Protein 3F63 (pdb70)

B-factor: mean 29.63, std 4.8, range [13.78, 55.69]

Structure (mmCIF, N/CA/C/O backbone):
data_3F63
#
_entry.id   3F63
#
_cell.length_a   49.552
_cell.length_b   49.552
_cell.length_c   274.393
_cell.angle_alpha   90.00
_cell.angle_beta   90.00
_cell.angle_gamma   120.00
#
_symmetry.space_group_name_H-M   'P 32 2 1'
#
loop_
_entity.id
_entity.type
_entity.pdbx_description
1 polymer 'Glutathione transferase GST1-4'
2 non-polymer S-HEXYLGLUTATHIONE
3 water water
#
loop_
_atom_site.group_PDB
_atom_site.id
_atom_site.type_symbol
_atom_site.label_atom_id
_atom_site.label_alt_id
_atom_site.label_comp_id
_atom_site.label_asym_id
_atom_site.label_entity_id
_atom_site.label_seq_id
_atom_site.pdbx_PDB_ins_code
_atom_site.Cartn_x
_atom_site.Cartn_y
_atom_site.Cartn_z
_atom_site.occupancy
_atom_site.B_iso_or_equiv
_atom_site.auth_seq_id
_atom_site.auth_comp_id
_atom_site.auth_asym_id
_atom_site.auth_atom_id
_atom_site.pdbx_PDB_model_num
ATOM 1 N N . MET A 1 1 ? -8.563 1.701 39.495 1.00 35.29 1 MET A N 1
ATOM 2 C CA . MET A 1 1 ? -7.894 2.490 38.427 1.00 35.90 1 MET A CA 1
ATOM 3 C C . MET A 1 1 ? -6.891 3.478 39.026 1.00 33.81 1 MET A C 1
ATOM 4 O O . MET A 1 1 ? -7.260 4.368 39.791 1.00 33.79 1 MET A O 1
ATOM 9 N N . ASP A 1 2 ? -5.622 3.310 38.666 1.00 32.23 2 ASP A N 1
ATOM 10 C CA . ASP A 1 2 ? -4.552 4.144 39.216 1.00 30.35 2 ASP A CA 1
ATOM 11 C C . ASP A 1 2 ? -4.591 5.523 38.589 1.00 29.34 2 ASP A C 1
ATOM 12 O O . ASP A 1 2 ? -4.813 5.656 37.385 1.00 28.86 2 ASP A O 1
ATOM 17 N N . PHE A 1 3 ? -4.391 6.551 39.415 1.00 27.81 3 PHE A N 1
ATOM 18 C CA . PHE A 1 3 ? -4.482 7.927 38.960 1.00 27.12 3 PHE A CA 1
ATOM 19 C C . PHE A 1 3 ? -3.230 8.673 39.411 1.00 26.39 3 PHE A C 1
ATOM 20 O O . PHE A 1 3 ? -3.080 9.015 40.582 1.00 26.34 3 PHE A O 1
ATOM 28 N N . TYR A 1 4 ? -2.316 8.884 38.473 1.00 25.95 4 TYR A N 1
ATOM 29 C CA . TYR A 1 4 ? -1.078 9.606 38.751 1.00 25.17 4 TYR A CA 1
ATOM 30 C C . TYR A 1 4 ? -1.363 11.092 38.655 1.00 24.80 4 TYR A C 1
ATOM 31 O O . TYR A 1 4 ? -1.769 11.582 37.595 1.00 24.46 4 TYR A O 1
ATOM 40 N N . TYR A 1 5 ? -1.145 11.810 39.754 1.00 24.80 5 TYR A N 1
ATOM 41 C CA . TYR A 1 5 ? -1.659 13.176 39.870 1.00 25.20 5 TYR A CA 1
ATOM 42 C C . TYR A 1 5 ? -0.936 14.051 40.913 1.00 25.46 5 TYR A C 1
ATOM 43 O O . TYR A 1 5 ? -0.107 13.579 41.696 1.00 25.62 5 TYR A O 1
ATOM 52 N N . LEU A 1 6 ? -1.307 15.327 40.925 1.00 25.38 6 LEU A N 1
ATOM 53 C CA . LEU A 1 6 ? -1.036 16.242 42.032 1.00 25.37 6 LEU A CA 1
ATOM 54 C C . LEU A 1 6 ? -2.302 17.083 42.216 1.00 25.65 6 LEU A C 1
ATOM 55 O O . LEU A 1 6 ? -2.944 17.450 41.228 1.00 25.81 6 LEU A O 1
ATOM 60 N N . PRO A 1 7 ? -2.670 17.375 43.470 1.00 26.52 7 PRO A N 1
ATOM 61 C CA . PRO A 1 7 ? -3.894 18.162 43.697 1.00 26.93 7 PRO A CA 1
ATOM 62 C C . PRO A 1 7 ? -3.839 19.560 43.072 1.00 27.37 7 PRO A C 1
ATOM 63 O O . PRO A 1 7 ? -4.864 20.070 42.602 1.00 28.29 7 PRO A O 1
ATOM 67 N N . GLY A 1 8 ? -2.655 20.173 43.041 1.00 26.96 8 GLY A N 1
ATOM 68 C CA . GLY A 1 8 ? -2.521 21.502 42.444 1.00 26.72 8 GLY A CA 1
ATOM 69 C C . GLY A 1 8 ? -2.782 21.590 40.945 1.00 26.52 8 GLY A C 1
ATOM 70 O O . GLY A 1 8 ? -3.130 22.657 40.426 1.00 26.35 8 GLY A O 1
ATOM 71 N N . SER A 1 9 ? -2.609 20.470 40.245 1.00 26.31 9 SER A N 1
ATOM 72 C CA . SER A 1 9 ? -2.736 20.409 38.796 1.00 26.29 9 SER A CA 1
ATOM 73 C C . SER A 1 9 ? -4.181 20.551 38.308 1.00 26.46 9 SER A C 1
ATOM 74 O O . SER A 1 9 ? -5.032 19.693 38.606 1.00 26.89 9 SER A O 1
ATOM 77 N N . ALA A 1 10 ? -4.452 21.613 37.547 1.00 26.24 10 ALA A N 1
ATOM 78 C CA . ALA A 1 10 ? -5.779 21.821 36.953 1.00 26.34 10 ALA A CA 1
ATOM 79 C C . ALA A 1 10 ? -6.286 20.604 36.147 1.00 27.09 10 ALA A C 1
ATOM 80 O O . ALA A 1 10 ? -7.397 20.132 36.389 1.00 26.72 10 ALA A O 1
ATOM 82 N N . PRO A 1 11 ? -5.480 20.085 35.195 1.00 27.37 11 PRO A N 1
ATOM 83 C CA . PRO A 1 11 ? -6.031 18.929 34.462 1.00 27.24 11 PRO A CA 1
ATOM 84 C C . PRO A 1 11 ? -6.304 17.707 35.357 1.00 27.18 11 PRO A C 1
ATOM 85 O O . PRO A 1 11 ? -7.253 16.976 35.100 1.00 26.67 11 PRO A O 1
ATOM 89 N N . CYS A 1 12 ? -5.500 17.495 36.401 1.00 26.51 12 CYS A N 1
ATOM 90 C CA . CYS A 1 12 ? -5.797 16.422 37.356 1.00 26.74 12 CYS A CA 1
ATOM 91 C C . CYS A 1 12 ? -7.162 16.647 38.021 1.00 26.80 12 CYS A C 1
ATOM 92 O O . CYS A 1 12 ? -7.952 15.714 38.169 1.00 26.23 12 CYS A O 1
ATOM 95 N N . ARG A 1 13 ? -7.431 17.895 38.395 1.00 26.35 13 ARG A N 1
ATOM 96 C CA . ARG A 1 13 ? -8.670 18.246 39.091 1.00 26.80 13 ARG A CA 1
ATOM 97 C C . ARG A 1 13 ? -9.894 18.075 38.188 1.00 26.87 13 ARG A C 1
ATOM 98 O O . ARG A 1 13 ? -10.942 17.623 38.657 1.00 26.67 13 ARG A O 1
ATOM 106 N N . ALA A 1 14 ? -9.740 18.396 36.903 1.00 26.83 14 ALA A N 1
ATOM 107 C CA . ALA A 1 14 ? -10.805 18.129 35.915 1.00 25.95 14 ALA A CA 1
ATOM 108 C C . ALA A 1 14 ? -11.181 16.633 35.882 1.00 26.82 14 ALA A C 1
ATOM 109 O O . ALA A 1 14 ? -12.363 16.283 35.859 1.00 25.65 14 ALA A O 1
ATOM 111 N N . VAL A 1 15 ? -10.173 15.759 35.897 1.00 26.34 15 VAL A N 1
ATOM 112 C CA . VAL A 1 15 ? -10.430 14.305 35.985 1.00 26.20 15 VAL A CA 1
ATOM 113 C C . VAL A 1 15 ? -11.095 13.925 37.309 1.00 26.12 15 VAL A C 1
ATOM 114 O O . VAL A 1 15 ? -12.050 13.146 37.332 1.00 26.37 15 VAL A O 1
ATOM 118 N N . GLN A 1 16 ? -10.612 14.491 38.411 1.00 25.87 16 GLN A N 1
ATOM 119 C CA . GLN A 1 16 ? -11.227 14.231 39.723 1.00 26.43 16 GLN A CA 1
ATOM 120 C C . GLN A 1 16 ? -12.730 14.523 39.762 1.00 26.22 16 GLN A C 1
ATOM 121 O O . GLN A 1 16 ? -13.516 13.708 40.270 1.00 25.44 16 GLN A O 1
ATOM 127 N N . MET A 1 17 ? -13.115 15.676 39.221 1.00 26.98 17 MET A N 1
ATOM 128 C CA . MET A 1 17 ? -14.521 16.063 39.145 1.00 27.50 17 MET A CA 1
ATOM 129 C C . MET A 1 17 ? -15.309 15.120 38.240 1.00 27.19 17 MET A C 1
ATOM 130 O O . MET A 1 17 ? -16.418 14.707 38.581 1.00 26.66 17 MET A O 1
ATOM 135 N N . THR A 1 18 ? -14.730 14.768 37.099 1.00 26.89 18 THR A N 1
ATOM 136 C CA . THR A 1 18 ? -15.401 13.847 36.172 1.00 26.74 18 THR A CA 1
ATOM 137 C C . THR A 1 18 ? -15.577 12.433 36.763 1.00 26.36 18 THR A C 1
ATOM 138 O O . THR A 1 18 ? -16.657 11.838 36.644 1.00 25.36 18 THR A O 1
ATOM 142 N N . ALA A 1 19 ? -14.518 11.899 37.380 1.00 26.51 19 ALA A N 1
ATOM 143 C CA . ALA A 1 19 ? -14.595 10.582 38.043 1.00 26.65 19 ALA A CA 1
ATOM 144 C C . ALA A 1 19 ? -15.689 10.607 39.104 1.00 26.53 19 ALA A C 1
ATOM 145 O O . ALA A 1 19 ? -16.498 9.682 39.182 1.00 26.37 19 ALA A O 1
ATOM 147 N N . ALA A 1 20 ? -15.729 11.683 39.897 1.00 26.28 20 ALA A N 1
ATOM 148 C CA . ALA A 1 20 ? -16.774 11.840 40.912 1.00 26.69 20 ALA A CA 1
ATOM 149 C C . ALA A 1 20 ? -18.170 11.846 40.282 1.00 26.59 20 ALA A C 1
ATOM 150 O O . ALA A 1 20 ? -19.067 11.151 40.775 1.00 26.68 20 ALA A O 1
ATOM 152 N N . ALA A 1 21 ? -18.332 12.597 39.188 1.00 27.01 21 ALA A N 1
ATOM 153 C CA . ALA A 1 21 ? -19.601 12.660 38.450 1.00 27.24 21 ALA A CA 1
ATOM 154 C C . ALA A 1 21 ? -20.089 11.292 37.945 1.00 27.70 21 ALA A C 1
ATOM 155 O O . ALA A 1 21 ? -21.300 11.013 37.947 1.00 28.06 21 ALA A O 1
ATOM 157 N N . VAL A 1 22 ? -19.160 10.425 37.549 1.00 27.85 22 VAL A N 1
ATOM 158 C CA . VAL A 1 22 ? -19.550 9.106 37.014 1.00 28.07 22 VAL A CA 1
ATOM 159 C C . VAL A 1 22 ? -19.488 7.967 38.037 1.00 28.29 22 VAL A C 1
ATOM 160 O O . VAL A 1 22 ? -19.816 6.826 37.714 1.00 27.28 22 VAL A O 1
ATOM 164 N N . GLY A 1 23 ? -19.072 8.279 39.265 1.00 28.69 23 GLY A N 1
ATOM 165 C CA . GLY A 1 23 ? -19.107 7.312 40.369 1.00 29.54 23 GLY A CA 1
ATOM 166 C C . GLY A 1 23 ? -17.956 6.328 40.351 1.00 30.40 23 GLY A C 1
ATOM 167 O O . GLY A 1 23 ? -18.085 5.196 40.832 1.00 30.17 23 GLY A O 1
ATOM 168 N N . VAL A 1 24 ? -16.837 6.773 39.793 1.00 31.10 24 VAL A N 1
ATOM 169 C CA . VAL A 1 24 ? -15.608 5.999 39.649 1.00 32.49 24 VAL A CA 1
ATOM 170 C C . VAL A 1 24 ? -14.644 6.426 40.753 1.00 32.98 24 VAL A C 1
ATOM 171 O O . VAL A 1 24 ? -14.426 7.625 40.961 1.00 32.92 24 VAL A O 1
ATOM 175 N N . GLU A 1 25 ? -14.099 5.451 41.477 1.00 34.03 25 GLU A N 1
ATOM 176 C CA . GLU A 1 25 ? -13.105 5.738 42.497 1.00 34.95 25 GLU A CA 1
ATOM 177 C C . GLU A 1 25 ? -11.712 5.716 41.881 1.00 34.91 25 GLU A C 1
ATOM 178 O O . GLU A 1 25 ? -11.355 4.786 41.147 1.00 35.54 25 GLU A O 1
ATOM 184 N N . LEU A 1 26 ? -10.945 6.768 42.148 1.00 33.45 26 LEU A N 1
ATOM 185 C CA . LEU A 1 26 ? -9.566 6.815 41.698 1.00 32.55 26 LEU A CA 1
ATOM 186 C C . LEU A 1 26 ? -8.632 6.397 42.820 1.00 31.38 26 LEU A C 1
ATOM 187 O O . LEU A 1 26 ? -8.779 6.843 43.966 1.00 31.10 26 LEU A O 1
ATOM 192 N N . ASN A 1 27 ? -7.691 5.520 42.482 1.00 30.80 27 ASN A N 1
ATOM 193 C CA . ASN A 1 27 ? -6.593 5.174 43.381 1.00 29.66 27 ASN A CA 1
ATOM 194 C C . ASN A 1 27 ? -5.508 6.231 43.187 1.00 29.22 27 ASN A C 1
ATOM 195 O O . ASN A 1 27 ? -4.792 6.233 42.172 1.00 27.41 27 ASN A O 1
ATOM 200 N N . LEU A 1 28 ? -5.415 7.133 44.161 1.00 28.48 28 LEU A N 1
ATOM 201 C CA . LEU A 1 28 ? -4.591 8.335 44.033 1.00 28.43 28 LEU A CA 1
ATOM 202 C C . LEU A 1 28 ? -3.120 8.013 44.218 1.00 27.88 28 LEU A C 1
ATOM 203 O O . LEU A 1 28 ? -2.728 7.389 45.200 1.00 28.12 28 LEU A O 1
ATOM 208 N N . LYS A 1 29 ? -2.308 8.450 43.262 1.00 27.50 29 LYS A N 1
ATOM 209 C CA . LYS A 1 29 ? -0.879 8.191 43.303 1.00 27.78 29 LYS A CA 1
ATOM 210 C C . LYS A 1 29 ? -0.133 9.503 43.106 1.00 26.87 29 LYS A C 1
ATOM 211 O O . LYS A 1 29 ? 0.086 9.919 41.979 1.00 26.80 29 LYS A O 1
ATOM 217 N N . LEU A 1 30 ? 0.233 10.163 44.206 1.00 26.55 30 LEU A N 1
ATOM 218 C CA . LEU A 1 30 ? 0.958 11.438 44.109 1.00 26.69 30 LEU A CA 1
ATOM 219 C C . LEU A 1 30 ? 2.219 11.257 43.265 1.00 26.55 30 LEU A C 1
ATOM 220 O O . LEU A 1 30 ? 2.960 10.295 43.445 1.00 26.79 30 LEU A O 1
ATOM 225 N N . THR A 1 31 ? 2.429 12.171 42.322 1.00 26.76 31 THR A N 1
ATOM 226 C CA . THR A 1 31 ? 3.530 12.058 41.384 1.00 26.62 31 THR A CA 1
ATOM 227 C C . THR A 1 31 ? 4.234 13.404 41.401 1.00 27.30 31 THR A C 1
ATOM 228 O O . THR A 1 31 ? 3.739 14.388 40.844 1.00 26.89 31 THR A O 1
ATOM 232 N N . ASN A 1 32 ? 5.368 13.451 42.091 1.00 27.45 32 ASN A N 1
ATOM 233 C CA . ASN A 1 32 ? 6.062 14.712 42.279 1.00 28.52 32 ASN A CA 1
ATOM 234 C C . ASN A 1 32 ? 6.931 15.071 41.077 1.00 28.33 32 ASN A C 1
ATOM 235 O O . ASN A 1 32 ? 7.996 14.493 40.876 1.00 28.33 32 ASN A O 1
ATOM 240 N N . LEU A 1 33 ? 6.450 16.032 40.294 1.00 28.58 33 LEU A N 1
ATOM 241 C CA . LEU A 1 33 ? 7.118 16.486 39.068 1.00 28.36 33 LEU A CA 1
ATOM 242 C C . LEU A 1 33 ? 8.434 17.204 39.368 1.00 28.83 33 LEU A C 1
ATOM 243 O O . LEU A 1 33 ? 9.454 16.931 38.731 1.00 28.50 33 LEU A O 1
ATOM 248 N N . MET A 1 34 ? 8.412 18.102 40.353 1.00 29.29 34 MET A N 1
ATOM 249 C CA . MET A 1 34 ? 9.636 18.786 40.784 1.00 29.71 34 MET A CA 1
ATOM 250 C C . MET A 1 34 ? 10.733 17.795 41.209 1.00 29.87 34 MET A C 1
ATOM 251 O O . MET A 1 34 ? 11.930 18.105 41.108 1.00 29.85 34 MET A O 1
ATOM 256 N N . ALA A 1 35 ? 10.318 16.607 41.661 1.00 29.67 35 ALA A N 1
ATOM 257 C CA . ALA A 1 35 ? 11.235 15.537 42.068 1.00 29.69 35 ALA A CA 1
ATOM 258 C C . ALA A 1 35 ? 11.623 14.574 40.937 1.00 29.57 35 ALA A C 1
ATOM 259 O O . ALA A 1 35 ? 12.438 13.673 41.140 1.00 29.91 35 ALA A O 1
ATOM 261 N N . GLY A 1 36 ? 11.035 14.766 39.757 1.00 29.30 36 GLY A N 1
ATOM 262 C CA . GLY A 1 36 ? 11.333 13.932 38.598 1.00 28.97 36 GLY A CA 1
ATOM 263 C C . GLY A 1 36 ? 10.664 12.567 38.618 1.00 29.03 36 GLY A C 1
ATOM 264 O O . GLY A 1 36 ? 11.097 11.656 37.915 1.00 28.55 36 GLY A O 1
ATOM 265 N N . GLU A 1 37 ? 9.598 12.423 39.407 1.00 28.89 37 GLU A N 1
ATOM 266 C CA . GLU A 1 37 ? 8.938 11.119 39.546 1.00 29.18 37 GLU A CA 1
ATOM 267 C C . GLU A 1 37 ? 8.259 10.670 38.259 1.00 29.05 37 GLU A C 1
ATOM 268 O O . GLU A 1 37 ? 8.130 9.469 38.012 1.00 29.56 37 GLU A O 1
ATOM 274 N N . HIS A 1 38 ? 7.858 11.643 37.443 1.00 28.92 38 HIS A N 1
ATOM 275 C CA . HIS A 1 38 ? 7.279 11.401 36.121 1.00 28.84 38 HIS A CA 1
ATOM 276 C C . HIS A 1 38 ? 8.333 10.976 35.086 1.00 29.18 38 HIS A C 1
ATOM 277 O O . HIS A 1 38 ? 7.985 10.563 33.974 1.00 28.95 38 HIS A O 1
ATOM 284 N N . MET A 1 39 ? 9.611 11.086 35.462 1.00 28.94 39 MET A N 1
ATOM 285 C CA . MET A 1 39 ? 10.743 10.736 34.594 1.00 29.63 39 MET A CA 1
ATOM 286 C C . MET A 1 39 ? 11.384 9.391 34.959 1.00 29.92 39 MET A C 1
ATOM 287 O O . MET A 1 39 ? 12.421 9.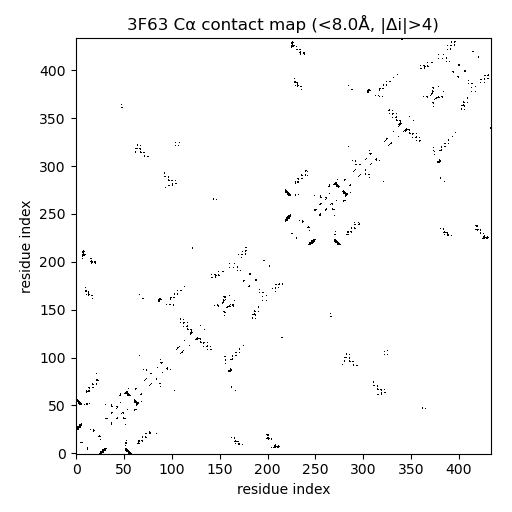009 34.388 1.00 29.86 39 MET A O 1
ATOM 292 N N . LYS A 1 40 ? 10.783 8.682 35.916 1.00 30.47 40 LYS A N 1
ATOM 293 C CA . LYS A 1 40 ? 11.272 7.346 36.307 1.00 31.00 40 LYS A CA 1
ATOM 294 C C . LYS A 1 40 ? 10.930 6.362 35.199 1.00 30.95 40 LYS A C 1
ATOM 295 O O . LYS A 1 40 ? 9.846 6.466 34.602 1.00 30.23 40 LYS A O 1
ATOM 301 N N . PRO A 1 41 ? 11.840 5.402 34.915 1.00 31.01 41 PRO A N 1
ATOM 302 C CA . PRO A 1 41 ? 11.670 4.502 33.768 1.00 31.30 41 PRO A CA 1
ATOM 303 C C . PRO A 1 41 ? 10.314 3.796 33.717 1.00 31.75 41 PRO A C 1
ATOM 304 O O . PRO A 1 41 ? 9.739 3.674 32.638 1.00 32.39 41 PRO A O 1
ATOM 308 N N . GLU A 1 42 ? 9.807 3.359 34.868 1.00 31.98 42 GLU A N 1
ATOM 309 C CA . GLU A 1 42 ? 8.509 2.676 34.939 1.00 32.22 42 GLU A CA 1
ATOM 310 C C . GLU A 1 42 ? 7.354 3.602 34.548 1.00 31.47 42 GLU A C 1
ATOM 311 O O . GLU A 1 42 ? 6.392 3.163 33.911 1.00 31.66 42 GLU A O 1
ATOM 317 N N . PHE A 1 43 ? 7.455 4.877 34.921 1.00 30.79 43 PHE A N 1
ATOM 318 C CA . PHE A 1 43 ? 6.462 5.862 34.497 1.00 30.08 43 PHE A CA 1
ATOM 319 C C . PHE A 1 43 ? 6.528 6.121 32.995 1.00 29.61 43 PHE A C 1
ATOM 320 O O . PHE A 1 43 ? 5.495 6.136 32.334 1.00 29.67 43 PHE A O 1
ATOM 328 N N . LEU A 1 44 ? 7.732 6.339 32.465 1.00 29.32 44 LEU A N 1
ATOM 329 C CA . LEU A 1 44 ? 7.900 6.572 31.029 1.00 29.65 44 LEU A CA 1
ATOM 330 C C . LEU A 1 44 ? 7.371 5.414 30.205 1.00 30.00 44 LEU A C 1
ATOM 331 O O . LEU A 1 44 ? 6.880 5.611 29.095 1.00 29.88 44 LEU A O 1
ATOM 336 N N . LYS A 1 45 ? 7.464 4.209 30.765 1.00 30.47 45 LYS A N 1
ATOM 337 C CA . LYS A 1 45 ? 6.942 3.015 30.114 1.00 31.25 45 LYS A CA 1
ATOM 338 C C . LYS A 1 45 ? 5.418 3.005 30.041 1.00 31.22 45 LYS A C 1
ATOM 339 O O . LYS A 1 45 ? 4.858 2.497 29.073 1.00 32.14 45 LYS A O 1
ATOM 345 N N . LEU A 1 46 ? 4.755 3.573 31.049 1.00 30.66 46 LEU A N 1
ATOM 346 C CA . LEU A 1 46 ? 3.303 3.759 31.004 1.00 30.56 46 LEU A CA 1
ATOM 347 C C . LEU A 1 46 ? 2.940 4.936 30.100 1.00 29.76 46 LEU A C 1
ATOM 348 O O . LEU A 1 46 ? 1.990 4.866 29.315 1.00 29.63 46 LEU A O 1
ATOM 353 N N . ASN A 1 47 ? 3.709 6.015 30.224 1.00 28.74 47 ASN A N 1
ATOM 354 C CA . ASN A 1 47 ? 3.421 7.267 29.528 1.00 27.78 47 ASN A CA 1
ATOM 355 C C . ASN A 1 47 ? 4.717 7.962 29.098 1.00 27.70 47 ASN A C 1
ATOM 356 O O . ASN A 1 47 ? 5.347 8.672 29.898 1.00 27.00 47 ASN A O 1
ATOM 361 N N . PRO A 1 48 ? 5.124 7.760 27.830 1.00 27.37 48 PRO A N 1
ATOM 362 C CA . PRO A 1 48 ? 6.386 8.344 27.368 1.00 27.19 48 PRO A CA 1
ATOM 363 C C . PRO A 1 48 ? 6.343 9.870 27.306 1.00 26.68 48 PRO A C 1
ATOM 364 O O . PRO A 1 48 ? 7.401 10.508 27.241 1.00 26.62 48 PRO A O 1
ATOM 368 N N . GLN A 1 49 ? 5.135 10.431 27.316 1.00 25.94 49 GLN A N 1
ATOM 369 C CA . GLN A 1 49 ? 4.940 11.880 27.368 1.00 26.08 49 GLN A CA 1
ATOM 370 C C . GLN A 1 49 ? 5.128 12.439 28.797 1.00 25.68 49 GLN A C 1
ATOM 371 O O . GLN A 1 49 ? 5.069 13.654 29.009 1.00 25.18 49 GLN A O 1
ATOM 377 N N . HIS A 1 50 ? 5.361 11.545 29.766 1.00 24.94 50 HIS A N 1
ATOM 378 C CA . HIS A 1 50 ? 5.707 11.931 31.151 1.00 25.21 50 HIS A CA 1
ATOM 379 C C . HIS A 1 50 ? 4.914 13.128 31.701 1.00 25.61 50 HIS A C 1
ATOM 380 O O . HIS A 1 50 ? 5.477 14.169 32.080 1.00 26.56 50 HIS A O 1
ATOM 387 N N . CYS A 1 51 ? 3.593 12.989 31.721 1.00 25.53 51 CYS A N 1
ATOM 388 C CA . CYS A 1 51 ? 2.735 14.064 32.198 1.00 26.20 51 CYS A CA 1
ATOM 389 C C . CYS A 1 51 ? 1.592 13.544 33.046 1.00 26.32 51 CYS A C 1
ATOM 390 O O . CYS A 1 51 ? 1.216 12.359 32.971 1.00 26.73 51 CYS A O 1
ATOM 393 N N . ILE A 1 52 ? 1.068 14.432 33.878 1.00 26.20 52 ILE A N 1
ATOM 394 C CA . ILE A 1 52 ? -0.084 14.122 34.708 1.00 25.74 52 ILE A CA 1
ATOM 395 C C . ILE A 1 52 ? -1.268 15.039 34.347 1.00 26.41 52 ILE A C 1
ATOM 396 O O . ILE A 1 52 ? -1.070 16.200 34.004 1.00 26.76 52 ILE A O 1
ATOM 401 N N . PRO A 1 53 ? -2.506 14.521 34.420 1.00 26.21 53 PRO A N 1
ATOM 402 C CA . PRO A 1 53 ? -2.876 13.191 34.925 1.00 26.50 53 PRO A CA 1
ATOM 403 C C . PRO A 1 53 ? -2.576 12.035 33.966 1.00 26.20 53 PRO A C 1
ATOM 404 O O . PRO A 1 53 ? -2.596 12.202 32.740 1.00 26.04 53 PRO A O 1
ATOM 408 N N . THR A 1 54 ? -2.289 10.883 34.550 1.00 26.03 54 THR A N 1
ATOM 409 C CA . THR A 1 54 ? -2.238 9.635 33.821 1.00 25.77 54 THR A CA 1
ATOM 410 C C . THR A 1 54 ? -3.151 8.666 34.561 1.00 26.76 54 THR A C 1
ATOM 411 O O . THR A 1 54 ? -3.084 8.547 35.789 1.00 26.16 54 THR A O 1
ATOM 415 N N . LEU A 1 55 ? -4.014 8.003 33.796 1.00 27.42 55 LEU A N 1
ATOM 416 C CA . LEU A 1 55 ? -4.934 7.012 34.317 1.00 28.43 55 LEU A CA 1
ATOM 417 C C . LEU A 1 55 ? -4.535 5.652 33.789 1.00 28.22 55 LEU A C 1
ATOM 418 O O . LEU A 1 55 ? -4.277 5.508 32.590 1.00 28.20 55 LEU A O 1
ATOM 423 N N . VAL A 1 56 ? -4.504 4.660 34.676 1.00 27.78 56 VAL A N 1
ATOM 424 C CA . VAL A 1 56 ? -4.308 3.273 34.270 1.00 28.09 56 VAL A CA 1
ATOM 425 C C . VAL A 1 56 ? -5.545 2.497 34.666 1.00 28.75 56 VAL A C 1
ATOM 426 O O . VAL A 1 56 ? -5.850 2.361 35.858 1.00 28.06 56 VAL A O 1
ATOM 430 N N . ASP A 1 57 ? -6.262 2.000 33.663 1.00 29.62 57 ASP A N 1
ATOM 431 C CA . ASP A 1 57 ? -7.537 1.347 33.923 1.00 30.83 57 ASP A CA 1
ATOM 432 C C . ASP A 1 57 ? -7.383 -0.092 34.433 1.00 31.15 57 ASP A C 1
ATOM 433 O O . ASP A 1 57 ? -6.268 -0.583 34.667 1.00 30.65 57 ASP A O 1
ATOM 438 N N . GLU A 1 58 ? -8.517 -0.758 34.610 1.00 32.08 58 GLU A N 1
ATOM 439 C CA . GLU A 1 58 ? -8.546 -2.115 35.152 1.00 32.74 58 GLU A CA 1
ATOM 440 C C . GLU A 1 58 ? -7.800 -3.157 34.304 1.00 32.79 58 GLU A C 1
ATOM 441 O O . GLU A 1 58 ? -7.345 -4.166 34.837 1.00 32.75 58 GLU A O 1
ATOM 447 N N . ASP A 1 59 ? -7.685 -2.914 32.995 1.00 32.64 59 ASP A N 1
ATOM 448 C CA . ASP A 1 59 ? -6.984 -3.824 32.078 1.00 32.88 59 ASP A CA 1
ATOM 449 C C . ASP A 1 59 ? -5.544 -3.420 31.791 1.00 32.24 59 ASP A C 1
ATOM 450 O O . ASP A 1 59 ? -4.866 -4.051 30.974 1.00 32.25 59 ASP A O 1
ATOM 455 N N . GLY A 1 60 ? -5.083 -2.373 32.464 1.00 31.27 60 GLY A N 1
ATOM 456 C CA . GLY A 1 60 ? -3.758 -1.829 32.221 1.00 30.43 60 GLY A CA 1
ATOM 457 C C . GLY A 1 60 ? -3.694 -0.861 31.053 1.00 29.52 60 GLY A C 1
ATOM 458 O O . GLY A 1 60 ? -2.604 -0.448 30.662 1.00 29.82 60 GLY A O 1
ATOM 459 N N . PHE A 1 61 ? -4.843 -0.492 30.487 1.00 28.69 61 PHE A N 1
ATOM 460 C CA . PHE A 1 61 ? -4.867 0.546 29.445 1.00 27.71 61 PHE A CA 1
ATOM 461 C C . PHE A 1 61 ? -4.474 1.882 30.074 1.00 27.12 61 PHE A C 1
ATOM 462 O O . PHE A 1 61 ? -5.035 2.286 31.098 1.00 26.97 61 PHE A O 1
ATOM 470 N N . VAL A 1 62 ? -3.499 2.542 29.464 1.00 26.38 62 VAL A N 1
ATOM 471 C CA . VAL A 1 62 ? -2.959 3.792 29.990 1.00 26.43 62 VAL A CA 1
ATOM 472 C C . VAL A 1 62 ? -3.426 4.959 29.124 1.00 26.52 62 VAL A C 1
ATOM 473 O O . VAL A 1 62 ? -3.342 4.910 27.890 1.00 26.57 62 VAL A O 1
ATOM 477 N N . LEU A 1 63 ? -3.921 6.005 29.771 1.00 26.95 63 LEU A N 1
ATOM 478 C CA . LEU A 1 63 ? -4.409 7.163 29.046 1.00 26.82 63 LEU A CA 1
ATOM 479 C C . LEU A 1 63 ? -3.961 8.429 29.759 1.00 27.02 63 LEU A C 1
ATOM 480 O O . LEU A 1 63 ? -3.957 8.484 30.990 1.00 27.43 63 LEU A O 1
ATOM 485 N N . TRP A 1 64 ? -3.592 9.433 28.974 1.00 26.48 64 TRP A N 1
ATOM 486 C CA . TRP A 1 64 ? -3.346 10.779 29.490 1.00 27.15 64 TRP A CA 1
ATOM 487 C C . TRP A 1 64 ? -4.003 11.818 28.566 1.00 27.36 64 TRP A C 1
ATOM 488 O O . TRP A 1 64 ? -4.686 11.440 27.601 1.00 27.11 64 TRP A O 1
ATOM 499 N N . GLU A 1 65 ? -3.773 13.103 28.871 1.00 27.53 65 GLU A N 1
ATOM 500 C CA . GLU A 1 65 ? -4.600 14.251 28.460 1.00 27.30 65 GLU A CA 1
ATOM 501 C C . GLU A 1 65 ? -5.931 14.174 29.197 1.00 27.33 65 GLU A C 1
ATOM 502 O O . GLU A 1 65 ? -6.774 13.289 28.931 1.00 26.70 65 GLU A O 1
ATOM 508 N N . SER A 1 66 ? -6.083 15.088 30.145 1.00 27.24 66 SER A N 1
ATOM 509 C CA . SER A 1 66 ? -7.248 15.120 31.032 1.00 27.33 66 SER A CA 1
ATOM 510 C C . SER A 1 66 ? -8.563 15.064 30.261 1.00 27.29 66 SER A C 1
ATOM 511 O O . SER A 1 66 ? -9.482 14.378 30.684 1.00 26.07 66 SER A O 1
ATOM 514 N N . ARG A 1 67 ? -8.645 15.757 29.119 1.00 27.58 67 ARG A N 1
ATOM 515 C CA . ARG A 1 67 ? -9.935 15.885 28.433 1.00 27.54 67 ARG A CA 1
ATOM 516 C C . ARG A 1 67 ? -10.290 14.606 27.678 1.00 26.97 67 ARG A C 1
ATOM 517 O O . ARG A 1 67 ? -11.467 14.284 27.522 1.00 27.59 67 ARG A O 1
ATOM 525 N N . ALA A 1 68 ? -9.270 13.870 27.231 1.00 26.27 68 ALA A N 1
ATOM 526 C CA . ALA A 1 68 ? -9.466 12.534 26.673 1.00 25.42 68 ALA A CA 1
ATOM 527 C C . ALA A 1 68 ? -9.893 11.561 27.782 1.00 25.52 68 ALA A C 1
ATOM 528 O O . ALA A 1 68 ? -10.764 10.717 27.575 1.00 24.87 68 ALA A O 1
ATOM 530 N N . ILE A 1 69 ? -9.280 11.697 28.957 1.00 25.31 69 ILE A N 1
ATOM 531 C CA . ILE A 1 69 ? -9.688 10.891 30.132 1.00 25.66 69 ILE A CA 1
ATOM 532 C C . ILE A 1 69 ? -11.137 11.217 30.505 1.00 25.24 69 ILE A C 1
ATOM 533 O O . ILE A 1 69 ? -11.937 10.320 30.773 1.00 23.85 69 ILE A O 1
ATOM 538 N N . GLN A 1 70 ? -11.493 12.506 30.501 1.00 25.48 70 GLN A N 1
ATOM 539 C CA . GLN A 1 70 ? -12.876 12.864 30.854 1.00 25.80 70 GLN A CA 1
ATOM 540 C C . GLN A 1 70 ? -13.870 12.145 29.942 1.00 25.36 70 GLN A C 1
ATOM 541 O O . GLN A 1 70 ? -14.848 11.576 30.419 1.00 25.43 70 GLN A O 1
ATOM 547 N N . ILE A 1 71 ? -13.615 12.177 28.634 1.00 25.40 71 ILE A N 1
ATOM 548 C CA . ILE A 1 71 ? -14.512 11.548 27.662 1.00 24.85 71 ILE A CA 1
ATOM 549 C C . ILE A 1 71 ? -14.561 10.024 27.869 1.00 24.42 71 ILE A C 1
ATOM 550 O O . ILE A 1 71 ? -15.633 9.424 27.875 1.00 24.86 71 ILE A O 1
ATOM 555 N N . TYR A 1 72 ? -13.397 9.412 28.075 1.00 24.61 72 TYR A N 1
ATOM 556 C CA . TYR A 1 72 ? -13.295 7.981 28.330 1.00 24.88 72 TYR A CA 1
ATOM 557 C C . TYR A 1 72 ? -14.095 7.570 29.575 1.00 24.83 72 TYR A C 1
ATOM 558 O O . TYR A 1 72 ? -14.809 6.557 29.567 1.00 24.71 72 TYR A O 1
ATOM 567 N N . LEU A 1 73 ? -13.973 8.362 30.640 1.00 25.03 73 LEU A N 1
ATOM 568 C CA . LEU A 1 73 ? -14.712 8.098 31.885 1.00 25.50 73 LEU A CA 1
ATOM 569 C C . LEU A 1 73 ? -16.223 8.105 31.627 1.00 25.25 73 LEU A C 1
ATOM 570 O O . LEU A 1 73 ? -16.936 7.216 32.086 1.00 24.75 73 LEU A O 1
ATOM 575 N N . VAL A 1 74 ? -16.709 9.090 30.870 1.00 25.32 74 VAL A N 1
ATOM 576 C CA . VAL A 1 74 ? -18.147 9.150 30.578 1.00 25.50 74 VAL A CA 1
ATOM 577 C C . VAL A 1 74 ? -18.600 7.959 29.724 1.00 25.70 74 VAL A C 1
ATOM 578 O O . VAL A 1 74 ? -19.560 7.277 30.070 1.00 25.11 74 VAL A O 1
ATOM 582 N N . GLU A 1 75 ? -17.896 7.716 28.621 1.00 26.37 75 GLU A N 1
ATOM 583 C CA . GLU A 1 75 ? -18.275 6.672 27.665 1.00 27.80 75 GLU A CA 1
ATOM 584 C C . GLU A 1 75 ? -18.224 5.257 28.241 1.00 27.89 75 GLU A C 1
ATOM 585 O O . GLU A 1 75 ? -19.119 4.434 27.985 1.00 27.56 75 GLU A O 1
ATOM 591 N N . LYS A 1 76 ? -17.178 4.957 29.003 1.00 28.10 76 LYS A N 1
ATOM 592 C CA . LYS A 1 76 ? -16.992 3.592 29.502 1.00 28.96 76 LYS A CA 1
ATOM 593 C C . LYS A 1 76 ? -17.617 3.354 30.879 1.00 28.99 76 LYS A C 1
ATOM 594 O O . LYS A 1 76 ? -18.168 2.282 31.149 1.00 28.12 76 LYS A O 1
ATOM 600 N N . TYR A 1 77 ? -17.526 4.353 31.747 1.00 29.82 77 TYR A N 1
ATOM 601 C CA . TYR A 1 77 ? -17.880 4.173 33.150 1.00 31.48 77 TYR A CA 1
ATOM 602 C C . TYR A 1 77 ? -19.157 4.930 33.543 1.00 31.88 77 TYR A C 1
ATOM 603 O O . TYR A 1 77 ? -19.851 4.516 34.470 1.00 32.77 77 TYR A O 1
ATOM 612 N N . GLY A 1 78 ? -19.475 6.017 32.834 1.00 32.27 78 GLY A N 1
ATOM 613 C CA . GLY A 1 78 ? -20.704 6.798 33.083 1.00 31.79 78 GLY A CA 1
ATOM 614 C C . GLY A 1 78 ? -21.934 6.366 32.290 1.00 32.02 78 GLY A C 1
ATOM 615 O O . GLY A 1 78 ? -23.070 6.574 32.733 1.00 31.74 78 GLY A O 1
ATOM 616 N N . ALA A 1 79 ? -21.699 5.744 31.131 1.00 31.53 79 ALA A N 1
ATOM 617 C CA . ALA A 1 79 ? -22.743 5.404 30.159 1.00 31.69 79 ALA A CA 1
ATOM 618 C C . ALA A 1 79 ? -23.753 4.362 30.625 1.00 31.73 79 ALA A C 1
ATOM 619 O O . ALA A 1 79 ? -24.785 4.176 29.979 1.00 32.23 79 ALA A O 1
ATOM 621 N N . HIS A 1 80 ? -23.463 3.670 31.723 1.00 31.88 80 HIS A N 1
ATOM 622 C CA . HIS A 1 80 ? -24.444 2.738 32.286 1.00 32.12 80 HIS A CA 1
ATOM 623 C C . HIS A 1 80 ? -25.681 3.494 32.773 1.00 31.62 80 HIS A C 1
ATOM 624 O O . HIS A 1 80 ? -26.780 2.961 32.770 1.00 31.46 80 HIS A O 1
ATOM 631 N N . ASP A 1 81 ? -25.479 4.742 33.189 1.00 31.46 81 ASP A N 1
ATOM 632 C CA . ASP A 1 81 ? -26.567 5.657 33.478 1.00 31.20 81 ASP A CA 1
ATOM 633 C C . ASP A 1 81 ? -26.755 6.521 32.231 1.00 30.73 81 ASP A C 1
ATOM 634 O O . ASP A 1 81 ? -26.080 7.540 32.063 1.00 29.72 81 ASP A O 1
ATOM 639 N N . ALA A 1 82 ? -27.663 6.098 31.348 1.00 30.08 82 ALA A N 1
ATOM 640 C CA . ALA A 1 82 ? -27.813 6.754 30.044 1.00 29.70 82 ALA A CA 1
ATOM 641 C C . ALA A 1 82 ? -28.071 8.251 30.173 1.00 29.47 82 ALA A C 1
ATOM 642 O O . ALA A 1 82 ? -27.458 9.050 29.461 1.00 28.98 82 ALA A O 1
ATOM 644 N N . ASP A 1 83 ? -28.971 8.617 31.088 1.00 29.00 83 ASP A N 1
ATOM 645 C CA . ASP A 1 83 ? -29.315 10.017 31.345 1.00 28.73 83 ASP A CA 1
ATOM 646 C C . ASP A 1 83 ? -28.118 10.837 31.820 1.00 28.18 83 ASP A C 1
ATOM 647 O O . ASP A 1 83 ? -27.897 11.948 31.335 1.00 27.46 83 ASP A O 1
ATOM 652 N N . LEU A 1 84 ? -27.350 10.279 32.759 1.00 27.78 84 LEU A N 1
ATOM 653 C CA . LEU A 1 84 ? -26.137 10.928 33.277 1.00 27.82 84 LEU A CA 1
ATOM 654 C C . LEU A 1 84 ? -25.097 11.215 32.186 1.00 27.34 84 LEU A C 1
ATOM 655 O O . LEU A 1 84 ? -24.550 12.318 32.127 1.00 26.96 84 LEU A O 1
ATOM 660 N N . ALA A 1 85 ? -24.838 10.233 31.324 1.00 27.25 85 ALA A N 1
ATOM 661 C CA . ALA A 1 85 ? -23.885 10.408 30.211 1.00 26.68 85 ALA A CA 1
ATOM 662 C C . ALA A 1 85 ? -24.370 11.447 29.198 1.00 27.12 85 ALA A C 1
ATOM 663 O O . ALA A 1 85 ? -23.586 12.263 28.705 1.00 26.40 85 ALA A O 1
ATOM 665 N N . GLU A 1 86 ? -25.664 11.420 28.892 1.00 26.73 86 GLU A N 1
ATOM 666 C CA . GLU A 1 86 ? -26.251 12.400 27.993 1.00 27.39 86 GLU A CA 1
ATOM 667 C C . GLU A 1 86 ? -26.103 13.833 28.537 1.00 27.36 86 GLU A C 1
ATOM 668 O O . GLU A 1 86 ? -25.794 14.758 27.777 1.00 27.40 86 GLU A O 1
ATOM 674 N N . ARG A 1 87 ? -26.277 14.010 29.846 1.00 27.12 87 ARG A N 1
ATOM 675 C CA . ARG A 1 87 ? -26.077 15.325 30.473 1.00 27.07 87 ARG A CA 1
ATOM 676 C C . ARG A 1 87 ? -24.613 15.759 30.408 1.00 26.87 87 ARG A C 1
ATOM 677 O O . ARG A 1 87 ? -24.310 16.885 30.013 1.00 26.69 87 ARG A O 1
ATOM 685 N N . LEU A 1 88 ? -23.709 14.860 30.788 1.00 26.20 88 LEU A N 1
ATOM 686 C CA . LEU A 1 88 ? -22.283 15.196 30.841 1.00 26.47 88 LEU A CA 1
ATOM 687 C C . LEU A 1 88 ? -21.650 15.369 29.470 1.00 26.42 88 LEU A C 1
ATOM 688 O O . LEU A 1 88 ? -20.643 16.077 29.317 1.00 25.89 88 LEU A O 1
ATOM 693 N N . TYR A 1 89 ? -22.186 14.658 28.481 1.00 26.26 89 TYR A N 1
ATOM 694 C CA . TYR A 1 89 ? -21.565 14.591 27.178 1.00 26.51 89 TYR A CA 1
ATOM 695 C C . TYR A 1 89 ? -22.612 14.293 26.117 1.00 26.12 89 TYR A C 1
ATOM 696 O O . TYR A 1 89 ? -22.708 13.163 25.634 1.00 26.26 89 TYR A O 1
ATOM 705 N N . PRO A 1 90 ? -23.422 15.306 25.764 1.00 26.17 90 PRO A N 1
ATOM 706 C CA . PRO A 1 90 ? -24.566 15.099 24.855 1.00 26.25 90 PRO A CA 1
ATOM 707 C C . PRO A 1 90 ? -24.148 14.462 23.524 1.00 26.03 90 PRO A C 1
ATOM 708 O O . PRO A 1 90 ? -23.101 14.798 22.980 1.00 25.62 90 PRO A O 1
ATOM 712 N N . SER A 1 91 ? -24.953 13.528 23.034 1.00 26.33 91 SER A N 1
ATOM 713 C CA . SER A 1 91 ? -24.589 12.725 21.872 1.00 26.33 91 SER A CA 1
ATOM 714 C C . SER A 1 91 ? -24.979 13.336 20.529 1.00 26.37 91 SER A C 1
ATOM 715 O O . SER A 1 91 ? -24.446 12.935 19.502 1.00 26.72 91 SER A O 1
ATOM 718 N N . ASP A 1 92 ? -25.931 14.266 20.517 1.00 26.23 92 ASP A N 1
ATOM 719 C CA . ASP A 1 92 ? -26.278 14.933 19.262 1.00 26.21 92 ASP A CA 1
ATOM 720 C C . ASP A 1 92 ? -25.015 15.582 18.698 1.00 25.74 92 ASP A C 1
ATOM 721 O O . ASP A 1 92 ? -24.333 16.313 19.415 1.00 25.57 92 ASP A O 1
ATOM 726 N N . PRO A 1 93 ? -24.655 15.265 17.436 1.00 25.88 93 PRO A N 1
ATOM 727 C CA . PRO A 1 93 ? -23.385 15.806 16.913 1.00 25.87 93 PRO A CA 1
ATOM 728 C C . PRO A 1 93 ? -23.212 17.325 17.019 1.00 25.92 93 PRO A C 1
ATOM 729 O O . PRO A 1 93 ? -22.117 17.789 17.330 1.00 26.10 93 PRO A O 1
ATOM 733 N N . ARG A 1 94 ? -24.282 18.082 16.809 1.00 26.45 94 ARG A N 1
ATOM 734 C CA . ARG A 1 94 ? -24.224 19.537 16.942 1.00 27.30 94 ARG A CA 1
ATOM 735 C C . ARG A 1 94 ? -23.925 19.973 18.388 1.00 27.64 94 ARG A C 1
ATOM 736 O O . ARG A 1 94 ? -23.006 20.762 18.644 1.00 27.70 94 ARG A O 1
ATOM 744 N N . ARG A 1 95 ? -24.684 19.431 19.336 1.00 28.05 95 ARG A N 1
ATOM 745 C CA . ARG A 1 95 ? -24.480 19.717 20.758 1.00 28.94 95 ARG A CA 1
ATOM 746 C C . ARG A 1 95 ? -23.098 19.236 21.241 1.00 27.80 95 ARG A C 1
ATOM 747 O O . ARG A 1 95 ? -22.380 19.941 21.978 1.00 27.38 95 ARG A O 1
ATOM 755 N N . ARG A 1 96 ? -22.700 18.047 20.801 1.00 26.97 96 ARG A N 1
ATOM 756 C CA . ARG A 1 96 ? -21.392 17.523 21.183 1.00 26.76 96 ARG A CA 1
ATOM 757 C C . ARG A 1 96 ? -20.236 18.358 20.628 1.00 26.48 96 ARG A C 1
ATOM 758 O O . ARG A 1 96 ? -19.202 18.530 21.297 1.00 26.73 96 ARG A O 1
ATOM 766 N N . ALA A 1 97 ? -20.406 18.864 19.407 1.00 25.95 97 ALA A N 1
ATOM 767 C CA . ALA A 1 97 ? -19.382 19.704 18.773 1.00 25.46 97 ALA A CA 1
ATOM 768 C C . ALA A 1 97 ? -19.036 20.932 19.609 1.00 25.52 97 ALA A C 1
ATOM 769 O O . ALA A 1 97 ? -17.872 21.318 19.685 1.00 25.19 97 ALA A O 1
ATOM 771 N N . VAL A 1 98 ? -20.050 21.552 20.215 1.00 25.81 98 VAL A N 1
ATOM 772 C CA . VAL A 1 98 ? -19.830 22.710 21.082 1.00 26.15 98 VAL A CA 1
ATOM 773 C C . VAL A 1 98 ? -19.066 22.287 22.339 1.00 26.50 98 VAL A C 1
ATOM 774 O O . VAL A 1 98 ? -18.096 22.951 22.729 1.00 26.33 98 VAL A O 1
ATOM 778 N N . VAL A 1 99 ? -19.461 21.158 22.933 1.00 25.91 99 VAL A N 1
ATOM 779 C CA . VAL A 1 99 ? -18.691 20.587 24.039 1.00 26.25 99 VAL A CA 1
ATOM 780 C C . VAL A 1 99 ? -17.231 20.394 23.617 1.00 26.14 99 VAL A C 1
ATOM 781 O O . VAL A 1 99 ? -16.307 20.836 24.335 1.00 26.01 99 VAL A O 1
ATOM 785 N N . HIS A 1 100 ? -17.017 19.774 22.455 1.00 25.94 100 HIS A N 1
ATOM 786 C CA . HIS A 1 100 ? -15.635 19.554 21.979 1.00 26.16 100 HIS A CA 1
ATOM 787 C C . HIS A 1 100 ? -14.891 20.867 21.762 1.00 26.03 100 HIS A C 1
ATOM 788 O O . HIS A 1 100 ? -13.742 21.005 22.189 1.00 25.22 100 HIS A O 1
ATOM 795 N N . GLN A 1 101 ? -15.540 21.826 21.101 1.00 26.16 101 GLN A N 1
ATOM 796 C CA . GLN A 1 101 ? -14.906 23.122 20.900 1.00 27.49 101 GLN A CA 1
ATOM 797 C C . GLN A 1 101 ? -14.468 23.749 22.220 1.00 27.14 101 GLN A C 1
ATOM 798 O O . GLN A 1 101 ? -13.363 24.274 22.301 1.00 27.07 101 GLN A O 1
ATOM 804 N N . ARG A 1 102 ? -15.325 23.697 23.242 1.00 26.34 102 ARG A N 1
ATOM 805 C CA . ARG A 1 102 ? -14.998 24.301 24.534 1.00 26.97 102 ARG A CA 1
ATOM 806 C C . ARG A 1 102 ? -13.826 23.592 25.215 1.00 26.99 102 ARG A C 1
ATOM 807 O O . ARG A 1 102 ? -13.002 24.244 25.850 1.00 26.42 102 ARG A O 1
ATOM 815 N N . LEU A 1 103 ? -13.760 22.266 25.087 1.00 26.48 103 LEU A N 1
ATOM 816 C CA . LEU A 1 103 ? -12.634 21.494 25.638 1.00 26.60 103 LEU A CA 1
ATOM 817 C C . LEU A 1 103 ? -11.312 21.876 24.949 1.00 26.65 103 LEU A C 1
ATOM 818 O O . LEU A 1 103 ? -10.288 22.076 25.623 1.00 26.31 103 LEU A O 1
ATOM 823 N N . PHE A 1 104 ? -11.344 21.991 23.622 1.00 26.38 104 PHE A N 1
ATOM 824 C CA . PHE A 1 104 ? -10.153 22.419 22.866 1.00 27.16 104 PHE A CA 1
ATOM 825 C C . PHE A 1 104 ? -9.787 23.871 23.185 1.00 27.23 104 PHE A C 1
ATOM 826 O O . PHE A 1 104 ? -8.587 24.196 23.319 1.00 27.16 104 PHE A O 1
ATOM 834 N N . PHE A 1 105 ? -10.812 24.728 23.296 1.00 27.13 105 PHE A N 1
ATOM 835 C CA . PHE A 1 105 ? -10.621 26.117 23.758 1.00 27.61 105 PHE A CA 1
ATOM 836 C C . PHE A 1 105 ? -9.907 26.125 25.111 1.00 27.08 105 PHE A C 1
ATOM 837 O O . PHE A 1 105 ? -8.971 26.877 25.320 1.00 27.84 105 PHE A O 1
ATOM 845 N N . ASP A 1 106 ? -10.360 25.281 26.033 1.00 27.05 106 ASP A N 1
ATOM 846 C CA . ASP A 1 106 ? -9.752 25.245 27.362 1.00 27.50 106 ASP A CA 1
ATOM 847 C C . ASP A 1 106 ? -8.259 24.915 27.323 1.00 27.30 106 ASP A C 1
ATOM 848 O O . ASP A 1 106 ? -7.425 25.645 27.898 1.00 27.34 106 ASP A O 1
ATOM 853 N N . VAL A 1 107 ? -7.911 23.844 26.615 1.00 27.15 107 VAL A N 1
ATOM 854 C CA . VAL A 1 107 ? -6.504 23.411 26.564 1.00 26.93 107 VAL A CA 1
ATOM 855 C C . VAL A 1 107 ? -5.603 24.386 25.791 1.00 27.05 107 VAL A C 1
ATOM 856 O O . VAL A 1 107 ? -4.482 24.664 26.236 1.00 27.77 107 VAL A O 1
ATOM 860 N N . ALA A 1 108 ? -6.080 24.913 24.654 1.00 26.44 108 ALA A N 1
ATOM 861 C CA . ALA A 1 108 ? -5.206 25.601 23.690 1.00 26.75 108 ALA A CA 1
ATOM 862 C C . ALA A 1 108 ? -5.245 27.130 23.846 1.00 26.44 108 ALA A C 1
ATOM 863 O O . ALA A 1 108 ? -4.360 27.860 23.348 1.00 26.84 108 ALA A O 1
ATOM 865 N N . VAL A 1 109 ? -6.304 27.609 24.500 1.00 26.78 109 VAL A N 1
ATOM 866 C CA . VAL A 1 109 ? -6.477 29.030 24.682 1.00 26.79 109 VAL A CA 1
ATOM 867 C C . VAL A 1 109 ? -6.540 29.431 26.174 1.00 27.30 109 VAL A C 1
ATOM 868 O O . VAL A 1 109 ? -5.692 30.184 26.664 1.00 27.41 109 VAL A O 1
ATOM 872 N N . LEU A 1 110 ? -7.544 28.934 26.901 1.00 26.85 110 LEU A N 1
ATOM 873 C CA . LEU A 1 110 ? -7.766 29.406 28.279 1.00 26.73 110 LEU A CA 1
ATOM 874 C C . LEU A 1 110 ? -6.633 29.012 29.232 1.00 26.91 110 LEU A C 1
ATOM 875 O O . LEU A 1 110 ? -6.014 29.883 29.857 1.00 26.69 110 LEU A O 1
ATOM 880 N N . TYR A 1 111 ? -6.378 27.707 29.361 1.00 26.86 111 TYR A N 1
ATOM 881 C CA . TYR A 1 111 ? -5.287 27.259 30.230 1.00 27.39 111 TYR A CA 1
ATOM 882 C C . TYR A 1 111 ? -3.929 27.637 29.629 1.00 27.36 111 TYR A C 1
ATOM 883 O O . TYR A 1 111 ? -3.034 28.049 30.369 1.00 27.06 111 TYR A O 1
ATOM 892 N N . GLN A 1 112 ? -3.782 27.487 28.308 1.00 27.01 112 GLN A N 1
ATOM 893 C CA . GLN A 1 112 ? -2.495 27.745 27.640 1.00 28.25 112 GLN A CA 1
ATOM 894 C C . GLN A 1 112 ? -2.025 29.171 27.913 1.00 28.19 112 GLN A C 1
ATOM 895 O O . GLN A 1 112 ? -0.851 29.415 28.229 1.00 28.18 112 GLN A O 1
ATOM 901 N N . ARG A 1 113 ? -2.950 30.114 27.810 1.00 27.91 113 ARG A N 1
ATOM 902 C CA . ARG A 1 113 ? -2.591 31.512 28.019 1.00 28.03 113 ARG A CA 1
ATOM 903 C C . ARG A 1 113 ? -2.353 31.853 29.493 1.00 28.01 113 ARG A C 1
ATOM 904 O O . ARG A 1 113 ? -1.533 32.728 29.810 1.00 27.69 113 ARG A O 1
ATOM 912 N N . PHE A 1 114 ? -3.049 31.146 30.383 1.00 27.95 114 PHE A N 1
ATOM 913 C CA . PHE A 1 114 ? -2.775 31.220 31.818 1.00 27.72 114 PHE A CA 1
ATOM 914 C C . PHE A 1 114 ? -1.320 30.802 32.078 1.00 27.73 114 PHE A C 1
ATOM 915 O O . PHE A 1 114 ? -0.569 31.514 32.761 1.00 27.83 114 PHE A O 1
ATOM 923 N N . ALA A 1 115 ? -0.931 29.655 31.511 1.00 27.49 115 ALA A N 1
ATOM 924 C CA . ALA A 1 115 ? 0.420 29.105 31.667 1.00 27.69 115 ALA A CA 1
ATOM 925 C C . ALA A 1 115 ? 1.476 30.069 31.128 1.00 27.92 115 ALA A C 1
ATOM 926 O O . ALA A 1 115 ? 2.449 30.380 31.829 1.00 27.44 115 ALA A O 1
ATOM 928 N N . GLU A 1 116 ? 1.271 30.557 29.899 1.00 27.72 116 GLU A N 1
ATOM 929 C CA . GLU A 1 116 ? 2.232 31.454 29.265 1.00 27.51 116 GLU A CA 1
ATOM 930 C C . GLU A 1 116 ? 2.428 32.758 30.047 1.00 27.05 116 GLU A C 1
ATOM 931 O O . GLU A 1 116 ? 3.532 33.303 30.067 1.00 26.45 116 GLU A O 1
ATOM 937 N N . TYR A 1 117 ? 1.373 33.235 30.707 1.00 26.44 117 TYR A N 1
ATOM 938 C CA . TYR A 1 117 ? 1.469 34.468 31.478 1.00 27.09 117 TYR A CA 1
ATOM 939 C C . TYR A 1 117 ? 2.093 34.250 32.854 1.00 27.35 117 TYR A C 1
ATOM 940 O O . TYR A 1 117 ? 2.978 35.006 33.254 1.00 27.16 117 TYR A O 1
ATOM 949 N N . TYR A 1 118 ? 1.636 33.217 33.561 1.00 27.38 118 TYR A N 1
ATOM 950 C CA . TYR A 1 118 ? 2.049 33.001 34.953 1.00 27.60 118 TYR A CA 1
ATOM 951 C C . TYR A 1 118 ? 3.278 32.119 35.173 1.00 27.51 118 TYR A C 1
ATOM 952 O O . TYR A 1 118 ? 4.054 32.381 36.096 1.00 27.17 118 TYR A O 1
ATOM 961 N N . TYR A 1 119 ? 3.462 31.089 34.343 1.00 27.82 119 TYR A N 1
ATOM 962 C CA . TYR A 1 119 ? 4.587 30.152 34.542 1.00 28.06 119 TYR A CA 1
ATOM 963 C C . TYR A 1 119 ? 5.961 30.830 34.619 1.00 28.24 119 TYR A C 1
ATOM 964 O O . TYR A 1 119 ? 6.758 30.450 35.477 1.00 28.10 119 TYR A O 1
ATOM 973 N N . PRO A 1 120 ? 6.252 31.827 33.733 1.00 28.57 120 PRO A N 1
ATOM 974 C CA . PRO A 1 120 ? 7.528 32.552 33.870 1.00 28.92 120 PRO A CA 1
ATOM 975 C C . PRO A 1 120 ? 7.682 33.261 35.215 1.00 29.27 120 PRO A C 1
ATOM 976 O O . PRO A 1 120 ? 8.810 33.495 35.668 1.00 29.78 120 PRO A O 1
ATOM 980 N N . GLN A 1 121 ? 6.558 33.601 35.838 1.00 29.55 121 GLN A N 1
ATOM 981 C CA . GLN A 1 121 ? 6.551 34.309 37.110 1.00 30.54 121 GLN A CA 1
ATOM 982 C C . GLN A 1 121 ? 6.746 33.396 38.315 1.00 31.14 121 GLN A C 1
ATOM 983 O O . GLN A 1 121 ? 7.299 33.829 39.333 1.00 31.28 121 GLN A O 1
ATOM 989 N N . ILE A 1 122 ? 6.282 32.152 38.206 1.00 31.76 122 ILE A N 1
ATOM 990 C CA . ILE A 1 122 ? 6.254 31.241 39.356 1.00 32.46 122 ILE A CA 1
ATOM 991 C C . ILE A 1 122 ? 7.247 30.080 39.255 1.00 33.74 122 ILE A C 1
ATOM 992 O O . ILE A 1 122 ? 7.579 29.460 40.267 1.00 34.00 122 ILE A O 1
ATOM 997 N N . PHE A 1 123 ? 7.707 29.787 38.040 1.00 35.08 123 PHE A N 1
ATOM 998 C CA . PHE A 1 123 ? 8.657 28.694 37.815 1.00 36.31 123 PHE A CA 1
ATOM 999 C C . PHE A 1 123 ? 9.994 29.220 37.309 1.00 37.51 123 PHE A C 1
ATOM 1000 O O . PHE A 1 123 ? 10.100 30.381 36.902 1.00 37.81 123 PHE A O 1
ATOM 1008 N N . GLY A 1 124 ? 11.009 28.357 37.351 1.00 38.66 124 GLY A N 1
ATOM 1009 C CA . GLY A 1 124 ? 12.347 28.673 36.854 1.00 39.75 124 GLY A CA 1
ATOM 1010 C C . GLY A 1 124 ? 12.886 30.019 37.311 1.00 40.65 124 GLY A C 1
ATOM 1011 O O . GLY A 1 124 ? 13.006 30.280 38.513 1.00 40.66 124 GLY A O 1
ATOM 1012 N N . GLN A 1 125 ? 13.190 30.868 36.331 1.00 41.45 125 GLN A N 1
ATOM 1013 C CA . GLN A 1 125 ? 13.766 32.201 36.540 1.00 42.29 125 GLN A CA 1
ATOM 1014 C C . GLN A 1 125 ? 12.969 33.118 37.479 1.00 42.19 125 GLN A C 1
ATOM 1015 O O . GLN A 1 125 ? 13.555 33.938 38.189 1.00 42.39 125 GLN A O 1
ATOM 1021 N N . LYS A 1 126 ? 11.643 32.973 37.471 1.00 42.28 126 LYS A N 1
ATOM 1022 C CA . LYS A 1 126 ? 10.723 33.807 38.263 1.00 42.29 126 LYS A CA 1
ATOM 1023 C C . LYS A 1 126 ? 10.883 35.307 37.995 1.00 42.18 126 LYS A C 1
ATOM 1024 O O . LYS A 1 126 ? 11.451 36.049 38.790 1.00 41.93 126 LYS A O 1
ATOM 1030 N N . VAL A 1 127 ? 10.345 35.733 36.854 1.00 41.85 127 VAL A N 1
ATOM 1031 C CA . VAL A 1 127 ? 10.350 37.136 36.452 1.00 41.88 127 VAL A CA 1
ATOM 1032 C C . VAL A 1 127 ? 9.382 37.917 37.350 1.00 41.60 127 VAL A C 1
ATOM 1033 O O . VAL A 1 127 ? 8.228 37.511 37.510 1.00 41.54 127 VAL A O 1
ATOM 1037 N N . PRO A 1 128 ? 9.848 39.036 37.942 1.00 41.46 128 PRO A N 1
ATOM 1038 C CA . PRO A 1 128 ? 9.043 39.817 38.895 1.00 41.23 128 PRO A CA 1
ATOM 1039 C C . PRO A 1 128 ? 7.769 40.437 38.309 1.00 40.78 128 PRO A C 1
ATOM 1040 O O . PRO A 1 128 ? 6.860 40.802 39.064 1.00 41.18 128 PRO A O 1
ATOM 1044 N N . VAL A 1 129 ? 7.714 40.563 36.984 1.00 39.75 129 VAL A N 1
ATOM 1045 C CA . VAL A 1 129 ? 6.544 41.116 36.308 1.00 38.61 129 VAL A CA 1
ATOM 1046 C C . VAL A 1 129 ? 6.161 40.231 35.122 1.00 37.53 129 VAL A C 1
ATOM 1047 O O . VAL A 1 129 ? 7.026 39.727 34.399 1.00 37.66 129 VAL A O 1
ATOM 1051 N N . GLY A 1 130 ? 4.863 40.017 34.948 1.00 36.09 130 GLY A N 1
ATOM 1052 C CA . GLY A 1 130 ? 4.367 39.296 33.782 1.00 34.16 130 GLY A CA 1
ATOM 1053 C C . GLY A 1 130 ? 4.497 40.117 32.511 1.00 33.11 130 GLY A C 1
ATOM 1054 O O . GLY A 1 130 ? 4.564 41.346 32.559 1.00 32.40 130 GLY A O 1
ATOM 1055 N N . ASP A 1 131 ? 4.540 39.430 31.375 1.00 31.94 131 ASP A N 1
ATOM 1056 C CA . ASP A 1 131 ? 4.642 40.080 30.076 1.00 31.28 131 ASP A CA 1
ATOM 1057 C C . ASP A 1 131 ? 3.316 40.743 29.689 1.00 30.55 131 ASP A C 1
ATOM 1058 O O . ASP A 1 131 ? 2.272 40.083 29.703 1.00 30.58 131 ASP A O 1
ATOM 1063 N N . PRO A 1 132 ? 3.351 42.045 29.344 1.00 30.25 132 PRO A N 1
ATOM 1064 C CA . PRO A 1 132 ? 2.130 42.778 28.989 1.00 29.64 132 PRO A CA 1
ATOM 1065 C C . PRO A 1 132 ? 1.356 42.118 27.850 1.00 29.22 132 PRO A C 1
ATOM 1066 O O . PRO A 1 132 ? 0.132 41.980 27.945 1.00 28.58 132 PRO A O 1
ATOM 1070 N N . GLY A 1 133 ? 2.063 41.720 26.788 1.00 28.87 133 GLY A N 1
ATOM 1071 C CA . GLY A 1 133 ? 1.451 41.013 25.659 1.00 28.65 133 GLY A CA 1
ATOM 1072 C C . GLY A 1 133 ? 0.792 39.708 26.074 1.00 28.67 133 GLY A C 1
ATOM 1073 O O . GLY A 1 133 ? -0.308 39.379 25.617 1.00 28.72 133 GLY A O 1
ATOM 1074 N N . ARG A 1 134 ? 1.461 38.955 26.946 1.00 28.32 134 ARG A N 1
ATOM 1075 C CA . ARG A 1 134 ? 0.894 37.712 27.455 1.00 28.38 134 ARG A CA 1
ATOM 1076 C C . ARG A 1 134 ? -0.318 37.988 28.354 1.00 27.59 134 ARG A C 1
ATOM 1077 O O . ARG A 1 134 ? -1.273 37.222 28.353 1.00 27.20 134 ARG A O 1
ATOM 1085 N N . LEU A 1 135 ? -0.295 39.097 29.089 1.00 27.08 135 LEU A N 1
ATOM 1086 C CA . LEU A 1 135 ? -1.454 39.467 29.904 1.00 26.66 135 LEU A CA 1
ATOM 1087 C C . LEU A 1 135 ? -2.650 39.829 29.022 1.00 26.40 135 LEU A C 1
ATOM 1088 O O . LEU A 1 135 ? -3.762 39.358 29.267 1.00 25.88 135 LEU A O 1
ATOM 1093 N N . ARG A 1 136 ? -2.412 40.639 27.990 1.00 26.00 136 ARG A N 1
ATOM 1094 C CA . ARG A 1 136 ? -3.472 41.012 27.052 1.00 26.28 136 ARG A CA 1
ATOM 1095 C C . ARG A 1 136 ? -4.100 39.765 26.423 1.00 26.36 136 ARG A C 1
ATOM 1096 O O . ARG A 1 136 ? -5.320 39.653 26.341 1.00 25.84 136 ARG A O 1
ATOM 1104 N N . SER A 1 137 ? -3.256 38.819 26.017 1.00 26.28 137 SER A N 1
ATOM 1105 C CA . SER A 1 137 ? -3.719 37.561 25.430 1.00 27.50 137 SER A CA 1
ATOM 1106 C C . SER A 1 137 ? -4.567 36.725 26.402 1.00 27.01 137 SER A C 1
ATOM 1107 O O . SER A 1 137 ? -5.582 36.127 26.017 1.00 26.90 137 SER A O 1
ATOM 1110 N N . MET A 1 138 ? -4.163 36.692 27.670 1.00 26.71 138 MET A N 1
ATOM 1111 C CA . MET A 1 138 ? -4.900 35.935 28.689 1.00 26.88 138 MET A CA 1
ATOM 1112 C C . MET A 1 138 ? -6.269 36.572 28.966 1.00 26.73 138 MET A C 1
ATOM 1113 O O . MET A 1 138 ? -7.286 35.882 29.101 1.00 25.79 138 MET A O 1
ATOM 1118 N N . GLU A 1 139 ? -6.278 37.895 29.048 1.00 26.62 139 GLU A N 1
ATOM 1119 C CA . GLU A 1 139 ? -7.517 38.656 29.212 1.00 27.24 139 GLU A CA 1
ATOM 1120 C C . GLU A 1 139 ? -8.468 38.390 28.031 1.00 26.77 139 GLU A C 1
ATOM 1121 O O . GLU A 1 139 ? -9.677 38.232 28.217 1.00 26.62 139 GLU A O 1
ATOM 1127 N N . GLN A 1 140 ? -7.908 38.293 26.827 1.00 26.83 140 GLN A N 1
ATOM 1128 C CA . GLN A 1 140 ? -8.696 37.977 25.634 1.00 27.14 140 GLN A CA 1
ATOM 1129 C C . GLN A 1 140 ? -9.398 36.622 25.763 1.00 26.57 140 GLN A C 1
ATOM 1130 O O . GLN A 1 140 ? -10.569 36.483 25.378 1.00 26.53 140 GLN A O 1
ATOM 1136 N N . ALA A 1 141 ? -8.687 35.635 26.304 1.00 25.75 141 ALA A N 1
ATOM 1137 C CA . ALA A 1 141 ? -9.276 34.308 26.562 1.00 25.53 141 ALA A CA 1
ATOM 1138 C C . ALA A 1 141 ? -10.440 34.366 27.573 1.00 25.85 141 ALA A C 1
ATOM 1139 O O . ALA A 1 141 ? -11.491 33.732 27.372 1.00 24.80 141 ALA A O 1
ATOM 1141 N N . LEU A 1 142 ? -10.249 35.123 28.654 1.00 26.11 142 LEU A N 1
ATOM 1142 C CA . LEU A 1 142 ? -11.317 35.329 29.647 1.00 26.02 142 LEU A CA 1
ATOM 1143 C C . LEU A 1 142 ? -12.508 36.044 29.011 1.00 26.63 142 LEU A C 1
ATOM 1144 O O . LEU A 1 142 ? -13.665 35.706 29.281 1.00 25.93 142 LEU A O 1
ATOM 1149 N N . GLU A 1 143 ? -12.210 37.034 28.172 1.00 26.34 143 GLU A N 1
ATOM 1150 C CA . GLU A 1 143 ? -13.228 37.729 27.379 1.00 26.60 143 GLU A CA 1
ATOM 1151 C C . GLU A 1 143 ? -14.034 36.767 26.476 1.00 26.33 143 GLU A C 1
ATOM 1152 O O . GLU A 1 143 ? -15.264 36.865 26.421 1.00 25.10 143 GLU A O 1
ATOM 1158 N N . PHE A 1 144 ? -13.337 35.870 25.767 1.00 25.30 144 PHE A N 1
ATOM 1159 C CA . PHE A 1 144 ? -13.991 34.832 24.955 1.00 25.60 144 PHE A CA 1
ATOM 1160 C C . PHE A 1 144 ? -14.953 33.995 25.803 1.00 25.84 144 PHE A C 1
ATOM 1161 O O . PHE A 1 144 ? -16.115 33.784 25.428 1.00 25.17 144 PHE A O 1
ATOM 1169 N N . LEU A 1 145 ? -14.464 33.526 26.952 1.00 25.40 145 LEU A N 1
ATOM 1170 C CA . LEU A 1 145 ? -15.277 32.714 27.863 1.00 25.73 145 LEU A CA 1
ATOM 1171 C C . LEU A 1 145 ? -16.492 33.466 28.369 1.00 25.60 145 LEU A C 1
ATOM 1172 O O . LEU A 1 145 ? -17.598 32.918 28.423 1.00 25.86 145 LEU A O 1
ATOM 1177 N N . ASN A 1 146 ? -16.275 34.724 28.750 1.00 25.60 146 ASN A N 1
ATOM 1178 C CA . ASN A 1 146 ? -17.343 35.575 29.224 1.00 25.58 146 ASN A CA 1
ATOM 1179 C C . ASN A 1 146 ? -18.422 35.719 28.150 1.00 25.49 146 ASN A C 1
ATOM 1180 O O . ASN A 1 146 ? -19.610 35.705 28.445 1.00 24.59 146 ASN A O 1
ATOM 1185 N N . THR A 1 147 ? -17.992 35.818 26.893 1.00 25.54 147 THR A N 1
ATOM 1186 C CA . THR A 1 147 ? -18.919 35.946 25.764 1.00 26.12 147 THR A CA 1
ATOM 1187 C C . THR A 1 147 ? -19.702 34.628 25.556 1.00 26.05 147 THR A C 1
ATOM 1188 O O . THR A 1 147 ? -20.920 34.657 25.371 1.00 26.21 147 THR A O 1
ATOM 1192 N N . PHE A 1 148 ? -19.004 33.490 25.590 1.00 26.28 148 PHE A N 1
ATOM 1193 C CA . PHE A 1 148 ? -19.651 32.170 25.500 1.00 26.73 148 PHE A CA 1
ATOM 1194 C C . PHE A 1 148 ? -20.793 32.039 26.508 1.00 26.77 148 PHE A C 1
ATOM 1195 O O . PHE A 1 148 ? -21.828 31.443 26.202 1.00 26.46 148 PHE A O 1
ATOM 1203 N N . LEU A 1 149 ? -20.588 32.601 27.699 1.00 26.93 149 LEU A N 1
ATOM 1204 C CA . LEU A 1 149 ? -21.533 32.484 28.823 1.00 27.43 149 LEU A CA 1
ATOM 1205 C C . LEU A 1 149 ? -22.647 33.526 28.848 1.00 28.03 149 LEU A C 1
ATOM 1206 O O . LEU A 1 149 ? -23.497 33.512 29.755 1.00 27.49 149 LEU A O 1
ATOM 1211 N N . GLU A 1 150 ? -22.659 34.427 27.864 1.00 28.38 150 GLU A N 1
ATOM 1212 C CA . GLU A 1 150 ? -23.678 35.473 27.827 1.00 29.22 150 GLU A CA 1
ATOM 1213 C C . GLU A 1 150 ? -25.039 34.842 27.555 1.00 29.56 150 GLU A C 1
ATOM 1214 O O . GLU A 1 150 ? -25.235 34.190 26.527 1.00 29.26 150 GLU A O 1
ATOM 1220 N N . GLY A 1 151 ? -25.953 35.007 28.510 1.00 29.89 151 GLY A N 1
ATOM 1221 C CA . GLY A 1 151 ? -27.306 34.456 28.410 1.00 31.16 151 GLY A CA 1
ATOM 1222 C C . GLY A 1 151 ? -27.379 32.938 28.518 1.00 31.70 151 GLY A C 1
ATOM 1223 O O . GLY A 1 151 ? -28.422 32.339 28.223 1.00 31.95 151 GLY A O 1
ATOM 1224 N N . GLU A 1 152 ? -26.281 32.324 28.953 1.00 32.17 152 GLU A N 1
ATOM 1225 C CA . GLU A 1 152 ? -26.193 30.868 29.092 1.00 32.85 152 GLU A CA 1
ATOM 1226 C C . GLU A 1 152 ? -25.758 30.452 30.499 1.00 32.95 152 GLU A C 1
ATOM 1227 O O . GLU A 1 152 ? -24.932 31.121 31.128 1.00 33.48 152 GLU A O 1
ATOM 1233 N N . GLN A 1 153 ? -26.311 29.345 30.992 1.00 32.00 153 GLN A N 1
ATOM 1234 C CA . GLN A 1 153 ? -25.920 28.842 32.302 1.00 31.42 153 GLN A CA 1
ATOM 1235 C C . GLN A 1 153 ? -24.552 28.148 32.273 1.00 30.13 153 GLN A C 1
ATOM 1236 O O . GLN A 1 153 ? -23.773 28.270 33.212 1.00 29.29 153 GLN A O 1
ATOM 1242 N N . TYR A 1 154 ? -24.285 27.415 31.195 1.00 29.46 154 TYR A N 1
ATOM 1243 C CA . TYR A 1 154 ? -23.111 26.543 31.108 1.00 29.43 154 TYR A CA 1
ATOM 1244 C C . TYR A 1 154 ? -22.313 26.807 29.837 1.00 29.35 154 TYR A C 1
ATOM 1245 O O . TYR A 1 154 ? -22.864 27.313 28.851 1.00 28.86 154 TYR A O 1
ATOM 1254 N N . VAL A 1 155 ? -21.029 26.455 29.878 1.00 29.54 155 VAL A N 1
ATOM 1255 C CA . VAL A 1 155 ? -20.055 26.856 28.848 1.00 29.55 155 VAL A CA 1
ATOM 1256 C C . VAL A 1 155 ? -20.407 26.415 27.426 1.00 30.29 155 VAL A C 1
ATOM 1257 O O . VAL A 1 155 ? -20.151 27.151 26.478 1.00 30.05 155 VAL A O 1
ATOM 1261 N N . ALA A 1 156 ? -21.015 25.236 27.291 1.00 30.44 156 ALA A N 1
ATOM 1262 C CA . ALA A 1 156 ? -21.318 24.676 25.976 1.00 31.96 156 ALA A CA 1
ATOM 1263 C C . ALA A 1 156 ? -22.818 24.685 25.700 1.00 33.29 156 ALA A C 1
ATOM 1264 O O . ALA A 1 156 ? -23.295 24.053 24.755 1.00 34.41 156 ALA A O 1
ATOM 1266 N N . GLY A 1 157 ? -23.549 25.451 26.510 1.00 33.71 157 GLY A N 1
ATOM 1267 C CA . GLY A 1 157 ? -24.997 25.525 26.424 1.00 34.93 157 GLY A CA 1
ATOM 1268 C C . GLY A 1 157 ? -25.596 24.332 27.140 1.00 35.22 157 GLY A C 1
ATOM 1269 O O . GLY A 1 157 ? -24.891 23.577 27.834 1.00 36.73 157 GLY A O 1
ATOM 1270 N N . GLY A 1 158 ? -26.892 24.150 26.958 1.00 35.61 158 GLY A N 1
ATOM 1271 C CA . GLY A 1 158 ? -27.587 23.046 27.588 1.00 35.18 158 GLY A CA 1
ATOM 1272 C C . GLY A 1 158 ? -28.133 23.399 28.957 1.00 34.70 158 GLY A C 1
ATOM 1273 O O . GLY A 1 158 ? -27.875 24.483 29.492 1.00 34.23 158 GLY A O 1
ATOM 127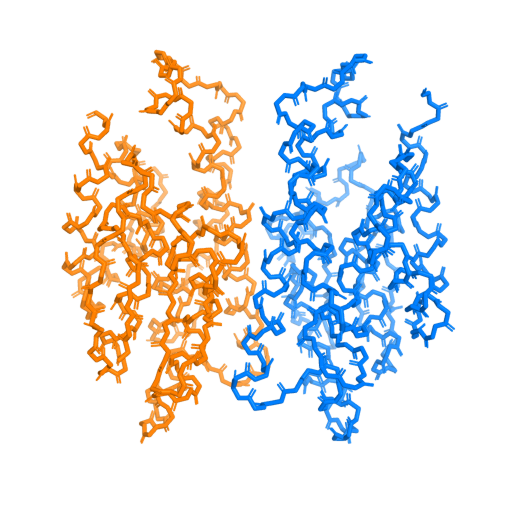4 N N . ASP A 1 159 ? -28.882 22.456 29.520 1.00 33.93 159 ASP A N 1
ATOM 1275 C CA . ASP A 1 159 ? -29.596 22.659 30.769 1.00 33.60 159 ASP A CA 1
ATOM 1276 C C . ASP A 1 159 ? -28.838 22.085 31.962 1.00 32.63 159 ASP A C 1
ATOM 1277 O O . ASP A 1 159 ? -29.279 22.220 33.105 1.00 32.14 159 ASP A O 1
ATOM 1282 N N . ASP A 1 160 ? -27.707 21.436 31.690 1.00 31.50 160 ASP A N 1
ATOM 1283 C CA . ASP A 1 160 ? -26.893 20.816 32.731 1.00 30.64 160 ASP A CA 1
ATOM 1284 C C . ASP A 1 160 ? -25.406 21.031 32.452 1.00 29.78 160 ASP A C 1
ATOM 1285 O O . ASP A 1 160 ? -25.017 21.190 31.289 1.00 29.05 160 ASP A O 1
ATOM 1290 N N . PRO A 1 161 ? -24.565 21.011 33.507 1.00 29.55 161 PRO A N 1
ATOM 1291 C CA . PRO A 1 161 ? -23.131 21.057 33.226 1.00 29.04 161 PRO A CA 1
ATOM 1292 C C . PRO A 1 161 ? -22.637 19.825 32.462 1.00 28.37 161 PRO A C 1
ATOM 1293 O O . PRO A 1 161 ? -23.121 18.699 32.681 1.00 27.52 161 PRO A O 1
ATOM 1297 N N . THR A 1 162 ? -21.696 20.073 31.566 1.00 27.18 162 THR A N 1
ATOM 1298 C CA . THR A 1 162 ? -21.051 19.028 30.775 1.00 27.39 162 THR A CA 1
ATOM 1299 C C . THR A 1 162 ? -19.608 18.882 31.222 1.00 27.58 162 THR A C 1
ATOM 1300 O O . THR A 1 162 ? -19.134 19.636 32.080 1.00 27.54 162 THR A O 1
ATOM 1304 N N . ILE A 1 163 ? -18.902 17.928 30.623 1.00 27.17 163 ILE A N 1
ATOM 1305 C CA . ILE A 1 163 ? -17.479 17.768 30.903 1.00 27.15 163 ILE A CA 1
ATOM 1306 C C . ILE A 1 163 ? -16.673 19.023 30.556 1.00 27.15 163 ILE A C 1
ATOM 1307 O O . ILE A 1 163 ? -15.623 19.267 31.150 1.00 26.86 163 ILE A O 1
ATOM 1312 N N . ALA A 1 164 ? -17.167 19.807 29.594 1.00 27.30 164 ALA A N 1
ATOM 1313 C CA . ALA A 1 164 ? -16.550 21.099 29.279 1.00 27.38 164 ALA A CA 1
ATOM 1314 C C . ALA A 1 164 ? -16.619 22.070 30.470 1.00 27.15 164 ALA A C 1
ATOM 1315 O O . ALA A 1 164 ? -15.656 22.777 30.739 1.00 27.28 164 ALA A O 1
ATOM 1317 N N . ASP A 1 165 ? -17.749 22.110 31.174 1.00 27.11 165 ASP A N 1
ATOM 1318 C CA . ASP A 1 165 ? -17.849 22.910 32.405 1.00 26.89 165 ASP A CA 1
ATOM 1319 C C . ASP A 1 165 ? -16.846 22.449 33.450 1.00 27.60 165 ASP A C 1
ATOM 1320 O O . ASP A 1 165 ? -16.203 23.273 34.105 1.00 27.11 165 ASP A O 1
ATOM 1325 N N . LEU A 1 166 ? -16.696 21.134 33.580 1.00 27.02 166 LEU A N 1
ATOM 1326 C CA . LEU A 1 166 ? -15.804 20.575 34.601 1.00 26.78 166 LEU A CA 1
ATOM 1327 C C . LEU A 1 166 ? -14.364 20.926 34.270 1.00 26.52 166 LEU A C 1
ATOM 1328 O O . LEU A 1 166 ? -13.620 21.327 35.159 1.00 26.94 166 LEU A O 1
ATOM 1333 N N . SER A 1 167 ? -13.975 20.793 32.996 1.00 27.11 167 SER A N 1
ATOM 1334 C CA . SER A 1 167 ? -12.607 21.119 32.575 1.00 26.70 167 SER A CA 1
ATOM 1335 C C . SER A 1 167 ? -12.320 22.610 32.813 1.00 27.14 167 SER A C 1
ATOM 1336 O O . SER A 1 167 ? -11.312 22.980 33.427 1.00 26.24 167 SER A O 1
ATOM 1339 N N . ILE A 1 168 ? -13.233 23.459 32.350 1.00 26.14 168 ILE A N 1
ATOM 1340 C CA . ILE A 1 168 ? -13.034 24.902 32.459 1.00 27.02 168 ILE A CA 1
ATOM 1341 C C . ILE A 1 168 ? -13.125 25.361 33.927 1.00 27.21 168 ILE A C 1
ATOM 1342 O O . ILE A 1 168 ? -12.484 26.333 34.317 1.00 27.63 168 ILE A O 1
ATOM 1347 N N . LEU A 1 169 ? -13.921 24.664 34.732 1.00 26.94 169 LEU A N 1
ATOM 1348 C CA . LEU A 1 169 ? -13.965 24.947 36.181 1.00 26.87 169 LEU A CA 1
ATOM 1349 C C . LEU A 1 169 ? -12.612 24.736 36.870 1.00 26.95 169 LEU A C 1
ATOM 1350 O O . LEU A 1 169 ? -12.224 25.538 37.717 1.00 26.90 169 LEU A O 1
ATOM 1355 N N . ALA A 1 170 ? -11.916 23.656 36.512 1.00 25.72 170 ALA A N 1
ATOM 1356 C CA . ALA A 1 170 ? -10.572 23.375 37.023 1.00 26.12 170 ALA A CA 1
ATOM 1357 C C . ALA A 1 170 ? -9.603 24.504 36.605 1.00 26.50 170 ALA A C 1
ATOM 1358 O O . ALA A 1 170 ? -8.807 25.017 37.410 1.00 27.26 170 ALA A O 1
ATOM 1360 N N . THR A 1 171 ? -9.727 24.924 35.356 1.00 26.79 171 THR A N 1
ATOM 1361 C CA . THR A 1 171 ? -8.876 26.002 34.831 1.00 26.32 171 THR A CA 1
ATOM 1362 C C . THR A 1 171 ? -9.183 27.308 35.570 1.00 26.25 171 THR A C 1
ATOM 1363 O O . THR A 1 171 ? -8.269 27.992 36.037 1.00 25.83 171 THR A O 1
ATOM 1367 N N . ILE A 1 172 ? -10.461 27.657 35.691 1.00 25.80 172 ILE A N 1
ATOM 1368 C CA . ILE A 1 172 ? -10.804 28.954 36.283 1.00 25.26 172 ILE A CA 1
ATOM 1369 C C . ILE A 1 172 ? -10.511 29.024 37.788 1.00 25.52 172 ILE A C 1
ATOM 1370 O O . ILE A 1 172 ? -10.158 30.091 38.311 1.00 25.59 172 ILE A O 1
ATOM 1375 N N . ALA A 1 173 ? -10.609 27.887 38.481 1.00 25.52 173 ALA A N 1
ATOM 1376 C CA . ALA A 1 173 ? -10.203 27.861 39.896 1.00 25.34 173 ALA A CA 1
ATOM 1377 C C . ALA A 1 173 ? -8.710 28.200 40.037 1.00 25.26 173 ALA A C 1
ATOM 1378 O O . ALA A 1 173 ? -8.287 28.753 41.048 1.00 25.18 173 ALA A O 1
ATOM 1380 N N . THR A 1 174 ? -7.937 27.870 39.007 1.00 25.59 174 THR A N 1
ATOM 1381 C CA . THR A 1 174 ? -6.505 28.137 38.966 1.00 25.59 174 THR A CA 1
ATOM 1382 C C . THR A 1 174 ? -6.247 29.632 38.693 1.00 25.54 174 THR A C 1
ATOM 1383 O O . THR A 1 174 ? -5.382 30.238 39.330 1.00 24.86 174 THR A O 1
ATOM 1387 N N . TYR A 1 175 ? -7.023 30.228 37.780 1.00 25.76 175 TYR A N 1
ATOM 1388 C CA . TYR A 1 175 ? -7.046 31.695 37.637 1.00 26.01 175 TYR A CA 1
ATOM 1389 C C . TYR A 1 175 ? -7.304 32.377 38.974 1.00 26.06 175 TYR A C 1
ATOM 1390 O O . TYR A 1 175 ? -6.621 33.357 39.337 1.00 26.19 175 TYR A O 1
ATOM 1399 N N . GLU A 1 176 ? -8.297 31.861 39.701 1.00 25.58 176 GLU A N 1
ATOM 1400 C CA . GLU A 1 176 ? -8.709 32.457 40.960 1.00 26.46 176 GLU A CA 1
ATOM 1401 C C . GLU A 1 176 ? -7.590 32.450 42.005 1.00 26.01 176 GLU A C 1
ATOM 1402 O O . GLU A 1 176 ? -7.318 33.464 42.650 1.00 26.24 176 GLU A O 1
ATOM 1408 N N . VAL A 1 177 ? -6.926 31.307 42.153 1.00 26.43 177 VAL A N 1
ATOM 1409 C CA . VAL A 1 177 ? -5.880 31.174 43.156 1.00 26.40 177 VAL A CA 1
ATOM 1410 C C . VAL A 1 177 ? -4.621 31.972 42.764 1.00 25.92 177 VAL A C 1
ATOM 1411 O O . VAL A 1 177 ? -3.840 32.375 43.633 1.00 26.11 177 VAL A O 1
ATOM 1415 N N . ALA A 1 178 ? -4.449 32.220 41.465 1.00 26.13 178 ALA A N 1
ATOM 1416 C CA . ALA A 1 178 ? -3.354 33.054 40.953 1.00 26.56 178 ALA A CA 1
ATOM 1417 C C . ALA A 1 178 ? -3.544 34.515 41.332 1.00 26.82 178 ALA A C 1
ATOM 1418 O O . ALA A 1 178 ? -2.600 35.305 41.286 1.00 26.89 178 ALA A O 1
ATOM 1420 N N . GLY A 1 179 ? -4.768 34.868 41.709 1.00 26.94 179 GLY A N 1
ATOM 1421 C CA . GLY A 1 179 ? -5.065 36.219 42.163 1.00 27.98 179 GLY A CA 1
ATOM 1422 C C . GLY A 1 179 ? -5.651 37.092 41.080 1.00 28.45 179 GLY A C 1
ATOM 1423 O O . GLY A 1 179 ? -5.758 38.316 41.262 1.00 28.24 179 GLY A O 1
ATOM 1424 N N . TYR A 1 180 ? -6.020 36.483 39.954 1.00 28.70 180 TYR A N 1
ATOM 1425 C CA . TYR A 1 180 ? -6.741 37.223 38.922 1.00 29.25 180 TYR A CA 1
ATOM 1426 C C . TYR A 1 180 ? -8.145 37.581 39.415 1.00 29.42 180 TYR A C 1
ATOM 1427 O O . TYR A 1 180 ? -8.884 36.719 39.895 1.00 29.42 180 TYR A O 1
ATOM 1436 N N . ASP A 1 181 ? -8.497 38.858 39.295 1.00 29.58 181 ASP A N 1
ATOM 1437 C CA . ASP A 1 181 ? -9.807 39.342 39.724 1.00 29.84 181 ASP A CA 1
ATOM 1438 C C . ASP A 1 181 ? -10.880 39.029 38.678 1.00 30.15 181 ASP A C 1
ATOM 1439 O O . ASP A 1 181 ? -11.062 39.759 37.703 1.00 29.97 181 ASP A O 1
ATOM 1444 N N . LEU A 1 182 ? -11.592 37.931 38.907 1.00 30.62 182 LEU A N 1
ATOM 1445 C CA . LEU A 1 182 ? -12.568 37.412 37.946 1.00 31.47 182 LEU A CA 1
ATOM 1446 C C . LEU A 1 182 ? -13.880 38.217 37.887 1.00 31.73 182 LEU A C 1
ATOM 1447 O O . LEU A 1 182 ? -14.688 38.017 36.978 1.00 32.04 182 LEU A O 1
ATOM 1452 N N . ARG A 1 183 ? -14.079 39.121 38.844 1.00 32.29 183 ARG A N 1
ATOM 1453 C CA . ARG A 1 183 ? -15.229 40.038 38.830 1.00 32.74 183 ARG A CA 1
ATOM 1454 C C . ARG A 1 183 ? -15.177 40.978 37.624 1.00 32.26 183 ARG A C 1
ATOM 1455 O O . ARG A 1 183 ? -16.189 41.559 37.237 1.00 32.49 183 ARG A O 1
ATOM 1463 N N . ARG A 1 184 ? -13.990 41.127 37.043 1.00 31.58 184 ARG A N 1
ATOM 1464 C CA . ARG A 1 184 ? -13.825 41.820 35.764 1.00 31.29 184 ARG A CA 1
ATOM 1465 C C . ARG A 1 184 ? -14.646 41.159 34.641 1.00 30.51 184 ARG A C 1
ATOM 1466 O O . ARG A 1 184 ? -14.995 41.816 33.659 1.00 30.38 184 ARG A O 1
ATOM 1474 N N . TYR A 1 185 ? -14.954 39.872 34.808 1.00 28.85 185 TYR A N 1
ATOM 1475 C CA . TYR A 1 185 ? -15.692 39.085 33.819 1.00 28.21 185 TYR A CA 1
ATOM 1476 C C . TYR A 1 185 ? -16.927 38.479 34.477 1.00 27.97 185 TYR A C 1
ATOM 1477 O O . TYR A 1 185 ? -16.925 37.318 34.902 1.00 27.19 185 TYR A O 1
ATOM 1486 N N . GLU A 1 1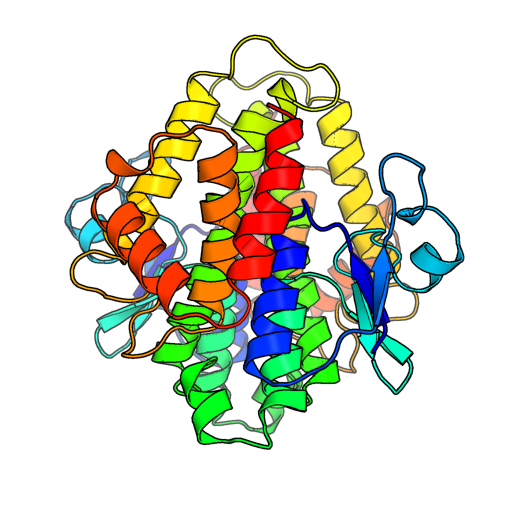86 ? -17.980 39.288 34.540 1.00 27.94 186 GLU A N 1
ATOM 1487 C CA . GLU A 1 186 ? -19.183 38.974 35.311 1.00 28.12 186 GLU A CA 1
ATOM 1488 C C . GLU A 1 186 ? -19.805 37.612 35.007 1.00 27.14 186 GLU A C 1
ATOM 1489 O O . GLU A 1 186 ? -20.206 36.919 35.942 1.00 26.28 186 GLU A O 1
ATOM 1495 N N . ASN A 1 187 ? -19.905 37.229 33.729 1.00 26.34 187 ASN A N 1
ATOM 1496 C CA . ASN A 1 187 ? -20.496 35.922 33.381 1.00 25.66 187 ASN A CA 1
ATOM 1497 C C . ASN A 1 187 ? -19.633 34.760 33.860 1.00 25.62 187 ASN A C 1
ATOM 1498 O O . ASN A 1 187 ? -20.155 33.723 34.309 1.00 24.99 187 ASN A O 1
ATOM 1503 N N . VAL A 1 188 ? -18.317 34.936 33.758 1.00 24.81 188 VAL A N 1
ATOM 1504 C CA . VAL A 1 188 ? -17.365 33.934 34.247 1.00 25.15 188 VAL A CA 1
ATOM 1505 C C . VAL A 1 188 ? -17.498 33.755 35.763 1.00 25.28 188 VAL A C 1
ATOM 1506 O O . VAL A 1 188 ? -17.584 32.623 36.246 1.00 25.40 188 VAL A O 1
ATOM 1510 N N . GLN A 1 189 ? -17.512 34.867 36.499 1.00 25.72 189 GLN A N 1
ATOM 1511 C CA . GLN A 1 189 ? -17.670 34.835 37.956 1.00 26.14 189 GLN A CA 1
ATOM 1512 C C . GLN A 1 189 ? -18.986 34.185 38.372 1.00 25.82 189 GLN A C 1
ATOM 1513 O O . GLN A 1 189 ? -18.990 33.327 39.260 1.00 25.84 189 GLN A O 1
ATOM 1519 N N . ARG A 1 190 ? -20.081 34.594 37.726 1.00 25.59 190 ARG A N 1
ATOM 1520 C CA . ARG A 1 190 ? -21.421 34.047 37.978 1.00 25.77 190 ARG A CA 1
ATOM 1521 C C . ARG A 1 190 ? -21.465 32.526 37.739 1.00 25.53 190 ARG A C 1
ATOM 1522 O O . ARG A 1 190 ? -21.954 31.764 38.580 1.00 24.93 190 ARG A O 1
ATOM 1530 N N . TRP A 1 191 ? -20.967 32.111 36.579 1.00 24.90 191 TRP A N 1
ATOM 1531 C CA . TRP A 1 191 ? -20.892 30.700 36.219 1.00 25.62 191 TRP A CA 1
ATOM 1532 C C . TRP A 1 191 ? -19.973 29.936 37.178 1.00 25.94 191 TRP A C 1
ATOM 1533 O O . TRP A 1 191 ? -20.274 28.801 37.578 1.00 25.91 191 TRP A O 1
ATOM 1544 N N . TYR A 1 192 ? -18.853 30.555 37.550 1.00 26.40 192 TYR A N 1
ATOM 1545 C CA . TYR A 1 192 ? -17.894 29.884 38.428 1.00 27.01 192 TYR A CA 1
ATOM 1546 C C . TYR A 1 192 ? -18.514 29.564 39.784 1.00 27.17 192 TYR A C 1
ATOM 1547 O O . TYR A 1 192 ? -18.430 28.418 40.256 1.00 27.27 192 TYR A O 1
ATOM 1556 N N . GLU A 1 193 ? -19.138 30.563 40.402 1.00 27.17 193 GLU A N 1
ATOM 1557 C CA . GLU A 1 193 ? -19.739 30.360 41.722 1.00 27.78 193 GLU A CA 1
ATOM 1558 C C . GLU A 1 193 ? -20.865 29.344 41.648 1.00 27.81 193 GLU A C 1
ATOM 1559 O O . GLU A 1 193 ? -20.949 28.445 42.494 1.00 26.77 193 GLU A O 1
ATOM 1565 N N . ARG A 1 194 ? -21.722 29.483 40.633 1.00 27.34 194 ARG A N 1
ATOM 1566 C CA . ARG A 1 194 ? -22.879 28.602 40.522 1.00 28.28 194 ARG A CA 1
ATOM 1567 C C . ARG A 1 194 ? -22.469 27.147 40.320 1.00 27.26 194 ARG A C 1
ATOM 1568 O O . ARG A 1 194 ? -22.947 26.268 41.029 1.00 27.12 194 ARG A O 1
ATOM 1576 N N . THR A 1 195 ? -21.584 26.915 39.356 1.00 26.83 195 THR A N 1
ATOM 1577 C CA . THR A 1 195 ? -21.142 25.569 39.011 1.00 26.55 195 THR A CA 1
ATOM 1578 C C . THR A 1 195 ? -20.388 24.922 40.172 1.00 26.44 195 THR A C 1
ATOM 1579 O O . THR A 1 195 ? -20.582 23.734 40.444 1.00 26.30 195 THR A O 1
ATOM 1583 N N . SER A 1 196 ? -19.547 25.699 40.862 1.00 26.37 196 SER A N 1
ATOM 1584 C CA . SER A 1 196 ? -18.832 25.210 42.063 1.00 26.66 196 SER A CA 1
ATOM 1585 C C . SER A 1 196 ? -19.769 24.759 43.176 1.00 25.72 196 SER A C 1
ATOM 1586 O O . SER A 1 196 ? -19.401 23.923 44.000 1.00 25.89 196 SER A O 1
ATOM 1589 N N . ALA A 1 197 ? -20.976 25.326 43.205 1.00 24.92 197 ALA A N 1
ATOM 1590 C CA . ALA A 1 197 ? -21.951 25.000 44.226 1.00 24.80 197 ALA A CA 1
ATOM 1591 C C . ALA A 1 197 ? -22.766 23.757 43.888 1.00 25.06 197 ALA A C 1
ATOM 1592 O O . ALA A 1 197 ? -23.496 23.250 44.755 1.00 24.46 197 ALA A O 1
ATOM 1594 N N . ILE A 1 198 ? -22.654 23.266 42.652 1.00 25.18 198 ILE A N 1
ATOM 1595 C CA . ILE A 1 198 ? -23.501 22.139 42.243 1.00 26.63 198 ILE A CA 1
ATOM 1596 C C . ILE A 1 198 ? -22.804 20.854 41.753 1.00 26.83 198 ILE A C 1
ATOM 1597 O O . ILE A 1 198 ? -23.387 19.776 41.847 1.00 27.19 198 ILE A O 1
ATOM 1602 N N . VAL A 1 199 ? -21.583 20.946 41.251 1.00 26.83 199 VAL A N 1
ATOM 1603 C CA . VAL A 1 199 ? -21.000 19.763 40.599 1.00 27.80 199 VAL A CA 1
ATOM 1604 C C . VAL A 1 199 ? -20.289 18.815 41.559 1.00 27.83 199 VAL A C 1
ATOM 1605 O O . VAL A 1 199 ? -19.745 19.250 42.581 1.00 27.30 199 VAL A O 1
ATOM 1609 N N . PRO A 1 200 ? -20.327 17.501 41.248 1.00 28.21 200 PRO A N 1
ATOM 1610 C CA . PRO A 1 200 ? -19.544 16.535 42.007 1.00 28.51 200 PRO A CA 1
ATOM 1611 C C . PRO A 1 200 ? -18.052 16.848 41.920 1.00 28.07 200 PRO A C 1
ATOM 1612 O O . PRO A 1 200 ? -17.558 17.293 40.877 1.00 28.09 200 PRO A O 1
ATOM 1616 N N . GLY A 1 201 ? -17.352 16.646 43.028 1.00 28.11 201 GLY A N 1
ATOM 1617 C CA . GLY A 1 201 ? -15.897 16.803 43.029 1.00 28.16 201 GLY A CA 1
ATOM 1618 C C . GLY A 1 201 ? -15.439 18.242 43.147 1.00 28.46 201 GLY A C 1
ATOM 1619 O O . GLY A 1 201 ? -14.238 18.512 43.079 1.00 28.59 201 GLY A O 1
ATOM 1620 N N . ALA A 1 202 ? -16.381 19.179 43.285 1.00 28.11 202 ALA A N 1
ATOM 1621 C CA . ALA A 1 202 ? -16.010 20.601 43.427 1.00 28.45 202 ALA A CA 1
ATOM 1622 C C . ALA A 1 202 ? -15.143 20.833 44.671 1.00 28.76 202 ALA A C 1
ATOM 1623 O O . ALA A 1 202 ? -14.293 21.749 44.684 1.00 28.58 202 ALA A O 1
ATOM 1625 N N . ASP A 1 203 ? -15.347 19.998 45.697 1.00 28.60 203 ASP A N 1
ATOM 1626 C CA . ASP A 1 203 ? -14.481 19.992 46.879 1.00 28.90 203 ASP A CA 1
ATOM 1627 C C . ASP A 1 203 ? -13.002 19.734 46.530 1.00 28.95 203 ASP A C 1
ATOM 1628 O O . ASP A 1 203 ? -12.119 20.488 46.971 1.00 28.84 203 ASP A O 1
ATOM 1633 N N . LYS A 1 204 ? -12.742 18.700 45.726 1.00 28.50 204 LYS A N 1
ATOM 1634 C CA . LYS A 1 204 ? -11.393 18.414 45.224 1.00 28.74 204 LYS A CA 1
ATOM 1635 C C . LYS A 1 204 ? -10.844 19.575 44.402 1.00 28.38 204 LYS A C 1
ATOM 1636 O O . LYS A 1 204 ? -9.660 19.910 44.512 1.00 28.17 204 LYS A O 1
ATOM 1642 N N . ASN A 1 205 ? -11.707 20.185 43.583 1.00 27.87 205 ASN A N 1
ATOM 1643 C CA . ASN A 1 205 ? -11.265 21.286 42.740 1.00 28.31 205 ASN A CA 1
ATOM 1644 C C . ASN A 1 205 ? -10.792 22.475 43.571 1.00 28.23 205 ASN A C 1
ATOM 1645 O O . ASN A 1 205 ? -9.700 22.978 43.359 1.00 28.31 205 ASN A O 1
ATOM 1650 N N . VAL A 1 206 ? -11.599 22.919 44.523 1.00 28.62 206 VAL A N 1
ATOM 1651 C CA . VAL A 1 206 ? -11.222 24.104 45.284 1.00 29.11 206 VAL A CA 1
ATOM 1652 C C . VAL A 1 206 ? -10.028 23.834 46.203 1.00 29.34 206 VAL A C 1
ATOM 1653 O O . VAL A 1 206 ? -9.129 24.674 46.324 1.00 29.30 206 VAL A O 1
ATOM 1657 N N . GLU A 1 207 ? -10.015 22.656 46.828 1.00 28.97 207 GLU A N 1
ATOM 1658 C CA . GLU A 1 207 ? -8.945 22.277 47.759 1.00 29.91 207 GLU A CA 1
ATOM 1659 C C . GLU A 1 207 ? -7.603 22.166 47.023 1.00 28.67 207 GLU A C 1
ATOM 1660 O O . GLU A 1 207 ? -6.594 22.701 47.483 1.00 28.21 207 GLU A O 1
ATOM 1666 N N . GLY A 1 208 ? -7.624 21.504 45.866 1.00 27.81 208 GLY A N 1
ATOM 1667 C CA . GLY A 1 208 ? -6.458 21.393 44.996 1.00 27.57 208 GLY A CA 1
ATOM 1668 C C . GLY A 1 208 ? -5.995 22.718 44.415 1.00 27.40 208 GLY A C 1
ATOM 1669 O O . GLY A 1 208 ? -4.797 22.987 44.352 1.00 26.65 208 GLY A O 1
ATOM 1670 N N . ALA A 1 209 ? -6.932 23.554 43.964 1.00 26.71 209 ALA A N 1
ATOM 1671 C CA . ALA A 1 209 ? -6.544 24.884 43.480 1.00 26.90 209 ALA A CA 1
ATOM 1672 C C . ALA A 1 209 ? -5.833 25.689 44.579 1.00 27.15 209 ALA A C 1
ATOM 1673 O O . ALA A 1 209 ? -4.837 26.369 44.313 1.00 27.05 209 ALA A O 1
ATOM 1675 N N . LYS A 1 210 ? -6.333 25.596 45.810 1.00 27.28 210 LYS A N 1
ATOM 1676 C CA . LYS A 1 210 ? -5.686 26.230 46.961 1.00 27.63 210 LYS A CA 1
ATOM 1677 C C . LYS A 1 210 ? -4.225 25.780 47.102 1.00 27.17 210 LYS A C 1
ATOM 1678 O O . LYS A 1 210 ? -3.334 26.592 47.383 1.00 25.89 210 LYS A O 1
ATOM 1684 N N . VAL A 1 211 ? -3.988 24.490 46.880 1.00 26.82 211 VAL A N 1
ATOM 1685 C CA . VAL A 1 211 ? -2.635 23.938 46.918 1.00 26.95 211 VAL A CA 1
ATOM 1686 C C . VAL A 1 211 ? -1.760 24.599 45.839 1.00 26.83 211 VAL A C 1
ATOM 1687 O O . VAL A 1 211 ? -0.620 24.969 46.124 1.00 26.77 211 VAL A O 1
ATOM 1691 N N . PHE A 1 212 ? -2.302 24.779 44.635 1.00 26.09 212 PHE A N 1
ATOM 1692 C CA . PHE A 1 212 ? -1.549 25.445 43.547 1.00 26.09 212 PHE A CA 1
ATOM 1693 C C . PHE A 1 212 ? -1.167 26.876 43.910 1.00 25.70 212 PHE A C 1
ATOM 1694 O O . PHE A 1 212 ? -0.167 27.407 43.422 1.00 25.51 212 PHE A O 1
ATOM 1702 N N . GLY A 1 213 ? -1.980 27.493 44.762 1.00 25.28 213 GLY A N 1
ATOM 1703 C CA . GLY A 1 213 ? -1.652 28.790 45.359 1.00 25.10 213 GLY A CA 1
ATOM 1704 C C . GLY A 1 213 ? -0.300 28.842 46.053 1.00 24.88 213 GLY A C 1
ATOM 1705 O O . GLY A 1 213 ? 0.232 29.927 46.270 1.00 25.00 213 GLY A O 1
ATOM 1706 N N . ARG A 1 214 ? 0.268 27.678 46.395 1.00 24.63 214 ARG A N 1
ATOM 1707 C CA . ARG A 1 214 ? 1.615 27.633 46.986 1.00 24.98 214 ARG A CA 1
ATOM 1708 C C . ARG A 1 214 ? 2.704 28.280 46.113 1.00 25.12 214 ARG A C 1
ATOM 1709 O O . ARG A 1 214 ? 3.778 28.627 46.623 1.00 24.93 214 ARG A O 1
ATOM 1717 N N . TYR A 1 215 ? 2.421 28.421 44.815 1.00 25.42 215 TYR A N 1
ATOM 1718 C CA . TYR A 1 215 ? 3.342 29.062 43.871 1.00 26.16 215 TYR A CA 1
ATOM 1719 C C . TYR A 1 215 ? 3.209 30.590 43.829 1.00 27.06 215 TYR A C 1
ATOM 1720 O O . TYR A 1 215 ? 4.083 31.275 43.283 1.00 27.29 215 TYR A O 1
ATOM 1729 N N . PHE A 1 216 ? 2.150 31.107 44.452 1.00 27.93 216 PHE A N 1
ATOM 1730 C CA . PHE A 1 216 ? 1.776 32.530 44.373 1.00 29.20 216 PHE A CA 1
ATOM 1731 C C . PHE A 1 216 ? 1.788 33.265 45.719 1.00 30.56 216 PHE A C 1
ATOM 1732 O O . PHE A 1 216 ? 1.073 34.261 45.900 1.00 31.64 216 PHE A O 1
ATOM 1740 N N . THR A 1 217 ? 2.596 32.800 46.661 1.00 31.45 217 THR A N 1
ATOM 1741 C CA . THR A 1 217 ? 2.635 33.410 47.993 1.00 32.78 217 THR A CA 1
ATOM 1742 C C . THR A 1 217 ? 3.248 34.813 47.988 1.00 33.78 217 THR A C 1
ATOM 1743 O O . THR A 1 217 ? 3.007 35.602 48.907 1.00 34.06 217 THR A O 1
ATOM 1747 N N . GLN A 1 218 ? 4.043 35.111 46.960 1.00 35.02 218 GLN A N 1
ATOM 1748 C CA . GLN A 1 218 ? 4.540 36.469 46.735 1.00 36.59 218 GLN A CA 1
ATOM 1749 C C . GLN A 1 218 ? 3.714 37.183 45.661 1.00 36.79 218 GLN A C 1
ATOM 1750 O O . GLN A 1 218 ? 3.560 38.407 45.703 1.00 37.85 218 GLN A O 1
ATOM 1756 N N . MET B 1 1 ? -22.237 24.154 2.664 1.00 36.71 1 MET B N 1
ATOM 1757 C CA . MET B 1 1 ? -21.383 24.304 3.878 1.00 36.73 1 MET B CA 1
ATOM 1758 C C . MET B 1 1 ? -20.219 25.267 3.662 1.00 34.85 1 MET B C 1
ATOM 1759 O O . MET B 1 1 ? -19.237 24.933 2.995 1.00 35.19 1 MET B O 1
ATOM 1764 N N . ASP B 1 2 ? -20.339 26.461 4.241 1.00 33.05 2 ASP B N 1
ATOM 1765 C CA . ASP B 1 2 ? -19.345 27.522 4.086 1.00 31.12 2 ASP B CA 1
ATOM 1766 C C . ASP B 1 2 ? -18.115 27.249 4.931 1.00 30.33 2 ASP B C 1
ATOM 1767 O O . ASP B 1 2 ? -18.225 26.801 6.075 1.00 29.97 2 ASP B O 1
ATOM 1772 N N . PHE B 1 3 ? -16.950 27.532 4.361 1.00 28.92 3 PHE B N 1
ATOM 1773 C CA . PHE B 1 3 ? -15.685 27.179 4.988 1.00 28.05 3 PHE B CA 1
ATOM 1774 C C . PHE B 1 3 ? -14.724 28.361 4.948 1.00 27.69 3 PHE B C 1
ATOM 1775 O O . PHE B 1 3 ? -14.144 28.676 3.901 1.00 26.97 3 PHE B O 1
ATOM 1783 N N . TYR B 1 4 ? -14.571 29.009 6.100 1.00 26.83 4 TYR B N 1
ATOM 1784 C CA . TYR B 1 4 ? -13.735 30.191 6.214 1.00 26.69 4 TYR B CA 1
ATOM 1785 C C . TYR B 1 4 ? -12.325 29.749 6.521 1.00 26.85 4 TYR B C 1
ATOM 1786 O O . TYR B 1 4 ? -12.082 29.108 7.553 1.00 25.95 4 TYR B O 1
ATOM 1795 N N . TYR B 1 5 ? -11.404 30.064 5.613 1.00 27.05 5 TYR B N 1
ATOM 1796 C CA . TYR B 1 5 ? -10.102 29.393 5.600 1.00 27.75 5 TYR B CA 1
ATOM 1797 C C . TYR B 1 5 ? -8.949 30.204 4.979 1.00 27.72 5 TYR B C 1
ATOM 1798 O O . TYR B 1 5 ? -9.172 31.243 4.346 1.00 27.84 5 TYR B O 1
ATOM 1807 N N . LEU B 1 6 ? -7.729 29.713 5.208 1.00 28.28 6 LEU B N 1
ATOM 1808 C CA . LEU B 1 6 ? -6.535 30.048 4.415 1.00 28.74 6 LEU B CA 1
ATOM 1809 C C . LEU B 1 6 ? -5.769 28.748 4.111 1.00 28.84 6 LEU B C 1
ATOM 1810 O O . LEU B 1 6 ? -5.635 27.901 4.988 1.00 29.56 6 LEU B O 1
ATOM 1815 N N . PRO B 1 7 ? -5.287 28.575 2.860 1.00 29.67 7 PRO B N 1
ATOM 1816 C CA . PRO B 1 7 ? -4.530 27.358 2.497 1.00 30.02 7 PRO B CA 1
ATOM 1817 C C . PRO B 1 7 ? -3.256 27.114 3.322 1.00 30.44 7 PRO B C 1
ATOM 1818 O O . PRO B 1 7 ? -2.952 25.963 3.650 1.00 31.32 7 PRO B O 1
ATOM 1822 N N . GLY B 1 8 ? -2.532 28.175 3.667 1.00 30.21 8 GLY B N 1
ATOM 1823 C CA . GLY B 1 8 ? -1.347 28.054 4.522 1.00 29.83 8 GLY B CA 1
ATOM 1824 C C . GLY B 1 8 ? -1.619 27.498 5.907 1.00 29.61 8 GLY B C 1
ATOM 1825 O O . GLY B 1 8 ? -0.726 26.931 6.553 1.00 29.64 8 GLY B O 1
ATOM 1826 N N . SER B 1 9 ? -2.863 27.657 6.363 1.00 28.45 9 SER B N 1
ATOM 1827 C CA . SER B 1 9 ? -3.253 27.313 7.708 1.00 27.85 9 SER B CA 1
ATOM 1828 C C . SER B 1 9 ? -3.402 25.799 7.883 1.00 27.50 9 SER B C 1
ATOM 1829 O O . SER B 1 9 ? -4.245 25.175 7.231 1.00 26.87 9 SER B O 1
ATOM 1832 N N . ALA B 1 10 ? -2.567 25.226 8.754 1.00 27.08 10 ALA B N 1
ATOM 1833 C CA . ALA B 1 10 ? -2.604 23.796 9.073 1.00 27.01 10 ALA B CA 1
ATOM 1834 C C . ALA B 1 10 ? -3.985 23.324 9.557 1.00 26.98 10 ALA B C 1
ATOM 1835 O O . ALA B 1 10 ? -4.542 22.387 8.994 1.00 26.78 10 ALA B O 1
ATOM 1837 N N . PRO B 1 11 ? -4.569 23.999 10.568 1.00 27.40 11 PRO B N 1
ATOM 1838 C CA . PRO B 1 11 ? -5.905 23.529 10.967 1.00 27.18 11 PRO B CA 1
ATOM 1839 C C . PRO B 1 11 ? -6.944 23.574 9.826 1.00 27.11 11 PRO B C 1
ATOM 1840 O O . PRO B 1 11 ? -7.849 22.729 9.784 1.00 27.07 11 PRO B O 1
ATOM 1844 N N . CYS B 1 12 ? -6.822 24.538 8.912 1.00 26.27 12 CYS B N 1
ATOM 1845 C CA . CYS B 1 12 ? -7.710 24.574 7.748 1.00 26.22 12 CYS B CA 1
ATOM 1846 C C . CYS B 1 12 ? -7.482 23.344 6.860 1.00 26.47 12 CYS B C 1
ATOM 1847 O O . CYS B 1 12 ? -8.433 22.716 6.397 1.00 26.25 12 CYS B O 1
ATOM 1850 N N . ARG B 1 13 ? -6.217 23.005 6.643 1.00 26.44 13 ARG B N 1
ATOM 1851 C CA . ARG B 1 13 ? -5.858 21.871 5.781 1.00 26.95 13 ARG B CA 1
ATOM 1852 C C . ARG B 1 13 ? -6.367 20.557 6.374 1.00 26.83 13 ARG B C 1
ATOM 1853 O O . ARG B 1 13 ? -6.839 19.687 5.628 1.00 27.54 13 ARG B O 1
ATOM 1861 N N . ALA B 1 14 ? -6.305 20.441 7.700 1.00 26.84 14 ALA B N 1
ATOM 1862 C CA . ALA B 1 14 ? -6.814 19.259 8.412 1.00 26.37 14 ALA B CA 1
ATOM 1863 C C . ALA B 1 14 ? -8.305 19.064 8.114 1.00 26.26 14 ALA B C 1
ATOM 1864 O O . ALA B 1 14 ? -8.745 17.943 7.819 1.00 25.58 14 ALA B O 1
ATOM 1866 N N . VAL B 1 15 ? -9.069 20.161 8.156 1.00 25.39 15 VAL B N 1
ATOM 1867 C CA . VAL B 1 15 ? -10.508 20.096 7.841 1.00 25.76 15 VAL B CA 1
ATOM 1868 C C . VAL B 1 15 ? -10.729 19.728 6.371 1.00 25.59 15 VAL B C 1
ATOM 1869 O O . VAL B 1 15 ? -11.595 18.903 6.045 1.00 25.52 15 VAL B O 1
ATOM 1873 N N . GLN B 1 16 ? -9.939 20.328 5.483 1.00 25.51 16 GLN B N 1
ATOM 1874 C CA . GLN B 1 16 ? -10.059 20.035 4.058 1.00 26.14 16 GLN B CA 1
ATOM 1875 C C . GLN B 1 16 ? -9.825 18.549 3.755 1.00 25.75 16 GLN B C 1
ATOM 1876 O O . GLN B 1 16 ? -10.558 17.948 2.965 1.00 25.66 16 GLN B O 1
ATOM 1882 N N . MET B 1 17 ? -8.817 17.957 4.387 1.00 26.20 17 MET B N 1
ATOM 1883 C CA . MET B 1 17 ? -8.574 16.518 4.221 1.00 26.60 17 MET B CA 1
ATOM 1884 C C . MET B 1 17 ? -9.729 15.685 4.771 1.00 26.50 17 MET B C 1
ATOM 1885 O O . MET B 1 17 ? -10.106 14.670 4.171 1.00 26.33 17 MET B O 1
ATOM 1890 N N . THR B 1 18 ? -10.276 16.106 5.913 1.00 26.47 18 THR B N 1
ATOM 1891 C CA . THR B 1 18 ? -11.383 15.372 6.558 1.00 27.22 18 THR B CA 1
ATOM 1892 C C . THR B 1 18 ? -12.678 15.487 5.741 1.00 27.22 18 THR B C 1
ATOM 1893 O O . THR B 1 18 ? -13.396 14.496 5.559 1.00 26.94 18 THR B O 1
ATOM 1897 N N . ALA B 1 19 ? -12.967 16.690 5.244 1.00 27.34 19 ALA B N 1
ATOM 1898 C CA . ALA B 1 19 ? -14.097 16.893 4.334 1.00 27.69 19 ALA B CA 1
ATOM 1899 C C . ALA B 1 19 ? -13.990 16.011 3.078 1.00 28.00 19 ALA B C 1
ATOM 1900 O O . ALA B 1 19 ? -14.971 15.395 2.666 1.00 28.60 19 ALA B O 1
ATOM 1902 N N . ALA B 1 20 ? -12.792 15.930 2.491 1.00 28.10 20 ALA B N 1
ATOM 1903 C CA . ALA B 1 20 ? -12.563 15.070 1.324 1.00 28.74 20 ALA B CA 1
ATOM 1904 C C . ALA B 1 20 ? -12.813 13.605 1.676 1.00 29.03 20 ALA B C 1
ATOM 1905 O O . ALA B 1 20 ? -13.483 12.890 0.918 1.00 28.96 20 ALA B O 1
ATOM 1907 N N . ALA B 1 21 ? -12.299 13.192 2.836 1.00 29.20 21 ALA B N 1
ATOM 1908 C CA . ALA B 1 21 ? -12.467 11.830 3.351 1.00 29.63 21 ALA B CA 1
ATOM 1909 C C . ALA B 1 21 ? -13.933 11.381 3.436 1.00 29.72 21 ALA B C 1
ATOM 1910 O O . ALA B 1 21 ? -14.243 10.234 3.111 1.00 29.87 21 ALA B O 1
ATOM 1912 N N . VAL B 1 22 ? -14.828 12.285 3.845 1.00 29.43 22 VAL B N 1
ATOM 1913 C CA . VAL B 1 22 ? -16.262 11.951 3.964 1.00 29.13 22 VAL B CA 1
ATOM 1914 C C . VAL B 1 22 ? -17.137 12.435 2.791 1.00 28.96 22 VAL B C 1
ATOM 1915 O O . VAL B 1 22 ? -18.363 12.339 2.850 1.00 28.70 22 VAL B O 1
ATOM 1919 N N . GLY B 1 23 ? -16.504 12.943 1.734 1.00 28.56 23 GLY B N 1
ATOM 1920 C CA . GLY B 1 23 ? -17.217 13.429 0.549 1.00 28.50 23 GLY B CA 1
ATOM 1921 C C . GLY B 1 23 ? -18.044 14.690 0.748 1.00 28.69 23 GLY B C 1
ATOM 1922 O O . GLY B 1 23 ? -19.029 14.902 0.040 1.00 28.15 23 GLY B O 1
ATOM 1923 N N . VAL B 1 24 ? -17.655 15.523 1.712 1.00 28.53 24 VAL B N 1
ATOM 1924 C CA . VAL B 1 24 ? -18.294 16.820 1.907 1.00 29.23 24 VAL B CA 1
ATOM 1925 C C . VAL B 1 24 ? -17.586 17.864 1.054 1.00 29.38 24 VAL B C 1
ATOM 1926 O O . VAL B 1 24 ? -16.382 18.085 1.210 1.00 29.62 24 VAL B O 1
ATOM 1930 N N . GLU B 1 25 ? -18.331 18.505 0.160 1.00 30.04 25 GLU B N 1
ATOM 1931 C CA . GLU B 1 25 ? -17.786 19.599 -0.625 1.00 30.98 25 GLU B CA 1
ATOM 1932 C C . GLU B 1 25 ? -17.883 20.882 0.180 1.00 30.77 25 GLU B C 1
ATOM 1933 O O . GLU B 1 25 ? -18.966 21.277 0.607 1.00 31.45 25 GLU B O 1
ATOM 1939 N N . LEU B 1 26 ? -16.739 21.512 0.421 1.00 30.34 26 LEU B N 1
ATOM 1940 C CA . LEU B 1 26 ? -16.710 22.764 1.163 1.00 29.71 26 LEU B CA 1
ATOM 1941 C C . LEU B 1 26 ? -16.857 23.954 0.221 1.00 29.84 26 LEU B C 1
ATOM 1942 O O . LEU B 1 26 ? -16.247 23.991 -0.858 1.00 29.52 26 LEU B O 1
ATOM 1947 N N . ASN B 1 27 ? -17.695 24.908 0.618 1.00 29.47 27 ASN B N 1
ATOM 1948 C CA . ASN B 1 27 ? -17.817 26.163 -0.113 1.00 29.37 27 ASN B CA 1
ATOM 1949 C C . ASN B 1 27 ? -16.760 27.112 0.435 1.00 29.18 27 ASN B C 1
ATOM 1950 O O . ASN B 1 27 ? -16.917 27.678 1.527 1.00 28.93 27 ASN B O 1
ATOM 1955 N N . LEU B 1 28 ? -15.668 27.254 -0.313 1.00 28.81 28 LEU B N 1
ATOM 1956 C CA . LEU B 1 28 ? -14.466 27.898 0.207 1.00 28.92 28 LEU B CA 1
ATOM 1957 C C . LEU B 1 28 ? -14.647 29.401 0.287 1.00 29.13 28 LEU B C 1
ATOM 1958 O O . LEU B 1 28 ? -15.013 30.039 -0.699 1.00 28.91 28 LEU B O 1
ATOM 1963 N N . LYS B 1 29 ? -14.434 29.951 1.481 1.00 29.31 29 LYS B N 1
ATOM 1964 C CA . LYS B 1 29 ? -14.499 31.397 1.673 1.00 29.40 29 LYS B CA 1
ATOM 1965 C C . LYS B 1 29 ? -13.164 31.858 2.226 1.00 29.19 29 LYS B C 1
ATOM 1966 O O . LYS B 1 29 ? -12.934 31.882 3.446 1.00 28.06 29 LYS B O 1
ATOM 1972 N N . LEU B 1 30 ? -12.274 32.197 1.302 1.00 28.67 30 LEU B N 1
ATOM 1973 C CA . LEU B 1 30 ? -10.949 32.664 1.649 1.00 28.84 30 LEU B CA 1
ATOM 1974 C C . LEU B 1 30 ? -11.085 33.868 2.581 1.00 28.84 30 LEU B C 1
ATOM 1975 O O . LEU B 1 30 ? -11.742 34.857 2.247 1.00 28.60 30 LEU B O 1
ATOM 1980 N N . THR B 1 31 ? -10.491 33.752 3.763 1.00 28.72 31 THR B N 1
ATOM 1981 C CA . THR B 1 31 ? -10.622 34.756 4.812 1.00 28.69 31 THR B CA 1
ATOM 1982 C C . THR B 1 31 ? -9.243 35.308 5.150 1.00 28.75 31 THR B C 1
ATOM 1983 O O . THR B 1 31 ? -8.468 34.696 5.885 1.00 28.88 31 THR B O 1
ATOM 1987 N N . ASN B 1 32 ? -8.946 36.473 4.579 1.00 29.17 32 ASN B N 1
ATOM 1988 C CA . ASN B 1 32 ? -7.631 37.078 4.687 1.00 29.51 32 ASN B CA 1
ATOM 1989 C C . ASN B 1 32 ? -7.388 37.754 6.038 1.00 29.56 32 ASN B C 1
ATOM 1990 O O . ASN B 1 32 ? -7.854 38.876 6.280 1.00 28.97 32 ASN B O 1
ATOM 1995 N N . LEU B 1 33 ? -6.644 37.055 6.897 1.00 29.73 33 LEU B N 1
ATOM 1996 C CA . LEU B 1 33 ? -6.316 37.515 8.250 1.00 30.34 33 LEU B CA 1
ATOM 1997 C C . LEU B 1 33 ? -5.411 38.748 8.260 1.00 31.02 33 LEU B C 1
ATOM 1998 O O . LEU B 1 33 ? -5.583 39.639 9.100 1.00 31.20 33 LEU B O 1
ATOM 2003 N N . MET B 1 34 ? -4.441 38.783 7.344 1.00 31.83 34 MET B N 1
ATOM 2004 C CA . MET B 1 34 ? -3.563 39.952 7.177 1.00 33.08 34 MET B CA 1
ATOM 2005 C C . MET B 1 34 ? -4.342 41.211 6.817 1.00 33.13 34 MET B C 1
ATOM 2006 O O . MET B 1 34 ? -3.997 42.308 7.260 1.00 33.57 34 MET B O 1
ATOM 2011 N N . ALA B 1 35 ? -5.383 41.054 6.001 1.00 33.37 35 ALA B N 1
ATOM 2012 C CA . ALA B 1 35 ? -6.243 42.185 5.633 1.00 33.52 35 ALA B CA 1
ATOM 2013 C C . ALA B 1 35 ? -7.135 42.602 6.810 1.00 33.48 35 ALA B C 1
ATOM 2014 O O . ALA B 1 35 ? -7.421 43.790 6.999 1.00 33.88 35 ALA B O 1
ATOM 2016 N N . GLY B 1 36 ? -7.595 41.652 7.604 1.00 33.45 36 GLY B N 1
ATOM 2017 C CA . GLY B 1 36 ? -8.441 41.909 8.753 1.00 33.00 36 GLY B CA 1
ATOM 2018 C C . GLY B 1 36 ? -9.885 41.431 8.484 1.00 32.72 36 GLY B C 1
ATOM 2019 O O . GLY B 1 36 ? -10.817 41.951 9.100 1.00 32.47 36 GLY B O 1
ATOM 2020 N N . GLU B 1 37 ? -10.060 40.454 7.588 1.00 32.21 37 GLU B N 1
ATOM 2021 C CA . GLU B 1 37 ? -11.383 39.910 7.235 1.00 32.33 37 GLU B CA 1
ATOM 2022 C C . GLU B 1 37 ? -12.060 39.192 8.413 1.00 31.22 37 GLU B C 1
ATOM 2023 O O . GLU B 1 37 ? -13.286 39.146 8.491 1.00 30.93 37 GLU B O 1
ATOM 2029 N N . HIS B 1 38 ? -11.256 38.620 9.306 1.00 30.59 38 HIS B N 1
ATOM 2030 C CA . HIS B 1 38 ? -11.781 37.859 10.453 1.00 30.06 38 HIS B CA 1
ATOM 2031 C C . HIS B 1 38 ? -12.331 38.756 11.570 1.00 30.08 38 HIS B C 1
ATOM 2032 O O . HIS B 1 38 ? -12.985 38.267 12.498 1.00 29.88 38 HIS B O 1
ATOM 2039 N N . MET B 1 39 ? -12.044 40.057 11.482 1.00 30.11 39 MET B N 1
ATOM 2040 C CA . MET B 1 39 ? -12.523 41.034 12.461 1.00 30.56 39 MET B CA 1
ATOM 2041 C C . MET B 1 39 ? -13.704 41.838 11.933 1.00 30.90 39 MET B C 1
ATOM 2042 O O . MET B 1 39 ? -14.200 42.744 12.606 1.00 30.80 39 MET B O 1
ATOM 2047 N N . LYS B 1 40 ? -14.137 41.505 10.716 1.00 31.45 40 LYS B N 1
ATOM 2048 C CA . LYS B 1 40 ? -15.371 42.071 10.159 1.00 31.84 40 LYS B CA 1
ATOM 2049 C C . LYS B 1 40 ? -16.560 41.429 10.902 1.00 31.97 40 LYS B C 1
ATOM 2050 O O . LYS B 1 40 ? -16.502 40.253 11.253 1.00 32.55 40 LYS B O 1
ATOM 2056 N N . PRO B 1 41 ? -17.633 42.234 11.129 1.00 32.51 41 PRO B N 1
ATOM 2057 C CA . PRO B 1 41 ? -18.784 41.831 11.917 1.00 32.60 41 PRO B CA 1
ATOM 2058 C C . PRO B 1 41 ? -19.454 40.522 11.411 1.00 32.09 41 PRO B C 1
ATOM 2059 O O . PRO B 1 41 ? -20.030 39.757 12.220 1.00 31.80 41 PRO B O 1
ATOM 2063 N N . GLU B 1 42 ? -19.401 40.308 10.093 1.00 32.61 42 GLU B N 1
ATOM 2064 C CA . GLU B 1 42 ? -20.047 39.131 9.504 1.00 31.96 42 GLU B CA 1
ATOM 2065 C C . GLU B 1 42 ? -19.338 37.838 9.920 1.00 32.29 42 GLU B C 1
ATOM 2066 O O . GLU B 1 42 ? -19.956 36.781 9.997 1.00 31.89 42 GLU B O 1
ATOM 2072 N N . PHE B 1 43 ? -18.038 37.934 10.172 1.00 30.41 43 PHE B N 1
ATOM 2073 C CA . PHE B 1 43 ? -17.292 36.824 10.713 1.00 30.40 43 PHE B CA 1
ATOM 2074 C C . PHE B 1 43 ? -17.475 36.793 12.237 1.00 29.16 43 PHE B C 1
ATOM 2075 O O . PHE B 1 43 ? -17.802 35.744 12.799 1.00 29.09 43 PHE B O 1
ATOM 2083 N N . LEU B 1 44 ? -17.273 37.944 12.888 1.00 28.80 44 LEU B N 1
ATOM 2084 C CA . LEU B 1 44 ? -17.427 38.070 14.363 1.00 28.44 44 LEU B CA 1
ATOM 2085 C C . LEU B 1 44 ? -18.800 37.631 14.861 1.00 28.35 44 LEU B C 1
ATOM 2086 O O . LEU B 1 44 ? -18.910 36.956 15.891 1.00 28.14 44 LEU B O 1
ATOM 2091 N N . LYS B 1 45 ? -19.838 38.025 14.123 1.00 28.34 45 LYS B N 1
ATOM 2092 C CA . LYS B 1 45 ? -21.219 37.604 14.381 1.00 28.65 45 LYS B CA 1
ATOM 2093 C C . LYS B 1 45 ? -21.336 36.083 14.331 1.00 28.50 45 LYS B C 1
ATOM 2094 O O . LYS B 1 45 ? -22.045 35.475 15.133 1.00 28.80 45 LYS B O 1
ATOM 2100 N N . LEU B 1 46 ? -20.633 35.474 13.384 1.00 27.96 46 LEU B N 1
ATOM 2101 C CA . LEU B 1 46 ? -20.622 34.027 13.273 1.00 27.62 46 LEU B CA 1
ATOM 2102 C C . LEU B 1 46 ? -19.712 33.437 14.343 1.00 27.28 46 LEU B C 1
ATOM 2103 O O . LEU B 1 46 ? -20.078 32.469 15.017 1.00 27.16 46 LEU B O 1
ATOM 2108 N N . ASN B 1 47 ? -18.529 34.028 14.501 1.00 26.54 47 ASN B N 1
ATOM 2109 C CA . ASN B 1 47 ? -17.511 33.481 15.396 1.00 26.23 47 ASN B CA 1
ATOM 2110 C C . ASN B 1 47 ? -16.841 34.588 16.219 1.00 26.11 47 ASN B C 1
ATOM 2111 O O . ASN B 1 47 ? -15.947 35.277 15.726 1.00 25.35 47 ASN B O 1
ATOM 2116 N N . PRO B 1 48 ? -17.270 34.755 17.489 1.00 26.17 48 PRO B N 1
ATOM 2117 C CA . PRO B 1 48 ? -16.690 35.803 18.339 1.00 26.01 48 PRO B CA 1
ATOM 2118 C C . PRO B 1 48 ? -15.212 35.540 18.679 1.00 25.57 48 PRO B C 1
ATOM 2119 O O . PRO B 1 48 ? -14.513 36.459 19.117 1.00 25.92 48 PRO B O 1
ATOM 2123 N N . GLN B 1 49 ? -14.749 34.314 18.451 1.00 25.41 49 GLN B N 1
ATOM 2124 C CA . GLN B 1 49 ? -13.337 33.965 18.634 1.00 25.28 49 GLN B CA 1
ATOM 2125 C C . GLN B 1 49 ? -12.490 34.366 17.410 1.00 25.08 49 GLN B C 1
ATOM 2126 O O . GLN B 1 49 ? -11.266 34.226 17.418 1.00 24.76 49 GLN B O 1
ATOM 2132 N N . HIS B 1 50 ? -13.149 34.881 16.369 1.00 24.77 50 HIS B N 1
ATOM 2133 C CA . HIS B 1 50 ? -12.479 35.394 15.155 1.00 24.63 50 HIS B CA 1
ATOM 2134 C C . HIS B 1 50 ? -11.279 34.540 14.702 1.00 24.88 50 HIS B C 1
ATOM 2135 O O . HIS B 1 50 ? -10.155 35.021 14.554 1.00 24.93 50 HIS B O 1
ATOM 2142 N N . CYS B 1 51 ? -11.533 33.266 14.462 1.00 24.69 51 CYS B N 1
ATOM 2143 C CA . CYS B 1 51 ? -10.462 32.380 14.059 1.00 25.51 51 CYS B CA 1
ATOM 2144 C C . CYS B 1 51 ? -10.891 31.444 12.941 1.00 25.98 51 CYS B C 1
ATOM 2145 O O . CYS B 1 51 ? -12.084 31.143 12.785 1.00 25.85 51 CYS B O 1
ATOM 2148 N N . ILE B 1 52 ? -9.905 31.004 12.159 1.00 26.04 52 ILE B N 1
ATOM 2149 C CA . ILE B 1 52 ? -10.129 30.069 11.062 1.00 26.06 52 ILE B CA 1
ATOM 2150 C C . ILE B 1 52 ? -9.361 28.774 11.353 1.00 25.87 52 ILE B C 1
ATOM 2151 O O . ILE B 1 52 ? -8.269 28.822 11.930 1.00 25.94 52 ILE B O 1
ATOM 2156 N N . PRO B 1 53 ? -9.922 27.606 10.968 1.00 25.61 53 PRO B N 1
ATOM 2157 C CA . PRO B 1 53 ? -11.143 27.411 10.184 1.00 25.62 53 PRO B CA 1
ATOM 2158 C C . PRO B 1 53 ? -12.441 27.665 10.952 1.00 25.24 53 PRO B C 1
ATOM 2159 O O . PRO B 1 53 ? -12.520 27.417 12.158 1.00 25.00 53 PRO B O 1
ATOM 2163 N N . THR B 1 54 ? -13.439 28.171 10.236 1.00 25.10 54 THR B N 1
ATOM 2164 C CA . THR B 1 54 ? -14.785 28.251 10.758 1.00 25.29 54 THR B CA 1
ATOM 2165 C C . THR B 1 54 ? -15.717 27.609 9.745 1.00 25.44 54 THR B C 1
ATOM 2166 O O . THR B 1 54 ? -15.683 27.945 8.555 1.00 24.59 54 THR B O 1
ATOM 2170 N N . LEU B 1 55 ? -16.539 26.675 10.216 1.00 25.16 55 LEU B N 1
ATOM 2171 C CA . LEU B 1 55 ? -17.526 26.022 9.358 1.00 26.06 55 LEU B CA 1
ATOM 2172 C C . LEU B 1 55 ? -18.932 26.530 9.650 1.00 25.76 55 LEU B C 1
ATOM 2173 O O . LEU B 1 55 ? -19.313 26.667 10.808 1.00 25.87 55 LEU B O 1
ATOM 2178 N N . VAL B 1 56 ? -19.696 26.811 8.600 1.00 26.19 56 VAL B N 1
ATOM 2179 C CA . VAL B 1 56 ? -21.107 27.137 8.765 1.00 26.48 56 VAL B CA 1
ATOM 2180 C C . VAL B 1 56 ? -21.923 26.136 7.958 1.00 27.58 56 VAL B C 1
ATOM 2181 O O . VAL B 1 56 ? -21.863 26.130 6.718 1.00 27.71 56 VAL B O 1
ATOM 2185 N N . ASP B 1 57 ? -22.690 25.305 8.661 1.00 28.12 57 ASP B N 1
ATOM 2186 C CA . ASP B 1 57 ? -23.405 24.201 8.024 1.00 29.30 57 ASP B CA 1
ATOM 2187 C C . ASP B 1 57 ? -24.712 24.637 7.345 1.00 29.92 57 ASP B C 1
ATOM 2188 O O . ASP B 1 57 ? -25.013 25.839 7.271 1.00 29.90 57 ASP B O 1
ATOM 2193 N N . GLU B 1 58 ? -25.472 23.657 6.851 1.00 31.06 58 GLU B N 1
ATOM 2194 C CA . GLU B 1 58 ? -26.716 23.892 6.099 1.00 31.89 58 GLU B CA 1
ATOM 2195 C C . GLU B 1 58 ? -27.730 24.711 6.889 1.00 31.97 58 GLU B C 1
ATOM 2196 O O . GLU B 1 58 ? -28.454 25.528 6.315 1.00 31.84 58 GLU B O 1
ATOM 2202 N N . ASP B 1 59 ? -27.786 24.471 8.198 1.00 31.97 59 ASP B N 1
ATOM 2203 C CA . ASP B 1 59 ? -28.772 25.106 9.078 1.00 32.34 59 ASP B CA 1
ATOM 2204 C C . ASP B 1 59 ? -28.267 26.386 9.740 1.00 31.76 59 ASP B C 1
ATOM 2205 O O . ASP B 1 59 ? -28.960 26.970 10.573 1.00 32.08 59 ASP B O 1
ATOM 2210 N N . GLY B 1 60 ? -27.071 26.822 9.354 1.00 30.93 60 GLY B N 1
ATOM 2211 C CA . GLY B 1 60 ? -26.461 28.011 9.936 1.00 30.03 60 GLY B CA 1
ATOM 2212 C C . GLY B 1 60 ? -25.727 27.777 11.254 1.00 29.19 60 GLY B C 1
ATOM 2213 O O . GLY B 1 60 ? -25.278 28.735 11.888 1.00 29.07 60 GLY B O 1
ATOM 2214 N N . PHE B 1 61 ? -25.599 26.519 11.674 1.00 28.51 61 PHE B N 1
ATOM 2215 C CA . PHE B 1 61 ? -24.791 26.196 12.855 1.00 27.85 61 PHE B CA 1
ATOM 2216 C C . PHE B 1 61 ? -23.332 26.511 12.563 1.00 27.52 61 PHE B C 1
ATOM 2217 O O . PHE B 1 61 ? -22.793 26.101 11.522 1.00 27.01 61 PHE B O 1
ATOM 2225 N N . VAL B 1 62 ? -22.708 27.250 13.478 1.00 26.87 62 VAL B N 1
ATOM 2226 C CA . VAL B 1 62 ? -21.338 27.726 13.287 1.00 25.98 62 VAL B CA 1
ATOM 2227 C C . VAL B 1 62 ? -20.405 26.978 14.232 1.00 25.83 62 VAL B C 1
ATOM 2228 O O . VAL B 1 62 ? -20.683 26.830 15.430 1.00 25.09 62 VAL B O 1
ATOM 2232 N N . LEU B 1 63 ? -19.300 26.500 13.674 1.00 25.20 63 LEU B N 1
ATOM 2233 C CA . LEU B 1 63 ? -18.344 25.722 14.428 1.00 25.00 63 LEU B CA 1
ATOM 2234 C C . LEU B 1 63 ? -16.913 26.110 14.081 1.00 25.32 63 LEU B C 1
ATOM 2235 O O . LEU B 1 63 ? -16.589 26.355 12.920 1.00 25.27 63 LEU B O 1
ATOM 2240 N N . TRP B 1 64 ? -16.060 26.144 15.099 1.00 25.52 64 TRP B N 1
ATOM 2241 C CA . TRP B 1 64 ? -14.628 26.370 14.903 1.00 25.53 64 TRP B CA 1
ATOM 2242 C C . TRP B 1 64 ? -13.836 25.438 15.814 1.00 25.96 64 TRP B C 1
ATOM 2243 O O . TRP B 1 64 ? -14.435 24.603 16.517 1.00 26.31 64 TRP B O 1
ATOM 2254 N N . GLU B 1 65 ? -12.507 25.593 15.818 1.00 26.34 65 GLU B N 1
ATOM 2255 C CA . GLU B 1 65 ? -11.554 24.540 16.232 1.00 26.25 65 GLU B CA 1
ATOM 2256 C C . GLU B 1 65 ? -11.583 23.394 15.224 1.00 26.05 65 GLU B C 1
ATOM 2257 O O . GLU B 1 65 ? -12.550 22.614 15.153 1.00 25.84 65 GLU B O 1
ATOM 2263 N N . SER B 1 66 ? -10.517 23.317 14.430 1.00 25.81 66 SER B N 1
ATOM 2264 C CA . SER B 1 66 ? -10.400 22.328 13.361 1.00 26.37 66 SER B CA 1
ATOM 2265 C C . SER B 1 66 ? -10.746 20.920 13.846 1.00 26.17 66 SER B C 1
ATOM 2266 O O . SER B 1 66 ? -11.461 20.197 13.169 1.00 26.04 66 SER B O 1
ATOM 2269 N N . ARG B 1 67 ? -10.281 20.558 15.041 1.00 26.52 67 ARG B N 1
ATOM 2270 C CA . ARG B 1 67 ? -10.413 19.167 15.488 1.00 26.90 67 ARG B CA 1
ATOM 2271 C C . ARG B 1 67 ? -11.859 18.852 15.922 1.00 26.72 67 ARG B C 1
ATOM 2272 O O . ARG B 1 67 ? -12.332 17.722 15.751 1.00 27.47 67 ARG B O 1
ATOM 2280 N N . ALA B 1 68 ? -12.555 19.859 16.451 1.00 26.15 68 ALA B N 1
ATOM 2281 C CA . ALA B 1 68 ? -13.999 19.777 16.695 1.00 25.56 68 ALA B CA 1
ATOM 2282 C C . ALA B 1 68 ? -14.758 19.646 15.369 1.00 25.56 68 ALA B C 1
ATOM 2283 O O . ALA B 1 68 ? -15.673 18.826 15.259 1.00 25.06 68 ALA B O 1
ATOM 2285 N N . ILE B 1 69 ? -14.348 20.422 14.362 1.00 24.86 69 ILE B N 1
ATOM 2286 C CA . ILE B 1 69 ? -14.958 20.334 13.030 1.00 25.37 69 ILE B CA 1
ATOM 2287 C C . ILE B 1 69 ? -14.722 18.936 12.430 1.00 25.71 69 ILE B C 1
ATOM 2288 O O . ILE B 1 69 ? -15.635 18.337 11.861 1.00 25.30 69 ILE B O 1
ATOM 2293 N N . GLN B 1 70 ? -13.501 18.419 12.575 1.00 25.39 70 GLN B N 1
ATOM 2294 C CA . GLN B 1 70 ? -13.197 17.078 12.088 1.00 25.45 70 GLN B CA 1
ATOM 2295 C C . GLN B 1 70 ? -14.172 16.025 12.640 1.00 25.17 70 GLN B C 1
ATOM 2296 O O . GLN B 1 70 ? -14.718 15.210 11.878 1.00 24.70 70 GLN B O 1
ATOM 2302 N N . ILE B 1 71 ? -14.380 16.040 13.956 1.00 25.19 71 ILE B N 1
ATOM 2303 C CA . ILE B 1 71 ? -15.303 15.102 14.604 1.00 25.06 71 ILE B CA 1
ATOM 2304 C C . ILE B 1 71 ? -16.736 15.279 14.093 1.00 25.25 71 ILE B C 1
ATOM 2305 O O . ILE B 1 71 ? -17.412 14.307 13.725 1.00 24.20 71 ILE B O 1
ATOM 2310 N N . TYR B 1 72 ? -17.188 16.527 14.061 1.00 25.39 72 TYR B N 1
ATOM 2311 C CA . TYR B 1 72 ? -18.505 16.863 13.526 1.00 25.61 72 TYR B CA 1
ATOM 2312 C C . TYR B 1 72 ? -18.718 16.343 12.098 1.00 25.88 72 TYR B C 1
ATOM 2313 O O . TYR B 1 72 ? -19.766 15.788 11.789 1.00 26.19 72 TYR B O 1
ATOM 2322 N N . LEU B 1 73 ? -17.721 16.523 11.233 1.00 25.84 73 LEU B N 1
ATOM 2323 C CA . LEU B 1 73 ? -17.819 16.040 9.852 1.00 25.78 73 LEU B CA 1
ATOM 2324 C C . LEU B 1 73 ? -18.004 14.515 9.774 1.00 25.57 73 LEU B C 1
ATOM 2325 O O . LEU B 1 73 ? -18.825 14.022 8.992 1.00 25.16 73 LEU B O 1
ATOM 2330 N N . VAL B 1 74 ? -17.248 13.773 10.580 1.00 25.87 74 VAL B N 1
ATOM 2331 C CA . VAL B 1 74 ? -17.415 12.320 10.627 1.00 26.36 74 VAL B CA 1
ATOM 2332 C C . VAL B 1 74 ? -18.772 11.931 11.231 1.00 26.82 74 VAL B C 1
ATOM 2333 O O . VAL B 1 74 ? -19.532 11.195 10.611 1.00 26.97 74 VAL B O 1
ATOM 2337 N N . GLU B 1 75 ? -19.077 12.443 12.424 1.00 27.36 75 GLU B N 1
ATOM 2338 C CA . GLU B 1 75 ? -20.323 12.088 13.130 1.00 28.38 75 GLU B CA 1
ATOM 2339 C C . GLU B 1 75 ? -21.608 12.379 12.373 1.00 28.69 75 GLU B C 1
ATOM 2340 O O . GLU B 1 75 ? -22.557 11.576 12.409 1.00 28.71 75 GLU B O 1
ATOM 2346 N N . LYS B 1 76 ? -21.664 13.541 11.727 1.00 28.45 76 LYS B N 1
ATOM 2347 C CA . LYS B 1 76 ? -22.873 13.949 11.047 1.00 29.06 76 LYS B CA 1
ATOM 2348 C C . LYS B 1 76 ? -22.837 13.549 9.585 1.00 29.40 76 LYS B C 1
ATOM 2349 O O . LYS B 1 76 ? -23.785 12.945 9.079 1.00 29.27 76 LYS B O 1
ATOM 2355 N N . TYR B 1 77 ? -21.745 13.882 8.907 1.00 29.96 77 TYR B N 1
ATOM 2356 C CA . TYR B 1 77 ? -21.717 13.741 7.452 1.00 30.77 77 TYR B CA 1
ATOM 2357 C C . TYR B 1 77 ? -21.083 12.416 6.988 1.00 30.73 77 TYR B C 1
ATOM 2358 O O . TYR B 1 77 ? -21.420 11.911 5.919 1.00 31.40 77 TYR B O 1
ATOM 2367 N N . GLY B 1 78 ? -20.209 11.839 7.817 1.00 31.09 78 GLY B N 1
ATOM 2368 C CA . GLY B 1 78 ? -19.581 10.540 7.527 1.00 31.15 78 GLY B CA 1
ATOM 2369 C C . GLY B 1 78 ? -20.426 9.334 7.919 1.00 31.58 78 GLY B C 1
ATOM 2370 O O . GLY B 1 78 ? -20.184 8.215 7.453 1.00 31.13 78 GLY B O 1
ATOM 2371 N N . ALA B 1 79 ? -21.430 9.581 8.761 1.00 31.78 79 ALA B N 1
ATOM 2372 C CA . ALA B 1 79 ? -22.335 8.550 9.296 1.00 32.12 79 ALA B CA 1
ATOM 2373 C C . ALA B 1 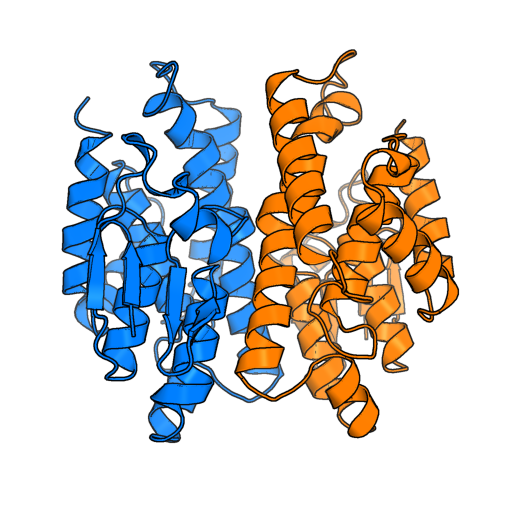79 ? -22.927 7.620 8.247 1.00 31.89 79 ALA B C 1
ATOM 2374 O O . ALA B 1 79 ? -23.097 6.425 8.494 1.00 32.21 79 ALA B O 1
ATOM 2376 N N . HIS B 1 80 ? -23.246 8.173 7.081 1.00 31.78 80 HIS B N 1
ATOM 2377 C CA . HIS B 1 80 ? -23.922 7.428 6.024 1.00 31.43 80 HIS B CA 1
ATOM 2378 C C . HIS B 1 80 ? -23.103 6.250 5.483 1.00 30.77 80 HIS B C 1
ATOM 2379 O O . HIS B 1 80 ? -23.660 5.289 4.960 1.00 30.90 80 HIS B O 1
ATOM 2386 N N . ASP B 1 81 ? -21.786 6.336 5.628 1.00 29.95 81 ASP B N 1
ATOM 2387 C CA . ASP B 1 81 ? -20.874 5.242 5.323 1.00 29.47 81 ASP B CA 1
ATOM 2388 C C . ASP B 1 81 ? -20.311 4.769 6.670 1.00 29.40 81 ASP B C 1
ATOM 2389 O O . ASP B 1 81 ? -19.357 5.349 7.186 1.00 28.68 81 ASP B O 1
ATOM 2394 N N . ALA B 1 82 ? -20.928 3.734 7.246 1.00 29.33 82 ALA B N 1
ATOM 2395 C CA . ALA B 1 82 ? -20.634 3.347 8.634 1.00 29.44 82 ALA B CA 1
ATOM 2396 C C . ALA B 1 82 ? -19.220 2.804 8.824 1.00 29.18 82 ALA B C 1
ATOM 2397 O O . ALA B 1 82 ? -18.571 3.103 9.821 1.00 29.68 82 ALA B O 1
ATOM 2399 N N . ASP B 1 83 ? -18.745 2.016 7.863 1.00 29.23 83 ASP B N 1
ATOM 2400 C CA . ASP B 1 83 ? -17.379 1.506 7.908 1.00 28.89 83 ASP B CA 1
ATOM 2401 C C . ASP B 1 83 ? -16.373 2.642 7.778 1.00 28.34 83 ASP B C 1
ATOM 2402 O O . ASP B 1 83 ? -15.298 2.585 8.375 1.00 28.25 83 ASP B O 1
ATOM 2407 N N . LEU B 1 84 ? -16.721 3.666 7.000 1.00 27.57 84 LEU B N 1
ATOM 2408 C CA . LEU B 1 84 ? -15.851 4.831 6.843 1.00 27.11 84 LEU B CA 1
ATOM 2409 C C . LEU B 1 84 ? -15.731 5.634 8.140 1.00 26.57 84 LEU B C 1
ATOM 2410 O O . LEU B 1 84 ? -14.627 6.028 8.528 1.00 26.40 84 LEU B O 1
ATOM 2415 N N . ALA B 1 85 ? -16.866 5.879 8.794 1.00 26.69 85 ALA B N 1
ATOM 2416 C CA . ALA B 1 85 ? -16.895 6.627 10.063 1.00 26.31 85 ALA B CA 1
ATOM 2417 C C . ALA B 1 85 ? -16.083 5.894 11.128 1.00 26.42 85 ALA B C 1
ATOM 2418 O O . ALA B 1 85 ? -15.349 6.520 11.892 1.00 25.75 85 ALA B O 1
ATOM 2420 N N . GLU B 1 86 ? -16.211 4.569 11.142 1.00 26.35 86 GLU B N 1
ATOM 2421 C CA . GLU B 1 86 ? -15.504 3.710 12.095 1.00 26.70 86 GLU B CA 1
ATOM 2422 C C . GLU B 1 86 ? -13.988 3.707 11.840 1.00 26.59 86 GLU B C 1
ATOM 2423 O O . GLU B 1 86 ? -13.195 3.685 12.789 1.00 26.71 86 GLU B O 1
ATOM 2429 N N . ARG B 1 87 ? -13.582 3.764 10.571 1.00 26.10 87 ARG B N 1
ATOM 2430 C CA . ARG B 1 87 ? -12.153 3.885 10.249 1.00 25.82 87 ARG B CA 1
ATOM 2431 C C . ARG B 1 87 ? -11.581 5.227 10.699 1.00 25.80 87 ARG B C 1
ATOM 2432 O O . ARG B 1 87 ? -10.533 5.276 11.340 1.00 25.56 87 ARG B O 1
ATOM 2440 N N . LEU B 1 88 ? -12.272 6.313 10.363 1.00 25.53 88 LEU B N 1
ATOM 2441 C CA . LEU B 1 88 ? -11.782 7.653 10.676 1.00 25.60 88 LEU B CA 1
ATOM 2442 C C . LEU B 1 88 ? -11.874 8.011 12.162 1.00 25.87 88 LEU B C 1
ATOM 2443 O O . LEU B 1 88 ? -11.079 8.809 12.668 1.00 25.08 88 LEU B O 1
ATOM 2448 N N . TYR B 1 89 ? -12.874 7.478 12.820 1.00 25.76 89 TYR B N 1
ATOM 2449 C CA . TYR B 1 89 ? -13.168 7.823 14.206 1.00 25.52 89 TYR B CA 1
ATOM 2450 C C . TYR B 1 89 ? -13.710 6.613 14.970 1.00 25.59 89 TYR B C 1
ATOM 2451 O O . TYR B 1 89 ? -14.905 6.545 15.259 1.00 25.09 89 TYR B O 1
ATOM 2460 N N . PRO B 1 90 ? -12.829 5.642 15.281 1.00 25.78 90 PRO B N 1
ATOM 2461 C CA . PRO B 1 90 ? -13.290 4.390 15.901 1.00 26.01 90 PRO B CA 1
ATOM 2462 C C . PRO B 1 90 ? -14.119 4.660 17.148 1.00 25.73 90 PRO B C 1
ATOM 2463 O O . PRO B 1 90 ? -13.796 5.572 17.913 1.00 25.64 90 PRO B O 1
ATOM 2467 N N . SER B 1 91 ? -15.184 3.883 17.324 1.00 25.28 91 SER B N 1
ATOM 2468 C CA . SER B 1 91 ? -16.158 4.118 18.394 1.00 25.41 91 SER B CA 1
ATOM 2469 C C . SER B 1 91 ? -15.855 3.423 19.722 1.00 25.30 91 SER B C 1
ATOM 2470 O O . SER B 1 91 ? -16.395 3.817 20.750 1.00 24.78 91 SER B O 1
ATOM 2473 N N . ASP B 1 92 ? -15.019 2.387 19.703 1.00 24.82 92 ASP B N 1
ATOM 2474 C CA . ASP B 1 92 ? -14.607 1.753 20.957 1.00 25.08 92 ASP B CA 1
ATOM 2475 C C . ASP B 1 92 ? -13.992 2.827 21.867 1.00 25.19 92 ASP B C 1
ATOM 2476 O O . ASP B 1 92 ? -13.128 3.575 21.421 1.00 23.61 92 ASP B O 1
ATOM 2481 N N . PRO B 1 93 ? -14.457 2.924 23.128 1.00 25.60 93 PRO B N 1
ATOM 2482 C CA . PRO B 1 93 ? -13.915 3.992 23.982 1.00 26.05 93 PRO B CA 1
ATOM 2483 C C . PRO B 1 93 ? -12.392 4.005 24.136 1.00 26.12 93 PRO B C 1
ATOM 2484 O O . PRO B 1 93 ? -11.803 5.080 24.106 1.00 26.16 93 PRO B O 1
ATOM 2488 N N . ARG B 1 94 ? -11.752 2.843 24.266 1.00 26.31 94 ARG B N 1
ATOM 2489 C CA . ARG B 1 94 ? -10.280 2.820 24.317 1.00 26.91 94 ARG B CA 1
ATOM 2490 C C . ARG B 1 94 ? -9.613 3.318 23.051 1.00 26.98 94 ARG B C 1
ATOM 2491 O O . ARG B 1 94 ? -8.719 4.168 23.101 1.00 27.23 94 ARG B O 1
ATOM 2499 N N . ARG B 1 95 ? -10.029 2.783 21.909 1.00 27.05 95 ARG B N 1
ATOM 2500 C CA . ARG B 1 95 ? -9.477 3.259 20.654 1.00 27.37 95 ARG B CA 1
ATOM 2501 C C . ARG B 1 95 ? -9.784 4.739 20.446 1.00 27.23 95 ARG B C 1
ATOM 2502 O O . ARG B 1 95 ? -8.912 5.507 20.023 1.00 26.94 95 ARG B O 1
ATOM 2510 N N . ARG B 1 96 ? -11.012 5.152 20.753 1.00 26.71 96 ARG B N 1
ATOM 2511 C CA . ARG B 1 96 ? -11.363 6.549 20.566 1.00 26.59 96 ARG B CA 1
ATOM 2512 C C . ARG B 1 96 ? -10.577 7.462 21.505 1.00 26.27 96 ARG B C 1
ATOM 2513 O O . ARG B 1 96 ? -10.233 8.590 21.128 1.00 26.42 96 ARG B O 1
ATOM 2521 N N . ALA B 1 97 ? -10.319 6.987 22.720 1.00 25.49 97 ALA B N 1
ATOM 2522 C CA . ALA B 1 97 ? -9.567 7.796 23.696 1.00 25.54 97 ALA B CA 1
ATOM 2523 C C . ALA B 1 97 ? -8.164 8.119 23.166 1.00 25.59 97 ALA B C 1
ATOM 2524 O O . ALA B 1 97 ? -7.667 9.233 23.366 1.00 25.21 97 ALA B O 1
ATOM 2526 N N . VAL B 1 98 ? -7.543 7.155 22.485 1.00 25.66 98 VAL B N 1
ATOM 2527 C CA . VAL B 1 98 ? -6.209 7.376 21.909 1.00 26.34 98 VAL B CA 1
ATOM 2528 C C . VAL B 1 98 ? -6.281 8.399 20.778 1.00 26.11 98 VAL B C 1
ATOM 2529 O O . VAL B 1 98 ? -5.457 9.310 20.697 1.00 26.62 98 VAL B O 1
ATOM 2533 N N . VAL B 1 99 ? -7.313 8.293 19.948 1.00 25.98 99 VAL B N 1
ATOM 2534 C CA . VAL B 1 99 ? -7.552 9.278 18.902 1.00 26.42 99 VAL B CA 1
ATOM 2535 C C . VAL B 1 99 ? -7.687 10.677 19.545 1.00 26.56 99 VAL B C 1
ATOM 2536 O O . VAL B 1 99 ? -7.025 11.630 19.118 1.00 26.16 99 VAL B O 1
ATOM 2540 N N . HIS B 1 100 ? -8.526 10.781 20.576 1.00 26.22 100 HIS B N 1
ATOM 2541 C CA . HIS B 1 100 ? -8.694 12.053 21.300 1.00 26.26 100 HIS B CA 1
ATOM 2542 C C . HIS B 1 100 ? -7.385 12.573 21.887 1.00 26.10 100 HIS B C 1
ATOM 2543 O O . HIS B 1 100 ? -7.058 13.751 21.700 1.00 26.20 100 HIS B O 1
ATOM 2550 N N . GLN B 1 101 ? -6.631 11.715 22.582 1.00 26.75 101 GLN B N 1
ATOM 2551 C CA . GLN B 1 101 ? -5.364 12.181 23.156 1.00 28.07 101 GLN B CA 1
ATOM 2552 C C . GLN B 1 101 ? -4.422 12.730 22.065 1.00 27.71 101 GLN B C 1
ATOM 2553 O O . GLN B 1 101 ? -3.780 13.770 22.278 1.00 27.10 101 GLN B O 1
ATOM 2559 N N . ARG B 1 102 ? -4.373 12.060 20.904 1.00 26.97 102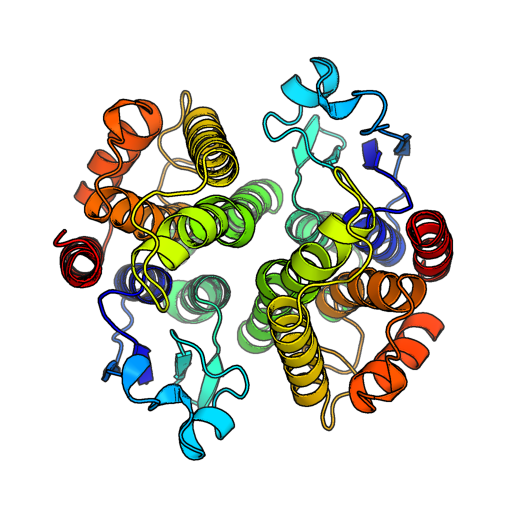 ARG B N 1
ATOM 2560 C CA . ARG B 1 102 ? -3.506 12.503 19.793 1.00 27.49 102 ARG B CA 1
ATOM 2561 C C . ARG B 1 102 ? -3.966 13.847 19.204 1.00 26.85 102 ARG B C 1
ATOM 2562 O O . ARG B 1 102 ? -3.134 14.682 18.846 1.00 26.64 102 ARG B O 1
ATOM 2570 N N . LEU B 1 103 ? -5.283 14.048 19.112 1.00 26.69 103 LEU B N 1
ATOM 2571 C CA . LEU B 1 103 ? -5.846 15.362 18.716 1.00 26.72 103 LEU B CA 1
ATOM 2572 C C . LEU B 1 103 ? -5.466 16.488 19.689 1.00 26.79 103 LEU B C 1
ATOM 2573 O O . LEU B 1 103 ? -5.046 17.577 19.259 1.00 26.36 103 LEU B O 1
ATOM 2578 N N . PHE B 1 104 ? -5.599 16.231 20.991 1.00 26.12 104 PHE B N 1
ATOM 2579 C CA . PHE B 1 104 ? -5.221 17.225 21.987 1.00 26.87 104 PHE B CA 1
ATOM 2580 C C . PHE B 1 104 ? -3.702 17.447 21.999 1.00 27.09 104 PHE B C 1
ATOM 2581 O O . PHE B 1 104 ? -3.235 18.583 22.137 1.00 27.49 104 PHE B O 1
ATOM 2589 N N . PHE B 1 105 ? -2.950 16.364 21.843 1.00 26.66 105 PHE B N 1
ATOM 2590 C CA . PHE B 1 105 ? -1.490 16.437 21.690 1.00 27.02 105 PHE B CA 1
ATOM 2591 C C . PHE B 1 105 ? -1.104 17.357 20.527 1.00 26.97 105 PHE B C 1
ATOM 2592 O O . PHE B 1 105 ? -0.220 18.215 20.652 1.00 26.95 105 PHE B O 1
ATOM 2600 N N . ASP B 1 106 ? -1.787 17.181 19.400 1.00 26.94 106 ASP B N 1
ATOM 2601 C CA . ASP B 1 106 ? -1.527 17.988 18.223 1.00 27.06 106 ASP B CA 1
ATOM 2602 C C . ASP B 1 106 ? -1.727 19.488 18.502 1.00 27.05 106 ASP B C 1
ATOM 2603 O O . ASP B 1 106 ? -0.817 20.296 18.263 1.00 26.97 106 ASP B O 1
ATOM 2608 N N . VAL B 1 107 ? -2.893 19.858 19.035 1.00 27.29 107 VAL B N 1
ATOM 2609 C CA . VAL B 1 107 ? -3.187 21.269 19.298 1.00 27.61 107 VAL B CA 1
ATOM 2610 C C . VAL B 1 107 ? -2.300 21.864 20.398 1.00 27.78 107 VAL B C 1
ATOM 2611 O O . VAL B 1 107 ? -1.817 22.998 20.264 1.00 28.42 107 VAL B O 1
ATOM 2615 N N . ALA B 1 108 ? -2.071 21.103 21.469 1.00 27.13 108 ALA B N 1
ATOM 2616 C CA . ALA B 1 108 ? -1.505 21.677 22.697 1.00 27.61 108 ALA B CA 1
ATOM 2617 C C . ALA B 1 108 ? 0.001 21.531 22.784 1.00 27.31 108 ALA B C 1
ATOM 2618 O O . ALA B 1 108 ? 0.646 22.234 23.569 1.00 27.35 108 ALA B O 1
ATOM 2620 N N . VAL B 1 109 ? 0.545 20.558 22.048 1.00 26.50 109 VAL B N 1
ATOM 2621 C CA . VAL B 1 109 ? 1.962 20.253 22.100 1.00 26.64 109 VAL B CA 1
ATOM 2622 C C . VAL B 1 109 ? 2.645 20.344 20.738 1.00 27.04 109 VAL B C 1
ATOM 2623 O O . VAL B 1 109 ? 3.518 21.188 20.530 1.00 26.46 109 VAL B O 1
ATOM 2627 N N . LEU B 1 110 ? 2.250 19.489 19.788 1.00 26.60 110 LEU B N 1
ATOM 2628 C CA . LEU B 1 110 ? 2.951 19.414 18.509 1.00 27.16 110 LEU B CA 1
ATOM 2629 C C . LEU B 1 110 ? 2.860 20.723 17.706 1.00 27.31 110 LEU B C 1
ATOM 2630 O O . LEU B 1 110 ? 3.887 21.335 17.394 1.00 26.88 110 LEU B O 1
ATOM 2635 N N . TYR B 1 111 ? 1.640 21.154 17.383 1.00 26.94 111 TYR B N 1
ATOM 2636 C CA . TYR B 1 111 ? 1.489 22.417 16.656 1.00 27.67 111 TYR B CA 1
ATOM 2637 C C . TYR B 1 111 ? 1.839 23.642 17.515 1.00 27.67 111 TYR B C 1
ATOM 2638 O O . TYR B 1 111 ? 2.472 24.580 17.022 1.00 26.83 111 TYR B O 1
ATOM 2647 N N . GLN B 1 112 ? 1.435 23.625 18.788 1.00 27.66 112 GLN B N 1
ATOM 2648 C CA . GLN B 1 112 ? 1.715 24.738 19.709 1.00 28.58 112 GLN B CA 1
ATOM 2649 C C . GLN B 1 112 ? 3.207 25.064 19.770 1.00 27.73 112 GLN B C 1
ATOM 2650 O O . GLN B 1 112 ? 3.606 26.227 19.702 1.00 27.48 112 GLN B O 1
ATOM 2656 N N . ARG B 1 113 ? 4.026 24.029 19.913 1.00 27.10 113 ARG B N 1
ATOM 2657 C CA . ARG B 1 113 ? 5.461 24.237 20.085 1.00 26.87 113 ARG B CA 1
ATOM 2658 C C . ARG B 1 113 ? 6.118 24.632 18.769 1.00 26.67 113 ARG B C 1
ATOM 2659 O O . ARG B 1 113 ? 7.139 25.338 18.756 1.00 26.68 113 ARG B O 1
ATOM 2667 N N . PHE B 1 114 ? 5.529 24.162 17.670 1.00 26.66 114 PHE B N 1
ATOM 2668 C CA . PHE B 1 114 ? 5.948 24.585 16.329 1.00 26.31 114 PHE B CA 1
ATOM 2669 C C . PHE B 1 114 ? 5.745 26.094 16.224 1.00 26.35 114 PHE B C 1
ATOM 2670 O O . PHE B 1 114 ? 6.646 26.824 15.822 1.00 26.52 114 PHE B O 1
ATOM 2678 N N . ALA B 1 115 ? 4.553 26.541 16.608 1.00 26.69 115 ALA B N 1
ATOM 2679 C CA . ALA B 1 115 ? 4.180 27.949 16.531 1.00 27.05 115 ALA B CA 1
ATOM 2680 C C . ALA B 1 115 ? 5.050 28.833 17.422 1.00 27.16 115 ALA B C 1
ATOM 2681 O O . ALA B 1 115 ? 5.494 29.907 17.001 1.00 27.38 115 ALA B O 1
ATOM 2683 N N . GLU B 1 116 ? 5.289 28.388 18.655 1.00 27.35 116 GLU B N 1
ATOM 2684 C CA . GLU B 1 116 ? 6.080 29.181 19.596 1.00 27.45 116 GLU B CA 1
ATOM 2685 C C . GLU B 1 116 ? 7.534 29.299 19.133 1.00 27.36 116 GLU B C 1
ATOM 2686 O O . GLU B 1 116 ? 8.194 30.309 19.388 1.00 27.04 116 GLU B O 1
ATOM 2692 N N . TYR B 1 117 ? 8.021 28.283 18.423 1.00 27.22 117 TYR B N 1
ATOM 2693 C CA . TYR B 1 117 ? 9.372 28.344 17.891 1.00 27.36 117 TYR B CA 1
ATOM 2694 C C . TYR B 1 117 ? 9.491 29.207 16.625 1.00 27.23 117 TYR B C 1
ATOM 2695 O O . TYR B 1 117 ? 10.407 30.028 16.518 1.00 26.98 117 TYR B O 1
ATOM 2704 N N . TYR B 1 118 ? 8.563 29.019 15.688 1.00 27.26 118 TYR B N 1
ATOM 2705 C CA . TYR B 1 118 ? 8.676 29.597 14.343 1.00 27.52 118 TYR B CA 1
ATOM 2706 C C . TYR B 1 118 ? 7.957 30.928 14.124 1.00 27.67 118 TYR B C 1
ATOM 2707 O O . TYR B 1 118 ? 8.453 31.760 13.376 1.00 27.61 118 TYR B O 1
ATOM 2716 N N . TYR B 1 119 ? 6.792 31.121 14.748 1.00 27.92 119 TYR B N 1
ATOM 2717 C CA . TYR B 1 119 ? 6.040 32.378 14.593 1.00 28.53 119 TYR B CA 1
ATOM 2718 C C . TYR B 1 119 ? 6.876 33.636 14.865 1.00 28.88 119 TYR B C 1
ATOM 2719 O O . TYR B 1 119 ? 6.796 34.592 14.091 1.00 28.40 119 TYR B O 1
ATOM 2728 N N . PRO B 1 120 ? 7.686 33.643 15.950 1.00 29.24 120 PRO B N 1
ATOM 2729 C CA . PRO B 1 120 ? 8.536 34.817 16.199 1.00 29.71 120 PRO B CA 1
ATOM 2730 C C . PRO B 1 120 ? 9.523 35.118 15.068 1.00 30.15 120 PRO B C 1
ATOM 2731 O O . PRO B 1 120 ? 9.914 36.272 14.892 1.00 30.36 120 PRO B O 1
ATOM 2735 N N . GLN B 1 121 ? 9.903 34.087 14.314 1.00 30.76 121 GLN B N 1
ATOM 2736 C CA . GLN B 1 121 ? 10.866 34.202 13.214 1.00 31.36 121 GLN B CA 1
ATOM 2737 C C . GLN B 1 121 ? 10.238 34.659 11.892 1.00 31.71 121 GLN B C 1
ATOM 2738 O O . GLN B 1 121 ? 10.896 35.323 11.083 1.00 31.55 121 GLN B O 1
ATOM 2744 N N . ILE B 1 122 ? 8.978 34.288 11.667 1.00 32.19 122 ILE B N 1
ATOM 2745 C CA . ILE B 1 122 ? 8.320 34.520 10.372 1.00 32.78 122 ILE B CA 1
ATOM 2746 C C . ILE B 1 122 ? 7.197 35.554 10.418 1.00 33.18 122 ILE B C 1
ATOM 2747 O O . ILE B 1 122 ? 6.790 36.074 9.377 1.00 33.20 122 ILE B O 1
ATOM 2752 N N . PHE B 1 123 ? 6.685 35.817 11.619 1.00 33.76 123 PHE B N 1
ATOM 2753 C CA . PHE B 1 123 ? 5.598 36.772 11.812 1.00 34.19 123 PHE B CA 1
ATOM 2754 C C . PHE B 1 123 ? 6.033 37.894 12.745 1.00 34.42 123 PHE B C 1
ATOM 2755 O O . PHE B 1 123 ? 7.084 37.799 13.388 1.00 34.41 123 PHE B O 1
ATOM 2763 N N . GLY B 1 124 ? 5.216 38.948 12.805 1.00 34.65 124 GLY B N 1
ATOM 2764 C CA . GLY B 1 124 ? 5.425 40.076 13.714 1.00 35.13 124 GLY B CA 1
ATOM 2765 C C . GLY B 1 124 ? 6.803 40.703 13.621 1.00 35.29 124 GLY B C 1
ATOM 2766 O O . GLY B 1 124 ? 7.103 41.440 12.681 1.00 35.60 124 GLY B O 1
ATOM 2767 N N . GLN B 1 125 ? 7.644 40.388 14.601 1.00 35.66 125 GLN B N 1
ATOM 2768 C CA . GLN B 1 125 ? 8.991 40.945 14.703 1.00 35.97 125 GLN B CA 1
ATOM 2769 C C . GLN B 1 125 ? 10.009 40.271 13.784 1.00 36.18 125 GLN B C 1
ATOM 2770 O O . GLN B 1 125 ? 11.016 40.882 13.423 1.00 36.08 125 GLN B O 1
ATOM 2776 N N . LYS B 1 126 ? 9.741 39.018 13.412 1.00 36.47 126 LYS B N 1
ATOM 2777 C CA . LYS B 1 126 ? 10.594 38.254 12.486 1.00 36.89 126 LYS B CA 1
ATOM 2778 C C . LYS B 1 126 ? 12.053 38.122 12.955 1.00 37.00 126 LYS B C 1
ATOM 2779 O O . LYS B 1 126 ? 12.982 38.562 12.271 1.00 37.02 126 LYS B O 1
ATOM 2785 N N . VAL B 1 127 ? 12.230 37.501 14.122 1.00 37.24 127 VAL B N 1
ATOM 2786 C CA . VAL B 1 127 ? 13.542 37.327 14.759 1.00 37.47 127 VAL B CA 1
ATOM 2787 C C . VAL B 1 127 ? 14.446 36.395 13.936 1.00 37.57 127 VAL B C 1
ATOM 2788 O O . VAL B 1 127 ? 14.042 35.275 13.605 1.00 37.64 127 VAL B O 1
ATOM 2792 N N . PRO B 1 128 ? 15.668 36.866 13.602 1.00 37.74 128 PRO B N 1
ATOM 2793 C CA . PRO B 1 128 ? 16.698 36.151 12.829 1.00 37.67 128 PRO B CA 1
ATOM 2794 C C . PRO B 1 128 ? 16.977 34.709 13.267 1.00 37.53 128 PRO B C 1
ATOM 2795 O O . PRO B 1 128 ? 17.175 33.841 12.411 1.00 37.79 128 PRO B O 1
ATOM 2799 N N . VAL B 1 129 ? 17.027 34.468 14.578 1.00 36.92 129 VAL B N 1
ATOM 2800 C CA . VAL B 1 129 ? 17.336 33.135 15.104 1.00 36.56 129 VAL B CA 1
ATOM 2801 C C . VAL B 1 129 ? 16.304 32.707 16.150 1.00 36.14 129 VAL B C 1
ATOM 2802 O O . VAL B 1 129 ? 15.969 33.468 17.063 1.00 35.90 129 VAL B O 1
ATOM 2806 N N . GLY B 1 130 ? 15.801 31.485 16.003 1.00 35.82 130 GLY B N 1
ATOM 2807 C CA . GLY B 1 130 ? 14.877 30.907 16.973 1.00 35.25 130 GLY B CA 1
ATOM 2808 C C . GLY B 1 130 ? 15.506 30.710 18.342 1.00 34.81 130 GLY B C 1
ATOM 2809 O O . GLY B 1 130 ? 16.729 30.595 18.470 1.00 34.77 130 GLY B O 1
ATOM 2810 N N . ASP B 1 131 ? 14.659 30.672 19.368 1.00 34.30 131 ASP B N 1
ATOM 2811 C CA . ASP B 1 131 ? 15.108 30.481 20.742 1.00 33.62 131 ASP B CA 1
ATOM 2812 C C . ASP B 1 131 ? 15.544 29.028 20.969 1.00 33.10 131 ASP B C 1
ATOM 2813 O O . ASP B 1 131 ? 14.777 28.103 20.671 1.00 32.92 131 ASP B O 1
ATOM 2818 N N . PRO B 1 132 ? 16.772 28.826 21.498 1.00 32.60 132 PRO B N 1
ATOM 2819 C CA . PRO B 1 132 ? 17.302 27.489 21.788 1.00 32.25 132 PRO B CA 1
ATOM 2820 C C . PRO B 1 132 ? 16.371 26.654 22.681 1.00 31.94 132 PRO B C 1
ATOM 2821 O O . PRO B 1 132 ? 16.201 25.456 22.437 1.00 31.75 132 PRO B O 1
ATOM 2825 N N . GLY B 1 133 ? 15.768 27.288 23.687 1.00 31.45 133 GLY B N 1
ATOM 2826 C CA . GLY B 1 133 ? 14.804 26.624 24.572 1.00 31.02 133 GLY B CA 1
ATOM 2827 C C . GLY B 1 133 ? 13.515 26.195 23.881 1.00 30.81 133 GLY B C 1
ATOM 2828 O O . GLY B 1 133 ? 13.021 25.078 24.101 1.00 30.82 133 GLY B O 1
ATOM 2829 N N . ARG B 1 134 ? 12.963 27.077 23.048 1.00 30.36 134 ARG B N 1
ATOM 2830 C CA . ARG B 1 134 ? 11.759 26.759 22.287 1.00 30.01 134 ARG B CA 1
ATOM 2831 C C . ARG B 1 134 ? 12.056 25.685 21.232 1.00 29.89 134 ARG B C 1
ATOM 2832 O O . ARG B 1 134 ? 11.177 24.900 20.871 1.00 29.73 134 ARG B O 1
ATOM 2840 N N . LEU B 1 135 ? 13.299 25.650 20.757 1.00 29.27 135 LEU B N 1
ATOM 2841 C CA . LEU B 1 135 ? 13.732 24.615 19.831 1.00 29.21 135 LEU B CA 1
ATOM 2842 C C . LEU B 1 135 ? 13.768 23.251 20.518 1.00 29.07 135 LEU B C 1
ATOM 2843 O O . LEU B 1 135 ? 13.255 22.271 19.975 1.00 28.65 135 LEU B O 1
ATOM 2848 N N . ARG B 1 136 ? 14.371 23.198 21.708 1.00 29.19 136 ARG B N 1
ATOM 2849 C CA . ARG B 1 136 ? 14.472 21.949 22.464 1.00 29.36 136 ARG B CA 1
ATOM 2850 C C . ARG B 1 136 ? 13.081 21.418 22.797 1.00 29.05 136 ARG B C 1
ATOM 2851 O O . ARG B 1 136 ? 12.820 20.219 22.650 1.00 28.87 136 ARG B O 1
ATOM 2859 N N . SER B 1 137 ? 12.192 22.326 23.208 1.00 28.77 137 SER B N 1
ATOM 2860 C CA . SER B 1 137 ? 10.794 22.002 23.483 1.00 28.49 137 SER B CA 1
ATOM 2861 C C . SER B 1 137 ? 10.073 21.437 22.250 1.00 28.18 137 SER B C 1
ATOM 2862 O O . SER B 1 137 ? 9.371 20.434 22.351 1.00 28.06 137 SER B O 1
ATOM 2865 N N . MET B 1 138 ? 10.245 22.079 21.094 1.00 27.75 138 MET B N 1
ATOM 2866 C CA . MET B 1 138 ? 9.674 21.578 19.834 1.00 27.44 138 MET B CA 1
ATOM 2867 C C . MET B 1 138 ? 10.210 20.188 19.459 1.00 27.37 138 MET B C 1
ATOM 2868 O O . MET B 1 138 ? 9.439 19.316 19.036 1.00 27.74 138 MET B O 1
ATOM 2873 N N . GLU B 1 139 ? 11.520 19.990 19.621 1.00 27.27 139 GLU B N 1
ATOM 2874 C CA . GLU B 1 139 ? 12.158 18.698 19.337 1.00 27.61 139 GLU B CA 1
ATOM 2875 C C . GLU B 1 139 ? 11.639 17.603 20.267 1.00 27.77 139 GLU B C 1
ATOM 2876 O O . GLU B 1 139 ? 11.431 16.462 19.838 1.00 27.72 139 GLU B O 1
ATOM 2882 N N . GLN B 1 140 ? 11.388 17.968 21.523 1.00 27.59 140 GLN B N 1
ATOM 2883 C CA . GLN B 1 140 ? 10.760 17.058 22.476 1.00 28.20 140 GLN B CA 1
ATOM 2884 C C . GLN B 1 140 ? 9.375 16.579 22.001 1.00 27.71 140 GLN B C 1
ATOM 2885 O O . GLN B 1 140 ? 9.013 15.413 22.203 1.00 28.11 140 GLN B O 1
ATOM 2891 N N . ALA B 1 141 ? 8.606 17.477 21.382 1.00 27.34 141 ALA B N 1
ATOM 2892 C CA . ALA B 1 141 ? 7.301 17.123 20.805 1.00 26.82 141 ALA B CA 1
ATOM 2893 C C . ALA B 1 141 ? 7.422 16.142 19.627 1.00 26.69 141 ALA B C 1
ATOM 2894 O O . ALA B 1 141 ? 6.660 15.176 19.522 1.00 26.27 141 ALA B O 1
ATOM 2896 N N . LEU B 1 142 ? 8.388 16.388 18.750 1.00 26.42 142 LEU B N 1
ATOM 2897 C CA . LEU B 1 142 ? 8.674 15.474 17.648 1.00 26.02 142 LEU B CA 1
ATOM 2898 C C . LEU B 1 142 ? 9.107 14.106 18.171 1.00 26.30 142 LEU B C 1
ATOM 2899 O O . LEU B 1 142 ? 8.710 13.062 17.626 1.00 25.92 142 LEU B O 1
ATOM 2904 N N . GLU B 1 143 ? 9.907 14.113 19.237 1.00 26.73 143 GLU B N 1
ATOM 2905 C CA . GLU B 1 143 ? 10.354 12.870 19.866 1.00 27.16 143 GLU B CA 1
ATOM 2906 C C . GLU B 1 143 ? 9.175 12.081 20.456 1.00 26.57 143 GLU B C 1
ATOM 2907 O O . GLU B 1 143 ? 9.112 10.856 20.313 1.00 26.36 143 GLU B O 1
ATOM 2913 N N . PHE B 1 144 ? 8.245 12.784 21.103 1.00 26.55 144 PHE B N 1
ATOM 2914 C CA . PHE B 1 144 ? 6.989 12.178 21.554 1.00 26.52 144 PHE B CA 1
ATOM 2915 C C . PHE B 1 144 ? 6.253 11.483 20.409 1.00 26.12 144 PHE B C 1
ATOM 2916 O O . PHE B 1 144 ? 5.851 10.328 20.539 1.00 26.87 144 PHE B O 1
ATOM 2924 N N . LEU B 1 145 ? 6.063 12.199 19.304 1.00 25.83 145 LEU B N 1
ATOM 2925 C CA . LEU B 1 145 ? 5.363 11.639 18.146 1.00 26.10 145 LEU B CA 1
ATOM 2926 C C . LEU B 1 145 ? 6.118 10.427 17.589 1.00 25.70 145 LEU B C 1
ATOM 2927 O O . LEU B 1 145 ? 5.505 9.403 17.247 1.00 25.64 145 LEU B O 1
ATOM 2932 N N . ASN B 1 146 ? 7.444 10.538 17.522 1.00 25.67 146 ASN B N 1
ATOM 2933 C CA . ASN B 1 146 ? 8.275 9.438 17.058 1.00 25.59 146 ASN B CA 1
ATOM 2934 C C . ASN B 1 146 ? 8.056 8.195 17.916 1.00 25.86 146 ASN B C 1
ATOM 2935 O O . ASN B 1 146 ? 7.966 7.083 17.401 1.00 25.73 146 ASN B O 1
ATOM 2940 N N . THR B 1 147 ? 7.949 8.404 19.228 1.00 26.24 147 THR B N 1
ATOM 2941 C CA . THR B 1 147 ? 7.694 7.324 20.174 1.00 26.86 147 THR B CA 1
ATOM 2942 C C . THR B 1 147 ? 6.291 6.721 19.983 1.00 26.69 147 THR B C 1
ATOM 2943 O O . THR B 1 147 ? 6.143 5.487 19.949 1.00 26.12 147 THR B O 1
ATOM 2947 N N . PHE B 1 148 ? 5.285 7.585 19.823 1.00 26.73 148 PHE B N 1
ATOM 2948 C CA . PHE B 1 148 ? 3.905 7.131 19.548 1.00 27.29 148 PHE B CA 1
ATOM 2949 C C . PHE B 1 148 ? 3.875 6.218 18.321 1.00 26.97 148 PHE B C 1
ATOM 2950 O O . PHE B 1 148 ? 3.135 5.224 18.285 1.00 27.27 148 PHE B O 1
ATOM 2958 N N . LEU B 1 149 ? 4.707 6.545 17.333 1.00 26.63 149 LEU B N 1
ATOM 2959 C CA . LEU B 1 149 ? 4.755 5.817 16.063 1.00 26.22 149 LEU B CA 1
ATOM 2960 C C . LEU B 1 149 ? 5.684 4.588 16.028 1.00 26.73 149 LEU B C 1
ATOM 2961 O O . LEU B 1 149 ? 5.811 3.936 14.998 1.00 27.07 149 LEU B O 1
ATOM 2966 N N . GLU B 1 150 ? 6.318 4.268 17.154 1.00 27.12 150 GLU B N 1
ATOM 2967 C CA . GLU B 1 150 ? 7.168 3.089 17.238 1.00 27.58 150 GLU B CA 1
ATOM 2968 C C . GLU B 1 150 ? 6.314 1.830 17.117 1.00 27.41 150 GLU B C 1
ATOM 2969 O O . GLU B 1 150 ? 5.409 1.595 17.929 1.00 27.45 150 GLU B O 1
ATOM 2975 N N . GLY B 1 151 ? 6.576 1.055 16.068 1.00 26.81 151 GLY B N 1
ATOM 2976 C CA . GLY B 1 151 ? 5.801 -0.149 15.788 1.00 27.32 151 GLY B CA 1
ATOM 2977 C C . GLY B 1 151 ? 4.350 0.096 15.402 1.00 27.83 151 GLY B C 1
ATOM 2978 O O . GLY B 1 151 ? 3.528 -0.813 15.478 1.00 28.29 151 GLY B O 1
ATOM 2979 N N . GLU B 1 152 ? 4.040 1.317 14.970 1.00 27.46 152 GLU B N 1
ATOM 2980 C CA . GLU B 1 152 ? 2.685 1.678 14.560 1.00 27.82 152 GLU B CA 1
ATOM 2981 C C . GLU B 1 152 ? 2.677 2.397 13.210 1.00 28.02 152 GLU B C 1
ATOM 2982 O O . GLU B 1 152 ? 3.452 3.323 12.984 1.00 28.40 152 GLU B O 1
ATOM 2988 N N . GLN B 1 153 ? 1.782 1.971 12.330 1.00 27.99 153 GLN B N 1
ATOM 2989 C CA . GLN B 1 153 ? 1.558 2.655 11.059 1.00 28.62 153 GLN B CA 1
ATOM 2990 C C . GLN B 1 153 ? 0.910 4.038 11.241 1.00 28.41 153 GLN B C 1
ATOM 2991 O O . GLN B 1 153 ? 1.239 4.983 10.514 1.00 29.03 153 GLN B O 1
ATOM 2997 N N . TYR B 1 154 ? -0.005 4.161 12.202 1.00 27.83 154 TYR B N 1
ATOM 2998 C CA . TYR B 1 154 ? -0.765 5.408 12.371 1.00 28.10 154 TYR B CA 1
ATOM 2999 C C . TYR B 1 154 ? -0.673 5.984 13.783 1.00 28.23 154 TYR B C 1
ATOM 3000 O O . TYR B 1 154 ? -0.373 5.253 14.727 1.00 27.43 154 TYR B O 1
ATOM 3009 N N . VAL B 1 155 ? -0.927 7.291 13.909 1.00 28.32 155 VAL B N 1
ATOM 3010 C CA . VAL B 1 155 ? -0.612 8.030 15.147 1.00 28.85 155 VAL B CA 1
ATOM 3011 C C . VAL B 1 155 ? -1.364 7.532 16.384 1.00 29.13 155 VAL B C 1
ATOM 3012 O O . VAL B 1 155 ? -0.822 7.558 17.491 1.00 29.09 155 VAL B O 1
ATOM 3016 N N . ALA B 1 156 ? -2.594 7.064 16.187 1.00 29.46 156 ALA B N 1
ATOM 3017 C CA . ALA B 1 156 ? -3.415 6.579 17.293 1.00 30.22 156 ALA B CA 1
ATOM 3018 C C . ALA B 1 156 ? -3.600 5.065 17.245 1.00 30.90 156 ALA B C 1
ATOM 3019 O O . ALA B 1 156 ? -4.458 4.507 17.927 1.00 31.01 156 ALA B O 1
ATOM 3021 N N . GLY B 1 157 ? -2.752 4.401 16.461 1.00 30.68 157 GLY B N 1
ATOM 3022 C CA . GLY B 1 157 ? -2.876 2.977 16.246 1.00 32.06 157 GLY B CA 1
ATOM 3023 C C . GLY B 1 157 ? -3.942 2.721 15.196 1.00 32.03 157 GLY B C 1
ATOM 3024 O O . GLY B 1 157 ? -4.401 3.645 14.504 1.00 33.08 157 GLY B O 1
ATOM 3025 N N . GLY B 1 158 ? -4.355 1.468 15.099 1.00 32.61 158 GLY B N 1
ATOM 3026 C CA . GLY B 1 158 ? -5.296 1.042 14.076 1.00 32.53 158 GLY B CA 1
ATOM 3027 C C . GLY B 1 158 ? -4.644 0.701 12.751 1.00 32.27 158 GLY B C 1
ATOM 3028 O O . GLY B 1 158 ? -3.446 0.934 12.548 1.00 32.03 158 GLY B O 1
ATOM 3029 N N . ASP B 1 159 ? -5.448 0.145 11.851 1.00 32.09 159 ASP B N 1
ATOM 3030 C CA . ASP B 1 159 ? -4.978 -0.314 10.549 1.00 31.97 159 ASP B CA 1
ATOM 3031 C C . ASP B 1 159 ? -5.295 0.664 9.425 1.00 31.28 159 ASP B C 1
ATOM 3032 O O . ASP B 1 159 ? -4.945 0.418 8.263 1.00 31.51 159 ASP B O 1
ATOM 3037 N N . ASP B 1 160 ? -5.965 1.763 9.769 1.00 30.35 160 ASP B N 1
ATOM 3038 C CA . ASP B 1 160 ? -6.300 2.810 8.804 1.00 29.90 160 ASP B CA 1
ATOM 3039 C C . ASP B 1 160 ? -6.077 4.187 9.439 1.00 28.89 160 ASP B C 1
ATOM 3040 O O . ASP B 1 160 ? -6.182 4.331 10.663 1.00 28.71 160 ASP B O 1
ATOM 3045 N N . PRO B 1 161 ? -5.761 5.204 8.614 1.00 28.70 161 PRO B N 1
ATOM 3046 C CA . PRO B 1 161 ? -5.647 6.557 9.157 1.00 28.33 161 PRO B CA 1
ATOM 3047 C C . PRO B 1 161 ? -6.945 7.005 9.824 1.00 28.17 161 PRO B C 1
ATOM 3048 O O . PRO B 1 161 ? -8.050 6.740 9.309 1.00 28.22 161 PRO B O 1
ATOM 3052 N N . THR B 1 162 ? -6.805 7.648 10.976 1.00 27.45 162 THR B N 1
ATOM 3053 C CA . THR B 1 162 ? -7.938 8.250 11.660 1.00 26.59 162 THR B CA 1
ATOM 3054 C C . THR B 1 162 ? -7.862 9.757 11.503 1.00 26.74 162 THR B C 1
ATOM 3055 O O . THR B 1 162 ? -6.892 10.286 10.954 1.00 26.85 162 THR B O 1
ATOM 3059 N N . ILE B 1 163 ? -8.868 10.460 12.009 1.00 26.31 163 ILE B N 1
ATOM 3060 C CA . ILE B 1 163 ? -8.814 11.922 12.001 1.00 26.32 163 ILE B CA 1
ATOM 3061 C C . ILE B 1 163 ? -7.585 12.475 12.737 1.00 26.11 163 ILE B C 1
ATOM 3062 O O . ILE B 1 163 ? -7.141 13.586 12.441 1.00 26.44 163 ILE B O 1
ATOM 3067 N N . ALA B 1 164 ? -7.046 11.719 13.699 1.00 26.07 164 ALA B N 1
ATOM 3068 C CA . ALA B 1 164 ? -5.812 12.137 14.362 1.00 26.05 164 ALA B CA 1
ATOM 3069 C C . ALA B 1 164 ? -4.623 12.178 13.388 1.00 26.24 164 ALA B C 1
ATOM 3070 O O . ALA B 1 164 ? -3.788 13.090 13.467 1.00 26.02 164 ALA B O 1
ATOM 3072 N N . ASP B 1 165 ? -4.552 11.212 12.467 1.00 26.07 165 ASP B N 1
ATOM 3073 C CA . ASP B 1 165 ? -3.530 11.236 11.403 1.00 26.57 165 ASP B CA 1
ATOM 3074 C C . ASP B 1 165 ? -3.679 12.450 10.509 1.00 26.94 165 ASP B C 1
ATOM 3075 O O . ASP B 1 165 ? -2.693 13.094 10.155 1.00 26.28 165 ASP B O 1
ATOM 3080 N N . LEU B 1 166 ? -4.921 12.763 10.155 1.00 26.95 166 LEU B N 1
ATOM 3081 C CA . LEU B 1 166 ? -5.184 13.873 9.242 1.00 27.56 166 LEU B CA 1
ATOM 3082 C C . LEU B 1 166 ? -4.802 15.185 9.916 1.00 27.17 166 LEU B C 1
ATOM 3083 O O . LEU B 1 166 ? -4.202 16.053 9.286 1.00 27.57 166 LEU B O 1
ATOM 3088 N N . SER B 1 167 ? -5.143 15.321 11.198 1.00 27.31 167 SER B N 1
ATOM 3089 C CA . SER B 1 167 ? -4.784 16.502 11.959 1.00 27.26 167 SER B CA 1
ATOM 3090 C C . SER B 1 167 ? -3.254 16.675 12.021 1.00 26.99 167 SER B C 1
ATOM 3091 O O . SER B 1 167 ? -2.715 17.748 11.695 1.00 26.41 167 SER B O 1
ATOM 3094 N N . ILE B 1 168 ? -2.563 15.608 12.410 1.00 26.46 168 ILE B N 1
ATOM 3095 C CA . ILE B 1 168 ? -1.119 15.641 12.596 1.00 26.40 168 ILE B CA 1
ATOM 3096 C C . ILE B 1 168 ? -0.388 15.776 11.241 1.00 26.71 168 ILE B C 1
ATOM 3097 O O . ILE B 1 168 ? 0.663 16.408 11.167 1.00 26.71 168 ILE B O 1
ATOM 3102 N N . LEU B 1 169 ? -0.962 15.219 10.173 1.00 26.38 169 LEU B N 1
ATOM 3103 C CA . LEU B 1 169 ? -0.427 15.416 8.818 1.00 26.58 169 LEU B CA 1
ATOM 3104 C C . LEU B 1 169 ? -0.400 16.888 8.390 1.00 26.44 169 LEU B C 1
ATOM 3105 O O . LEU B 1 169 ? 0.559 17.344 7.749 1.00 26.26 169 LEU B O 1
ATOM 3110 N N . ALA B 1 170 ? -1.465 17.612 8.721 1.00 25.91 170 ALA B N 1
ATOM 3111 C CA . ALA B 1 170 ? -1.533 19.048 8.443 1.00 26.65 170 ALA B CA 1
ATOM 3112 C C . ALA B 1 170 ? -0.416 19.763 9.216 1.00 25.85 170 ALA B C 1
ATOM 3113 O O . ALA B 1 170 ? 0.309 20.594 8.660 1.00 26.38 170 ALA B O 1
ATOM 3115 N N . THR B 1 171 ? -0.241 19.381 10.474 1.00 26.19 171 THR B N 1
ATOM 3116 C CA . THR B 1 171 ? 0.810 19.942 11.330 1.00 25.88 171 THR B CA 1
ATOM 3117 C C . THR B 1 171 ? 2.217 19.637 10.801 1.00 25.59 171 THR B C 1
ATOM 3118 O O . THR B 1 171 ? 3.034 20.542 10.634 1.00 25.10 171 THR B O 1
ATOM 3122 N N . ILE B 1 172 ? 2.486 18.363 10.535 1.00 25.10 172 ILE B N 1
ATOM 3123 C CA . ILE B 1 172 ? 3.807 17.916 10.112 1.00 25.07 172 ILE B CA 1
ATOM 3124 C C . ILE B 1 172 ? 4.191 18.425 8.712 1.00 24.78 172 ILE B C 1
ATOM 3125 O O . ILE B 1 172 ? 5.359 18.690 8.450 1.00 24.54 172 ILE B O 1
ATOM 3130 N N . ALA B 1 173 ? 3.205 18.605 7.831 1.00 25.35 173 ALA B N 1
ATOM 3131 C CA . ALA B 1 173 ? 3.484 19.228 6.536 1.00 25.26 173 ALA B CA 1
ATOM 3132 C C . ALA B 1 173 ? 3.981 20.666 6.731 1.00 25.13 173 ALA B C 1
ATOM 3133 O O . ALA B 1 173 ? 4.775 21.156 5.940 1.00 25.14 173 ALA B O 1
ATOM 3135 N N . THR B 1 174 ? 3.527 21.316 7.802 1.00 25.35 174 THR B N 1
ATOM 3136 C CA . THR B 1 174 ? 3.951 22.686 8.133 1.00 24.71 174 THR B CA 1
ATOM 3137 C C . THR B 1 174 ? 5.387 22.708 8.676 1.00 24.55 174 THR B C 1
ATOM 3138 O O . THR B 1 174 ? 6.169 23.595 8.326 1.00 23.27 174 THR B O 1
ATOM 3142 N N . TYR B 1 175 ? 5.727 21.730 9.523 1.00 23.89 175 TYR B N 1
ATOM 3143 C CA . TYR B 1 175 ? 7.130 21.478 9.912 1.00 24.57 175 TYR B CA 1
ATOM 3144 C C . TYR 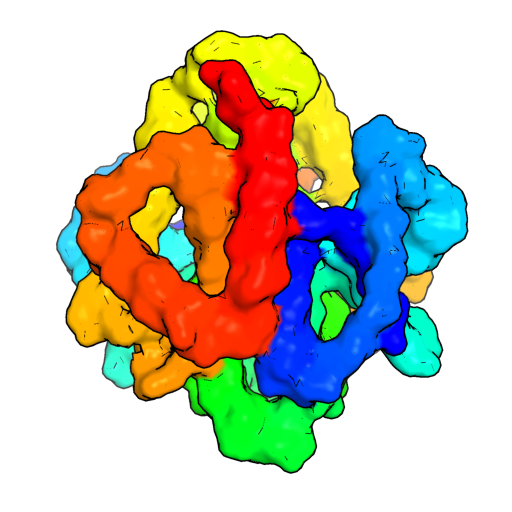B 1 175 ? 8.033 21.316 8.693 1.00 24.70 175 TYR B C 1
ATOM 3145 O O . TYR B 1 175 ? 9.130 21.885 8.627 1.00 24.34 175 TYR B O 1
ATOM 3154 N N . GLU B 1 176 ? 7.585 20.509 7.736 1.00 24.82 176 GLU B N 1
ATOM 3155 C CA . GLU B 1 176 ? 8.400 20.254 6.553 1.00 25.60 176 GLU B CA 1
ATOM 3156 C C . GLU B 1 176 ? 8.722 21.544 5.800 1.00 25.46 176 GLU B C 1
ATOM 3157 O O . GLU B 1 176 ? 9.888 21.808 5.495 1.00 25.00 176 GLU B O 1
ATOM 3163 N N . VAL B 1 177 ? 7.696 22.346 5.513 1.00 25.53 177 VAL B N 1
ATOM 3164 C CA . VAL B 1 177 ? 7.879 23.556 4.698 1.00 26.07 177 VAL B CA 1
ATOM 3165 C C . VAL B 1 177 ? 8.662 24.630 5.456 1.00 25.79 177 VAL B C 1
ATOM 3166 O O . VAL B 1 177 ? 9.258 25.520 4.847 1.00 25.21 177 VAL B O 1
ATOM 3170 N N . ALA B 1 178 ? 8.646 24.523 6.783 1.00 25.61 178 ALA B N 1
ATOM 3171 C CA . ALA B 1 178 ? 9.447 25.364 7.670 1.00 25.68 178 ALA B CA 1
ATOM 3172 C C . ALA B 1 178 ? 10.926 25.015 7.561 1.00 25.94 178 ALA B C 1
ATOM 3173 O O . ALA B 1 178 ? 11.782 25.762 8.039 1.00 26.30 178 ALA B O 1
ATOM 3175 N N . GLY B 1 179 ? 11.220 23.876 6.943 1.00 26.03 179 GLY B N 1
ATOM 3176 C CA . GLY B 1 179 ? 12.593 23.448 6.720 1.00 26.32 179 GLY B CA 1
ATOM 3177 C C . GLY B 1 179 ? 13.177 22.629 7.860 1.00 26.46 179 GLY B C 1
ATOM 3178 O O . GLY B 1 179 ? 14.395 22.440 7.917 1.00 26.16 179 GLY B O 1
ATOM 3179 N N . TYR B 1 180 ? 12.327 22.151 8.773 1.00 26.46 180 TYR B N 1
ATOM 3180 C CA . TYR B 1 180 ? 12.796 21.224 9.801 1.00 26.64 180 TYR B CA 1
ATOM 3181 C C . TYR B 1 180 ? 13.124 19.867 9.172 1.00 26.85 180 TYR B C 1
ATOM 3182 O O . TYR B 1 180 ? 12.317 19.318 8.418 1.00 26.97 180 TYR B O 1
ATOM 3191 N N . ASP B 1 181 ? 14.307 19.337 9.486 1.00 26.83 181 ASP B N 1
ATOM 3192 C CA . ASP B 1 181 ? 14.717 18.028 8.981 1.00 26.83 181 ASP B CA 1
ATOM 3193 C C . ASP B 1 181 ? 13.983 16.903 9.724 1.00 26.81 181 ASP B C 1
ATOM 3194 O O . ASP B 1 181 ? 14.430 16.431 10.769 1.00 26.28 181 ASP B O 1
ATOM 3199 N N . LEU B 1 182 ? 12.860 16.474 9.157 1.00 26.67 182 LEU B N 1
ATOM 3200 C CA . LEU B 1 182 ? 12.032 15.435 9.765 1.00 27.39 182 LEU B CA 1
ATOM 3201 C C . LEU B 1 182 ? 12.688 14.052 9.761 1.00 27.59 182 LEU B C 1
ATOM 3202 O O . LEU B 1 182 ? 12.252 13.153 10.485 1.00 27.41 182 LEU B O 1
ATOM 3207 N N . ARG B 1 183 ? 13.746 13.891 8.963 1.00 27.80 183 ARG B N 1
ATOM 3208 C CA . ARG B 1 183 ? 14.432 12.608 8.854 1.00 28.19 183 ARG B CA 1
ATOM 3209 C C . ARG B 1 183 ? 15.196 12.262 10.137 1.00 28.31 183 ARG B C 1
ATOM 3210 O O . ARG B 1 183 ? 15.578 11.107 10.356 1.00 28.20 183 ARG B O 1
ATOM 3218 N N . ARG B 1 184 ? 15.378 13.263 10.995 1.00 28.29 184 ARG B N 1
ATOM 3219 C CA . ARG B 1 184 ? 15.926 13.069 12.338 1.00 28.55 184 ARG B CA 1
ATOM 3220 C C . ARG B 1 184 ? 15.014 12.197 13.210 1.00 28.13 184 ARG B C 1
ATOM 3221 O O . ARG B 1 184 ? 15.474 11.592 14.182 1.00 28.11 184 ARG B O 1
ATOM 3229 N N . TYR B 1 185 ? 13.728 12.161 12.862 1.00 26.98 185 TYR B N 1
ATOM 3230 C CA . TYR B 1 185 ? 12.725 11.350 13.547 1.00 26.47 185 TYR B CA 1
ATOM 3231 C C . TYR B 1 185 ? 12.194 10.296 12.579 1.00 26.15 185 TYR B C 1
ATOM 3232 O O . TYR B 1 185 ? 11.267 10.540 11.810 1.00 25.81 185 TYR B O 1
ATOM 3241 N N . GLU B 1 186 ? 12.803 9.117 12.627 1.00 25.50 186 GLU B N 1
ATOM 3242 C CA . GLU B 1 186 ? 12.615 8.102 11.586 1.00 25.74 186 GLU B CA 1
ATOM 3243 C C . GLU B 1 186 ? 11.179 7.625 11.444 1.00 24.88 186 GLU B C 1
ATOM 3244 O O . GLU B 1 186 ? 10.708 7.406 10.322 1.00 24.37 186 GLU B O 1
ATOM 3250 N N . ASN B 1 187 ? 10.494 7.462 12.575 1.00 24.16 187 ASN B N 1
ATOM 3251 C CA . ASN B 1 187 ? 9.105 7.015 12.560 1.00 24.08 187 ASN B CA 1
ATOM 3252 C C . ASN B 1 187 ? 8.183 8.083 12.004 1.00 24.20 187 ASN B C 1
ATOM 3253 O O . ASN B 1 187 ? 7.240 7.761 11.275 1.00 24.41 187 ASN B O 1
ATOM 3258 N N . VAL B 1 188 ? 8.469 9.341 12.350 1.00 23.47 188 VAL B N 1
ATOM 3259 C CA . VAL B 1 188 ? 7.671 10.477 11.896 1.00 23.85 188 VAL B CA 1
ATOM 3260 C C . VAL B 1 188 ? 7.779 10.612 10.371 1.00 23.73 188 VAL B C 1
ATOM 3261 O O . VAL B 1 188 ? 6.760 10.661 9.682 1.00 23.36 188 VAL B O 1
ATOM 3265 N N . GLN B 1 189 ? 9.009 10.636 9.861 1.00 24.46 189 GLN B N 1
ATOM 3266 C CA . GLN B 1 189 ? 9.248 10.718 8.419 1.00 24.85 189 GLN B CA 1
ATOM 3267 C C . GLN B 1 189 ? 8.582 9.576 7.647 1.00 24.84 189 GLN B C 1
ATOM 3268 O O . GLN B 1 189 ? 7.938 9.812 6.622 1.00 24.96 189 GLN B O 1
ATOM 3274 N N . ARG B 1 190 ? 8.754 8.349 8.131 1.00 25.24 190 ARG B N 1
ATOM 3275 C CA . ARG B 1 190 ? 8.142 7.164 7.512 1.00 25.60 190 ARG B CA 1
ATOM 3276 C C . ARG B 1 190 ? 6.611 7.304 7.500 1.00 25.66 190 ARG B C 1
ATOM 3277 O O . ARG B 1 190 ? 5.975 7.126 6.454 1.00 25.67 190 ARG B O 1
ATOM 3285 N N . TRP B 1 191 ? 6.030 7.615 8.660 1.00 25.36 191 TRP B N 1
ATOM 3286 C CA . TRP B 1 191 ? 4.589 7.841 8.763 1.00 25.54 191 TRP B CA 1
ATOM 3287 C C . TRP B 1 191 ? 4.142 8.957 7.820 1.00 25.73 191 TRP B C 1
ATOM 3288 O O . TRP B 1 191 ? 3.139 8.819 7.120 1.00 25.31 191 TRP B O 1
ATOM 3299 N N . TYR B 1 192 ? 4.900 10.046 7.800 1.00 25.96 192 TYR B N 1
ATOM 3300 C CA . TYR B 1 192 ? 4.543 11.224 7.004 1.00 27.18 192 TYR B CA 1
ATOM 3301 C C . TYR B 1 192 ? 4.508 10.929 5.504 1.00 27.51 192 TYR B C 1
ATOM 3302 O O . TYR B 1 192 ? 3.534 11.259 4.820 1.00 27.43 192 TYR B O 1
ATOM 3311 N N . GLU B 1 193 ? 5.562 10.297 5.002 1.00 28.18 193 GLU B N 1
ATOM 3312 C CA . GLU B 1 193 ? 5.631 9.979 3.579 1.00 28.86 193 GLU B CA 1
ATOM 3313 C C . GLU B 1 193 ? 4.549 8.969 3.177 1.00 28.85 193 GLU B C 1
ATOM 3314 O O . GLU B 1 193 ? 3.906 9.137 2.144 1.00 29.13 193 GLU B O 1
ATOM 3320 N N . ARG B 1 194 ? 4.320 7.950 4.009 1.00 28.58 194 ARG B N 1
ATOM 3321 C CA . ARG B 1 194 ? 3.332 6.911 3.691 1.00 28.75 194 ARG B CA 1
ATOM 3322 C C . ARG B 1 194 ? 1.888 7.425 3.748 1.00 28.58 194 ARG B C 1
ATOM 3323 O O . ARG B 1 194 ? 1.090 7.131 2.853 1.00 28.21 194 ARG B O 1
ATOM 3331 N N . THR B 1 195 ? 1.566 8.189 4.791 1.00 28.93 195 THR B N 1
ATOM 3332 C CA . THR B 1 195 ? 0.213 8.711 4.980 1.00 29.13 195 THR B CA 1
ATOM 3333 C C . THR B 1 195 ? -0.127 9.787 3.931 1.00 29.65 195 THR B C 1
ATOM 3334 O O . THR B 1 195 ? -1.247 9.814 3.401 1.00 29.17 195 THR B O 1
ATOM 3338 N N . SER B 1 196 ? 0.846 10.640 3.611 1.00 29.94 196 SER B N 1
ATOM 3339 C CA . SER B 1 196 ? 0.688 11.620 2.526 1.00 31.15 196 SER B CA 1
ATOM 3340 C C . SER B 1 196 ? 0.355 10.942 1.195 1.00 31.74 196 SER B C 1
ATOM 3341 O O . SER B 1 196 ? -0.438 11.470 0.412 1.00 31.53 196 SER B O 1
ATOM 3344 N N . ALA B 1 197 ? 0.944 9.767 0.955 1.00 32.10 197 ALA B N 1
ATOM 3345 C CA . ALA B 1 197 ? 0.710 9.024 -0.284 1.00 33.30 197 ALA B CA 1
ATOM 3346 C C . ALA B 1 197 ? -0.707 8.455 -0.397 1.00 34.03 197 ALA B C 1
ATOM 3347 O O . ALA B 1 197 ? -1.222 8.299 -1.506 1.00 33.37 197 ALA B O 1
ATOM 3349 N N . ILE B 1 198 ? -1.338 8.158 0.741 1.00 34.96 198 ILE B N 1
ATOM 3350 C CA . ILE B 1 198 ? -2.611 7.415 0.731 1.00 36.16 198 ILE B CA 1
ATOM 3351 C C . ILE B 1 198 ? -3.852 8.229 1.109 1.00 36.40 198 ILE B C 1
ATOM 3352 O O . ILE B 1 198 ? -4.960 7.912 0.671 1.00 36.71 198 ILE B O 1
ATOM 3357 N N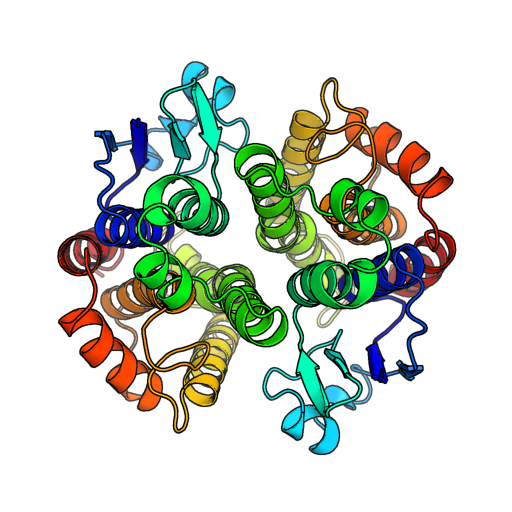 . VAL B 1 199 ? -3.664 9.278 1.904 1.00 36.71 199 VAL B N 1
ATOM 3358 C CA . VAL B 1 199 ? -4.776 10.073 2.396 1.00 37.55 199 VAL B CA 1
ATOM 3359 C C . VAL B 1 199 ? -5.365 10.960 1.288 1.00 38.22 199 VAL B C 1
ATOM 3360 O O . VAL B 1 199 ? -4.646 11.748 0.674 1.00 37.67 199 VAL B O 1
ATOM 3364 N N . PRO B 1 200 ? -6.682 10.838 1.042 1.00 39.27 200 PRO B N 1
ATOM 3365 C CA . PRO B 1 200 ? -7.290 11.663 -0.006 1.00 39.72 200 PRO B CA 1
ATOM 3366 C C . PRO B 1 200 ? -7.249 13.136 0.406 1.00 39.88 200 PRO B C 1
ATOM 3367 O O . PRO B 1 200 ? -7.451 13.465 1.579 1.00 40.21 200 PRO B O 1
ATOM 3371 N N . GLY B 1 201 ? -6.947 14.005 -0.553 1.00 39.92 201 GLY B N 1
ATOM 3372 C CA . GLY B 1 201 ? -6.842 15.427 -0.271 1.00 39.70 201 GLY B CA 1
ATOM 3373 C C . GLY B 1 201 ? -5.498 15.842 0.300 1.00 39.58 201 GLY B C 1
ATOM 3374 O O . GLY B 1 201 ? -5.326 16.993 0.705 1.00 39.22 201 GLY B O 1
ATOM 3375 N N . ALA B 1 202 ? -4.543 14.917 0.340 1.00 39.48 202 ALA B N 1
ATOM 3376 C CA . ALA B 1 202 ? -3.202 15.258 0.821 1.00 40.21 202 ALA B CA 1
ATOM 3377 C C . ALA B 1 202 ? -2.499 16.201 -0.157 1.00 40.46 202 ALA B C 1
ATOM 3378 O O . ALA B 1 202 ? -1.519 16.859 0.203 1.00 40.44 202 ALA B O 1
ATOM 3380 N N . ASP B 1 203 ? -3.019 16.266 -1.386 1.00 40.62 203 ASP B N 1
ATOM 3381 C CA . ASP B 1 203 ? -2.554 17.215 -2.386 1.00 40.86 203 ASP B CA 1
ATOM 3382 C C . ASP B 1 203 ? -2.747 18.633 -1.911 1.00 40.59 203 ASP B C 1
ATOM 3383 O O . ASP B 1 203 ? -1.787 19.396 -1.857 1.00 41.22 203 ASP B O 1
ATOM 3388 N N . LYS B 1 204 ? -3.989 18.980 -1.575 1.00 40.06 204 LYS B N 1
ATOM 3389 C CA . LYS B 1 204 ? -4.304 20.260 -0.953 1.00 39.29 204 LYS B CA 1
ATOM 3390 C C . LYS B 1 204 ? -3.446 20.506 0.292 1.00 38.23 204 LYS B C 1
ATOM 3391 O O . LYS B 1 204 ? -3.077 21.652 0.572 1.00 38.62 204 LYS B O 1
ATOM 3397 N N . ASN B 1 205 ? -3.125 19.439 1.033 1.00 36.17 205 ASN B N 1
ATOM 3398 C CA . ASN B 1 205 ? -2.302 19.578 2.230 1.00 33.84 205 ASN B CA 1
ATOM 3399 C C . ASN B 1 205 ? -0.905 20.076 1.871 1.00 33.06 205 ASN B C 1
ATOM 3400 O O . ASN B 1 205 ? -0.467 21.102 2.379 1.00 32.21 205 ASN B O 1
ATOM 3405 N N . VAL B 1 206 ? -0.231 19.372 0.964 1.00 32.63 206 VAL B N 1
ATOM 3406 C CA . VAL B 1 206 ? 1.096 19.788 0.486 1.00 32.51 206 VAL B CA 1
ATOM 3407 C C . VAL B 1 206 ? 1.067 21.177 -0.185 1.00 32.32 206 VAL B C 1
ATOM 3408 O O . VAL B 1 206 ? 1.900 22.028 0.114 1.00 31.43 206 VAL B O 1
ATOM 3412 N N . GLU B 1 207 ? 0.088 21.403 -1.062 1.00 32.74 207 GLU B N 1
ATOM 3413 C CA . GLU B 1 207 ? -0.065 22.680 -1.783 1.00 33.57 207 GLU B CA 1
ATOM 3414 C C . GLU B 1 207 ? -0.245 23.890 -0.875 1.00 33.02 207 GLU B C 1
ATOM 3415 O O . GLU B 1 207 ? 0.399 24.926 -1.072 1.00 33.29 207 GLU B O 1
ATOM 3421 N N . GLY B 1 208 ? -1.136 23.756 0.096 1.00 32.44 208 GLY B N 1
ATOM 3422 C CA . GLY B 1 208 ? -1.363 24.793 1.087 1.00 32.16 208 GLY B CA 1
ATOM 3423 C C . GLY B 1 208 ? -0.169 24.960 2.003 1.00 31.82 208 GLY B C 1
ATOM 3424 O O . GLY B 1 208 ? 0.178 26.085 2.385 1.00 31.80 208 GLY B O 1
ATOM 3425 N N . ALA B 1 209 ? 0.474 23.846 2.353 1.00 30.71 209 ALA B N 1
ATOM 3426 C CA . ALA B 1 209 ? 1.666 23.914 3.182 1.00 30.43 209 ALA B CA 1
ATOM 3427 C C . ALA B 1 209 ? 2.753 24.710 2.451 1.00 30.01 209 ALA B C 1
ATOM 3428 O O . ALA B 1 209 ? 3.442 25.514 3.064 1.00 29.88 209 ALA B O 1
ATOM 3430 N N . LYS B 1 210 ? 2.872 24.518 1.139 1.00 30.02 210 LYS B N 1
ATOM 3431 C CA . LYS B 1 210 ? 3.810 25.304 0.330 1.00 30.59 210 LYS B CA 1
ATOM 3432 C C . LYS B 1 210 ? 3.533 26.808 0.410 1.00 30.36 210 LYS B C 1
ATOM 3433 O O . LYS B 1 210 ? 4.459 27.613 0.357 1.00 30.01 210 LYS B O 1
ATOM 3439 N N . VAL B 1 211 ? 2.256 27.173 0.542 1.00 30.59 211 VAL B N 1
ATOM 3440 C CA . VAL B 1 211 ? 1.865 28.580 0.721 1.00 30.92 211 VAL B CA 1
ATOM 3441 C C . VAL B 1 211 ? 2.416 29.132 2.040 1.00 30.91 211 VAL B C 1
ATOM 3442 O O . VAL B 1 211 ? 2.956 30.245 2.068 1.00 31.01 211 VAL B O 1
ATOM 3446 N N . PHE B 1 212 ? 2.302 28.342 3.111 1.00 31.06 212 PHE B N 1
ATOM 3447 C CA . PHE B 1 212 ? 2.866 28.704 4.414 1.00 31.46 212 PHE B CA 1
ATOM 3448 C C . PHE B 1 212 ? 4.388 28.780 4.319 1.00 31.94 212 PHE B C 1
ATOM 3449 O O . PHE B 1 212 ? 5.031 29.596 4.996 1.00 31.70 212 PHE B O 1
ATOM 3457 N N . GLY B 1 213 ? 4.949 27.927 3.463 1.00 32.28 213 GLY B N 1
ATOM 3458 C CA . GLY B 1 213 ? 6.385 27.862 3.244 1.00 32.95 213 GLY B CA 1
ATOM 3459 C C . GLY B 1 213 ? 6.959 29.171 2.739 1.00 33.62 213 GLY B C 1
ATOM 3460 O O . GLY B 1 213 ? 8.137 29.455 2.964 1.00 33.22 213 GLY B O 1
ATOM 3461 N N . ARG B 1 214 ? 6.124 29.971 2.071 1.00 34.23 214 ARG B N 1
ATOM 3462 C CA . ARG B 1 214 ? 6.554 31.265 1.530 1.00 35.66 214 ARG B CA 1
ATOM 3463 C C . ARG B 1 214 ? 6.941 32.278 2.620 1.00 36.15 214 ARG B C 1
ATOM 3464 O O . ARG B 1 214 ? 7.602 33.273 2.322 1.00 36.07 214 ARG B O 1
ATOM 3472 N N . TYR B 1 215 ? 6.551 32.016 3.874 1.00 36.78 215 TYR B N 1
ATOM 3473 C CA . TYR B 1 215 ? 6.999 32.849 5.001 1.00 37.67 215 TYR B CA 1
ATOM 3474 C C . TYR B 1 215 ? 8.479 32.635 5.343 1.00 37.80 215 TYR B C 1
ATOM 3475 O O . TYR B 1 215 ? 9.106 33.490 5.975 1.00 37.90 215 TYR B O 1
ATOM 3484 N N . PHE B 1 216 ? 9.036 31.508 4.9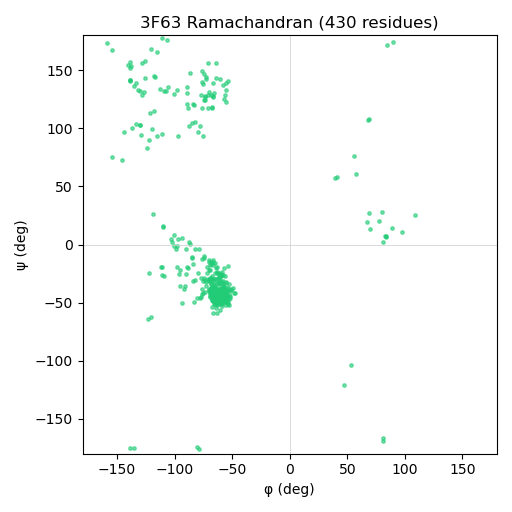06 1.00 38.04 216 PHE B N 1
ATOM 3485 C CA . PHE B 1 216 ? 10.419 31.145 5.221 1.00 38.23 216 PHE B CA 1
ATOM 3486 C C . PHE B 1 216 ? 11.397 31.495 4.102 1.00 38.40 216 PHE B C 1
ATOM 3487 O O . PHE B 1 216 ? 11.174 31.163 2.936 1.00 38.60 216 PHE B O 1
#

Radius of gyration: 20.56 Å; Cα contacts (8 Å, |Δi|>4): 731; chains: 2; bounding box: 47×47×50 Å

Foldseek 3Di:
DEWEDALQDLLSLLLLLLCQLLVHDYPYDYQDVVVCSLVDPVNCVLPVVSDPGWDQDPVRNIDDDSLVSSLVCLVPRRCVVVVSSCQQANDDVVLNVLLVVLSCLCVPQALVLVCQFPVCCQDDPRDVHTDPVSVVSNVVSLVVQLVCQVVALENSGDDHYYSSRSSVLSSVLLVVLLPPDSVVRVSCVNNNVVCLVDTGSSVSSNVSSPVNNVSRPD/DEWEDALQDLLSLLLLLLCVLLVHDYPYDDQDVVVPSLVPVVNCVLPVVSDPGWDQDPVRNIDDDSLVSSLVCLVPRVVVPPVSSCQQQNDDVLLNVLLVVLSCLLVPQQLVLVCQFPCCCLHDVNDPHTDPVSVVSNVVSLVVQLVCQVVALENSHDDHYYSSRSSVLSSVLLCVLCPPDSVVRVSRVNSNVVCCVPRPSSVSSNVSSPVNSVSD

CATH classification: 3.40.30.10 (+1 more: 1.20.1050.10)

Sequence (434 aa):
MDFYYLPGSAPCRAVQMTAAAVGVELNLKLTNLMAGEHMKPEFLKLNPQHCIPTLVDEDGFVLWESRAIQIYLVEKYGAHDADLAERLYPSDPRRRAVVHQRLFFDVAVLYQRFAEYYYPQIFGQKVPVGDPGRLRSMEQALEFLNTFLEGEQYVAGGDDPTIADLSILATIATYEVAGYDLRRYENVQRWYERTSAIVPGADKNVEGAKVFGRYFTQMDFYYLPGSAPCRAVQMTAAAVGVELNLKLTNLMAGEHMKPEFLKLNPQHCIPTLVDEDGFVLWESRAIQIYLVEKYGAHDADLAERLYPSDPRRRAVVHQRLFFDVAVLYQRFAEYYYPQIFGQKVPVGDPGRLRSMEQALEFLNTFLEGEQYVAGGDDPTIADLSILATIATYEVAGYDLRRYENVQRWYERTSAIVPGADKNVEGAKVFGRYF

InterPro domains:
  IPR004045 Glutathione S-transferase, N-terminal [PF02798] (7-74)
  IPR004045 Glutathione S-transferase, N-terminal [PS50404] (1-81)
  IPR010987 Glutathione S-transferase, C-terminal-like [PS50405] (92-219)
  IPR036249 Thioredoxin-like superfamily [SSF52833] (1-96)
  IPR036282 Glutathione S-transferase, C-terminal domain superfamily [SSF47616] (91-199)
  IPR040079 Glutathione transferase family [SFLDS00019] (1-218)

Solvent-accessible surface area: 18157 Å² total; per-residue (Å²): 49,46,0,33,18,26,38,7,20,3,34,0,0,2,0,16,0,0,2,47,17,9,69,24,155,25,78,86,78,121,6,57,63,137,74,26,60,30,92,97,79,106,8,56,169,59,0,38,18,33,40,17,4,0,1,19,8,108,104,44,37,28,4,21,30,2,12,0,0,0,2,1,0,2,38,70,39,0,48,154,60,76,98,28,15,80,102,11,4,3,68,69,36,69,91,24,2,31,0,2,5,26,0,2,4,0,16,19,18,0,31,34,59,0,10,36,27,19,75,62,43,11,51,73,179,128,63,134,109,9,77,93,46,78,38,139,36,0,26,67,0,0,86,14,0,26,61,15,0,123,77,76,74,6,1,5,14,27,136,56,22,1,0,0,0,2,2,0,0,1,2,0,1,0,0,79,39,16,62,24,56,6,180,159,20,116,19,0,31,70,1,12,105,93,1,29,86,88,12,66,12,11,83,93,0,58,103,3,4,150,60,17,14,132,60,42,109,210,47,41,0,37,23,39,40,8,21,2,34,0,1,1,0,15,0,0,2,48,18,19,65,22,158,25,70,69,72,101,5,58,65,168,80,22,68,29,91,101,94,108,5,66,182,50,0,43,17,31,40,17,4,0,1,18,8,105,102,42,34,28,4,22,30,1,12,0,0,0,3,1,0,3,38,56,42,1,52,167,72,73,101,32,19,80,100,11,5,1,65,76,36,66,86,24,2,31,0,2,4,24,0,2,5,0,18,17,19,0,31,37,60,0,11,35,29,18,76,58,41,6,59,81,170,125,61,127,117,10,78,87,34,82,42,164,38,0,37,71,0,0,86,15,0,24,60,12,0,122,77,74,90,22,1,7,14,23,136,59,19,0,0,0,0,3,1,0,0,1,1,0,0,0,0,72,28,13,64,23,80,5,158,140,12,140,24,0,23,47,1,10,84,124,0,27,87,100,10,76,28,6,116,111,1,47,115,3,1,118,46,11,14,183,95,96

Nearest PDB structures (foldseek):
  3f6d-assembly1_A  TM=1.003E+00  e=1.436E-34  Anopheles dirus
  3g7j-assembly1_B  TM=9.991E-01  e=1.137E-32  Anopheles dirus
  3g7i-assembly1_A  TM=1.002E+00  e=5.821E-32  Anopheles dirus
  1jlw-assembly1_A  TM=9.988E-01  e=8.147E-32  Anopheles cracens
  4pxo-assembly1_B  TM=7.753E-01  e=1.009E-09  Methylorubrum extorquens AM1

Organism: NCBI:txid7168

Secondary structure (DSSP, 8-state):
-EEEE-TT-HHHHHHHHHHHHHTPPPEEEE--TTTTGGGSHHHHHH-TT--S-EEE-TT--EEESHHHHHHHIIIIIITTSHHHHHHHS--SHHHHHHHHHHHHHIIIIIHHHHHHHHHHHHSTT--SS--HHHHHHHHHHHHHHHHHTTT-SSTT-SSS--HHHHHHHHHHHHHHHHT--GGGSHHHHHHHHHHHTTSTTHHHHHHHHHHHGGG---/-EEEE-TT-HHHHHHHHHHHHTTPPPEEEE--TTTTGGGSHHHHTT-TT--S-EEE-TT--EEESHHHHHHHIIIIIITTSHHHHHHHS--SHHHHHHHHHHHHHIIIIIHHHHHHHHHHHHSTT--SS--HHHHHHHHHHHHHHHHHTTT-SSBTBSSS--HHHHHHHHHHHHHHHTT--GGGSHHHHHHHHHHHHHSTTHHHHHHHHHHHHTT-